Protein AF-A0A9N8HDC9-F1 (afdb_monomer_lite)

Organism: NCBI:txid568900

Sequence (465 aa):
MASSPPSSANAAGQNSTPPSSSPRHPPESRGIRCLCEAIGPPDDGRLPWDYSVLCSACSRNGLRSSIERHEQALLERDLTRERCAQRLAVVNSRSGTNFFELQFESQRLRDRRAQLQQECAALAVEVAALAVENEEQRESIQYPQATIQRQHLQRLDQSICEGSLKQAIDAGREQIKILRFQWALKAFAMHRLVVRPEDMISTNDTEDRRRRSQMDGTKKARGIGKIGGLPLPHAGPELYGVLPPQELQSALRLVASISSTVARCLGIILPHPVLLQVASSSQQQGGDDIIHSAVLTKRTTATTQTQGHPSVGEDHDTTSEAALLAILDTSLEDTNSAAANGSRNISTETGKRQSTTTEERNKTSAAQPSMDSTLVAQRLRHATAAVLAEASTPCSKSSQYTLAADNMNQDEFAIALQFLQNNVMSLCIRAGVTVEKLWPAEAVLLNLYALQMFCEDQVKQILKQ

Foldseek 3Di:
DDDDDDDDDDDDDDDDDDDDDDDDDDDDPPDPDDPVVVPDDDPPPDDPPPPPDDDPVRVCVVCVVVVVVVVVVVVVVVVVVVVVVVVVVVVCVVCVPPPVVVVVVVVVVVVVVVVVVVVVVVVVVVVVVVVVVVVVVCVVVPPPPVVVVVVVVVVVVVCVVVCVVVVVVVVVVVVLQLQLLVQLLVLCVLFVWFDDPVLVPPDPPPPCVVVPPDPDPDPDDRQWTDTLNQTDGLPDDVVCVVDDLLSNLLRLLSLLLSLQSSCVSNVHDFPWDKFQADPDPPPPDDDCSVLVVVVPVPPPDDDDDDDDDDDDDDDDPPDCVVVVVVVVVVVPVVPPVPPDPDDDDDDDDDDDDDDDDDPPDPPPPPPPDDPPSVSSSVSSSSSQRIWIADPDDPPDPPDTLRSDDPDDDPVSVVVSLVSSLSRLVSSLVVLPQDPVQDDPSSNSSSSSVSSSVVSVVSSVVSVVD

Structure (mmCIF, N/CA/C/O backbone):
data_AF-A0A9N8HDC9-F1
#
_entry.id   AF-A0A9N8HDC9-F1
#
loop_
_atom_site.group_PDB
_atom_site.id
_atom_site.type_symbol
_atom_site.label_atom_id
_atom_site.label_alt_id
_atom_site.label_comp_id
_atom_site.label_asym_id
_atom_site.label_entity_id
_atom_site.label_seq_id
_atom_site.pdbx_PDB_ins_code
_atom_site.Cartn_x
_atom_site.Cartn_y
_atom_site.Cartn_z
_atom_site.occupancy
_atom_site.B_iso_or_equiv
_atom_site.auth_seq_id
_atom_site.auth_comp_id
_atom_site.auth_asym_id
_atom_site.auth_atom_id
_atom_site.pdbx_PDB_model_num
ATOM 1 N N . MET A 1 1 ? -29.329 15.908 100.463 1.00 39.69 1 MET A N 1
ATOM 2 C CA . MET A 1 1 ? -30.267 15.698 101.592 1.00 39.69 1 MET A CA 1
ATOM 3 C C . MET A 1 1 ? -30.123 14.266 102.091 1.00 39.69 1 MET A C 1
ATOM 5 O O . MET A 1 1 ? -29.615 13.441 101.344 1.00 39.69 1 MET A O 1
ATOM 9 N N . ALA A 1 2 ? -30.452 14.010 103.358 1.00 49.31 2 ALA A N 1
ATOM 10 C CA . ALA A 1 2 ? -30.056 12.798 104.083 1.00 49.31 2 ALA A CA 1
ATOM 11 C C . ALA A 1 2 ? -30.856 11.533 103.718 1.00 49.31 2 ALA A C 1
ATOM 13 O O . ALA A 1 2 ? -32.022 11.635 103.342 1.00 49.31 2 ALA A O 1
ATOM 14 N N . SER A 1 3 ? -30.249 10.357 103.930 1.00 38.62 3 SER A N 1
ATOM 15 C CA . SER A 1 3 ? -30.913 9.098 104.323 1.00 38.62 3 SER A CA 1
ATOM 16 C C . SER A 1 3 ? -29.877 8.052 104.773 1.00 38.62 3 SER A C 1
ATOM 18 O O . SER A 1 3 ? -29.029 7.643 103.987 1.00 38.62 3 SER A O 1
ATOM 20 N N . SER A 1 4 ? -29.990 7.609 106.026 1.00 35.47 4 SER A N 1
ATOM 21 C CA . SER A 1 4 ? -29.297 6.460 106.649 1.00 35.47 4 SER A CA 1
ATOM 22 C C . SER A 1 4 ? -30.357 5.600 107.376 1.00 35.47 4 SER A C 1
ATOM 24 O O . SER A 1 4 ? -31.479 6.091 107.526 1.00 35.47 4 SER A O 1
ATOM 26 N N . PRO A 1 5 ? -30.039 4.426 107.974 1.00 65.56 5 PRO A N 1
ATOM 27 C CA . PRO A 1 5 ? -28.886 3.543 107.780 1.00 65.56 5 PRO A CA 1
ATOM 28 C C . PRO A 1 5 ? -29.341 2.274 106.999 1.00 65.56 5 PRO A C 1
ATOM 30 O O . PRO A 1 5 ? -29.442 2.443 105.785 1.00 65.56 5 PRO A O 1
ATOM 33 N N . PRO A 1 6 ? -29.710 1.078 107.545 1.00 55.53 6 PRO A N 1
ATOM 34 C CA . PRO A 1 6 ? -29.559 0.489 108.888 1.00 55.53 6 PRO A CA 1
ATOM 35 C C . PRO A 1 6 ? -28.265 -0.361 109.033 1.00 55.53 6 PRO A C 1
ATOM 37 O O . PRO A 1 6 ? -27.381 -0.308 108.183 1.00 55.53 6 PRO A O 1
ATOM 40 N N . SER A 1 7 ? -28.154 -1.136 110.120 1.00 45.16 7 SER A N 1
ATOM 41 C CA . SER A 1 7 ? -27.040 -2.046 110.463 1.00 45.16 7 SER A CA 1
ATOM 42 C C . SER A 1 7 ? -27.566 -3.426 110.909 1.00 45.16 7 SER A C 1
ATOM 44 O O . SER A 1 7 ? -28.772 -3.582 111.098 1.00 45.16 7 SER A O 1
ATOM 46 N N . SER A 1 8 ? -26.650 -4.355 111.237 1.00 38.22 8 SER A N 1
ATOM 47 C CA . SER A 1 8 ? -26.861 -5.645 111.950 1.00 38.22 8 SER A CA 1
ATOM 48 C C . SER A 1 8 ? -27.434 -6.812 111.107 1.00 38.22 8 SER A C 1
ATOM 50 O O . SER A 1 8 ? -28.062 -6.573 110.085 1.00 38.22 8 SER A O 1
ATOM 52 N N . ALA A 1 9 ? -27.206 -8.096 111.430 1.00 37.19 9 ALA A N 1
ATOM 53 C CA . ALA A 1 9 ? -26.543 -8.694 112.601 1.00 37.19 9 ALA A CA 1
ATOM 54 C C . ALA A 1 9 ? -25.778 -9.998 112.257 1.00 37.19 9 ALA A C 1
ATOM 56 O O . ALA A 1 9 ? -26.055 -10.647 111.251 1.00 37.19 9 ALA A O 1
ATOM 57 N N . ASN A 1 10 ? -24.862 -10.415 113.141 1.00 48.75 10 ASN A N 1
ATOM 58 C CA . ASN A 1 10 ? -24.291 -11.770 113.146 1.00 48.75 10 ASN A CA 1
ATOM 59 C C . ASN A 1 10 ? -25.361 -12.821 113.487 1.00 48.75 10 ASN A C 1
ATOM 61 O O . ASN A 1 10 ? -26.127 -12.623 114.428 1.00 48.75 10 ASN A O 1
ATOM 65 N N . ALA A 1 11 ? -25.302 -13.990 112.845 1.00 39.12 11 ALA A N 1
ATOM 66 C CA . ALA A 1 11 ? -25.909 -15.217 113.359 1.00 39.12 11 ALA A CA 1
ATOM 67 C C . ALA A 1 11 ? -25.042 -16.433 112.994 1.00 39.12 11 ALA A C 1
ATOM 69 O O . ALA A 1 11 ? -24.945 -16.818 111.831 1.00 39.12 11 ALA A O 1
ATOM 70 N N . ALA A 1 12 ? -24.401 -17.032 113.998 1.00 49.66 12 ALA A N 1
ATOM 71 C CA . ALA A 1 12 ? -23.757 -18.335 113.871 1.00 49.66 12 ALA A CA 1
ATOM 72 C C . ALA A 1 12 ? -24.772 -19.448 114.188 1.00 49.66 12 ALA A C 1
ATOM 74 O O . ALA A 1 12 ? -25.535 -19.332 115.144 1.00 49.66 12 ALA A O 1
ATOM 75 N N . GLY A 1 13 ? -24.744 -20.538 113.421 1.00 39.31 13 GLY A N 1
ATOM 76 C CA . GLY A 1 13 ? -25.585 -21.726 113.616 1.00 39.31 13 GLY A CA 1
ATOM 77 C C . GLY A 1 13 ? -25.071 -22.857 112.726 1.00 39.31 13 GLY A C 1
ATOM 78 O O . GLY A 1 13 ? -25.369 -22.900 111.543 1.00 39.31 13 GLY A O 1
ATOM 79 N N . GLN A 1 14 ? -24.064 -23.603 113.182 1.00 38.09 14 GLN A N 1
ATOM 80 C CA . GLN A 1 14 ? -24.241 -24.915 113.822 1.00 38.09 14 GLN A CA 1
ATOM 81 C C . GLN A 1 14 ? -24.840 -25.981 112.890 1.00 38.09 14 GLN A C 1
ATOM 83 O O . GLN A 1 14 ? -26.054 -26.137 112.773 1.00 38.09 14 GLN A O 1
ATOM 88 N N . ASN A 1 15 ? -23.941 -26.776 112.295 1.00 45.28 15 ASN A N 1
ATOM 89 C CA . ASN A 1 15 ? -24.271 -28.044 111.648 1.00 45.28 15 ASN A CA 1
ATOM 90 C C . ASN A 1 15 ? -25.056 -28.938 112.617 1.00 45.28 15 ASN A C 1
ATOM 92 O O . ASN A 1 15 ? -24.520 -29.366 113.637 1.00 45.28 15 ASN A O 1
ATOM 96 N N . SER A 1 16 ? -26.295 -29.262 112.261 1.00 39.34 16 SER A N 1
ATOM 97 C CA . SER A 1 16 ? -27.108 -30.266 112.944 1.00 39.34 16 SER A CA 1
ATOM 98 C C . SER A 1 16 ? -27.541 -31.323 111.929 1.00 39.34 16 SER A C 1
ATOM 100 O O . SER A 1 16 ? -28.414 -31.105 111.096 1.00 39.34 16 SER A O 1
ATOM 102 N N . THR A 1 17 ? -26.876 -32.475 111.977 1.00 52.94 17 THR A N 1
ATOM 103 C CA . THR A 1 17 ? -27.242 -33.688 111.240 1.00 52.94 17 THR A CA 1
ATOM 104 C C . THR A 1 17 ? -28.526 -34.294 111.819 1.00 52.94 17 THR A C 1
ATOM 106 O O . THR A 1 17 ? -28.531 -34.655 112.997 1.00 52.94 17 THR A O 1
ATOM 109 N N . PRO A 1 18 ? -29.602 -34.478 111.032 1.00 52.12 18 PRO A N 1
ATOM 110 C CA . PRO A 1 18 ? -30.730 -35.310 111.434 1.00 52.12 18 PRO A CA 1
ATOM 111 C C . PRO A 1 18 ? -30.478 -36.796 111.082 1.00 52.12 18 PRO A C 1
ATOM 113 O O . PRO A 1 18 ? -29.709 -37.093 110.163 1.00 52.12 18 PRO A O 1
ATOM 116 N N . PRO A 1 19 ? -31.083 -37.747 111.818 1.00 44.50 19 PRO A N 1
ATOM 117 C CA . PRO A 1 19 ? -30.650 -39.144 111.825 1.00 44.50 19 PRO A CA 1
ATOM 118 C C . PRO A 1 19 ? -31.323 -40.024 110.763 1.00 44.50 19 PRO A C 1
ATOM 120 O O . PRO A 1 19 ? -32.483 -39.825 110.392 1.00 44.50 19 PRO A O 1
ATOM 123 N N . SER A 1 20 ? -30.632 -41.099 110.374 1.00 49.34 20 SER A N 1
ATOM 124 C CA . SER A 1 20 ? -31.243 -42.222 109.664 1.00 49.34 20 SER A CA 1
ATOM 125 C C . SER A 1 20 ? -32.318 -42.877 110.537 1.00 49.34 20 SER A C 1
ATOM 127 O O . SER A 1 20 ? -32.039 -43.485 111.568 1.00 49.34 20 SER A O 1
ATOM 129 N N . SER A 1 21 ? -33.574 -42.763 110.113 1.00 42.16 21 SER A N 1
ATOM 130 C CA . SER A 1 21 ? -34.710 -43.420 110.760 1.00 42.16 21 SER A CA 1
ATOM 131 C C . SER A 1 21 ? -35.481 -44.238 109.728 1.00 42.16 21 SER A C 1
ATOM 133 O O . SER A 1 21 ? -36.314 -43.728 108.984 1.00 42.16 21 SER A O 1
ATOM 135 N N . SER A 1 22 ? -35.171 -45.535 109.668 1.00 52.78 22 SER A N 1
ATOM 136 C CA . SER A 1 22 ? -35.888 -46.500 108.833 1.00 52.78 22 SER A CA 1
ATOM 137 C C . SER A 1 22 ? -37.352 -46.602 109.284 1.00 52.78 22 SER A C 1
ATOM 139 O O . SER A 1 22 ? -37.592 -46.969 110.441 1.00 52.78 22 SER A O 1
ATOM 141 N N . PRO A 1 23 ? -38.346 -46.342 108.416 1.00 46.47 23 PRO A N 1
ATOM 142 C CA . PRO A 1 23 ? -39.742 -46.545 108.774 1.00 46.47 23 PRO A CA 1
ATOM 143 C C . PRO A 1 23 ? -40.028 -48.040 108.934 1.00 46.47 23 PRO A C 1
ATOM 145 O O . PRO A 1 23 ? -39.858 -48.824 107.999 1.00 46.47 23 PRO A O 1
ATOM 148 N N . ARG A 1 24 ? -40.485 -48.449 110.122 1.00 47.91 24 ARG A N 1
ATOM 149 C CA . ARG A 1 24 ? -41.065 -49.784 110.322 1.00 47.91 24 ARG A CA 1
ATOM 150 C C . ARG A 1 24 ? -42.312 -49.926 109.449 1.00 47.91 24 ARG A C 1
ATOM 152 O O . ARG A 1 24 ? -43.160 -49.036 109.455 1.00 47.91 24 ARG A O 1
ATOM 159 N N . HIS A 1 25 ? -42.456 -51.068 108.779 1.00 40.69 25 HIS A N 1
ATOM 160 C CA . HIS A 1 25 ? -43.717 -51.436 108.138 1.00 40.69 25 HIS A CA 1
ATOM 161 C C . HIS A 1 25 ? -44.854 -51.452 109.179 1.00 40.69 25 HIS A C 1
ATOM 163 O O . HIS A 1 25 ? -44.716 -52.134 110.201 1.00 40.69 25 HIS A O 1
ATOM 169 N N . PRO A 1 26 ? -45.973 -50.739 108.951 1.00 49.66 26 PRO A N 1
ATOM 170 C CA . PRO A 1 26 ? -47.195 -50.982 109.705 1.00 49.66 26 PRO A CA 1
ATOM 171 C C . PRO A 1 26 ? -47.766 -52.365 109.332 1.00 49.66 26 PRO A C 1
ATOM 173 O O . PRO A 1 26 ? -47.555 -52.829 108.208 1.00 49.66 26 PRO A O 1
ATOM 176 N N . PRO A 1 27 ? -48.471 -53.040 110.256 1.00 43.56 27 PRO A N 1
ATOM 177 C CA . PRO A 1 27 ? -49.018 -54.371 110.014 1.00 43.56 27 PRO A CA 1
ATOM 178 C C . PRO A 1 27 ? -50.110 -54.352 108.941 1.00 43.56 27 PRO A C 1
ATOM 180 O O . PRO A 1 27 ? -50.837 -53.368 108.797 1.00 43.56 27 PRO A O 1
ATOM 183 N N . GLU A 1 28 ? -50.253 -55.473 108.233 1.00 45.12 28 GLU A N 1
ATOM 184 C CA . GLU A 1 28 ? -51.270 -55.699 107.203 1.00 45.12 28 GLU A CA 1
ATOM 185 C C . GLU A 1 28 ? -52.694 -55.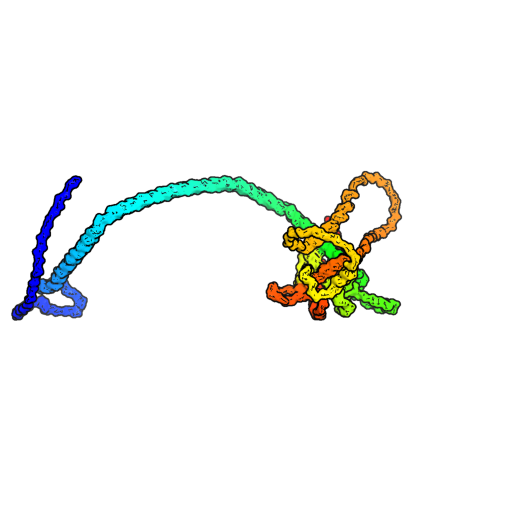637 107.784 1.00 45.12 28 GLU A C 1
ATOM 187 O O . GLU A 1 28 ? -53.311 -56.649 108.131 1.00 45.12 28 GLU A O 1
ATOM 192 N N . SER A 1 29 ? -53.266 -54.435 107.848 1.00 49.25 29 SER A N 1
ATOM 193 C CA . SER A 1 29 ? -54.708 -54.263 107.958 1.00 49.25 29 SER A CA 1
ATOM 194 C C . SER A 1 29 ? -55.344 -54.792 106.672 1.00 49.25 29 SER A C 1
ATOM 196 O O . SER A 1 29 ? -55.367 -54.114 105.646 1.00 49.25 29 SER A O 1
ATOM 198 N N . ARG A 1 30 ? -55.831 -56.041 106.726 1.00 47.62 30 ARG A N 1
ATOM 199 C CA . ARG A 1 30 ? -56.529 -56.718 105.621 1.00 47.62 30 ARG A CA 1
ATOM 200 C C . ARG A 1 30 ? -57.581 -55.780 105.036 1.00 47.62 30 ARG A C 1
ATOM 202 O O . ARG A 1 30 ? -58.588 -55.491 105.678 1.00 47.62 30 ARG A O 1
ATOM 209 N N . GLY A 1 31 ? -57.283 -55.266 103.846 1.00 49.22 31 GLY A N 1
ATOM 210 C CA . GLY A 1 31 ? -57.969 -54.103 103.312 1.00 49.22 31 GLY A CA 1
ATOM 211 C C . GLY A 1 31 ? -59.448 -54.367 103.075 1.00 49.22 31 GLY A C 1
ATOM 212 O O . GLY A 1 31 ? -59.812 -55.282 102.335 1.00 49.22 31 GLY A O 1
ATOM 213 N N . ILE A 1 32 ? -60.291 -53.489 103.620 1.00 54.03 32 ILE A N 1
ATOM 214 C CA . ILE A 1 32 ? -61.589 -53.201 103.012 1.00 54.03 32 ILE A CA 1
ATOM 215 C C . ILE A 1 32 ? -61.257 -52.541 101.671 1.00 54.03 32 ILE A C 1
ATOM 217 O O . ILE A 1 32 ? -61.011 -51.335 101.612 1.00 54.03 32 ILE A O 1
ATOM 221 N N . ARG A 1 33 ? -61.139 -53.351 100.612 1.00 53.59 33 ARG A N 1
ATOM 222 C CA . ARG A 1 33 ? -60.829 -52.851 99.270 1.00 53.59 33 ARG A CA 1
ATOM 223 C C . ARG A 1 33 ? -61.906 -51.854 98.859 1.00 53.59 33 ARG A C 1
ATOM 225 O O . ARG A 1 33 ? -63.099 -52.130 98.984 1.00 53.59 33 ARG A O 1
ATOM 232 N N . CYS A 1 34 ? -61.480 -50.696 98.364 1.00 57.22 34 CYS A N 1
ATOM 233 C CA . CYS A 1 34 ? -62.378 -49.752 97.706 1.00 57.22 34 CYS A CA 1
ATOM 234 C C . CYS A 1 34 ? -63.059 -50.502 96.554 1.00 57.22 34 CYS A C 1
ATOM 236 O O . CYS A 1 34 ? -62.364 -51.147 95.774 1.00 57.22 34 CYS A O 1
ATOM 238 N N . LEU A 1 35 ? -64.380 -50.387 96.387 1.00 59.25 35 LEU A N 1
ATOM 239 C CA . LEU A 1 35 ? -65.082 -50.926 95.199 1.00 59.25 35 LEU A CA 1
ATOM 240 C C . LEU A 1 35 ? -64.465 -50.411 93.875 1.00 59.25 35 LEU A C 1
ATOM 242 O O . LEU A 1 35 ? -64.507 -51.067 92.842 1.00 59.25 35 LEU A O 1
ATOM 246 N N . CYS A 1 36 ? -63.800 -49.266 93.984 1.00 62.00 36 CYS A N 1
ATOM 247 C CA . CYS A 1 36 ? -62.922 -48.562 93.053 1.00 62.00 36 CYS A CA 1
ATOM 248 C C . CYS A 1 36 ? -61.760 -49.410 92.487 1.00 62.00 36 CYS A C 1
ATOM 250 O O . CYS A 1 36 ? -61.218 -49.076 91.443 1.00 62.00 36 CYS A O 1
ATOM 252 N N . GLU A 1 37 ? -61.354 -50.476 93.182 1.00 58.00 37 GLU A N 1
ATOM 253 C CA . GLU A 1 37 ? -60.208 -51.338 92.846 1.00 58.00 37 GLU A CA 1
ATOM 254 C C . GLU A 1 37 ? -60.627 -52.595 92.050 1.00 58.00 37 GLU A C 1
ATOM 256 O O . GLU A 1 37 ? -59.781 -53.375 91.622 1.00 58.00 37 GLU A O 1
ATOM 261 N N . ALA A 1 38 ? -61.936 -52.805 91.851 1.00 55.38 38 ALA A N 1
ATOM 262 C CA . ALA A 1 38 ? -62.496 -53.950 91.123 1.00 55.38 38 ALA A CA 1
ATOM 263 C C . ALA A 1 38 ? -62.760 -53.674 89.628 1.00 55.38 38 ALA A C 1
ATOM 265 O O . ALA A 1 38 ? -63.105 -54.594 88.887 1.00 55.38 38 ALA A O 1
ATOM 266 N N . ILE A 1 39 ? -62.602 -52.426 89.175 1.00 57.56 39 ILE A N 1
ATOM 267 C CA . ILE A 1 39 ? -62.708 -52.061 87.759 1.00 57.56 39 ILE A CA 1
ATOM 268 C C . ILE A 1 39 ? -61.346 -52.339 87.116 1.00 57.56 39 ILE A C 1
ATOM 270 O O . ILE A 1 39 ? -60.419 -51.537 87.223 1.00 57.56 39 ILE A O 1
ATOM 274 N N . GLY A 1 40 ? -61.216 -53.518 86.503 1.00 58.91 40 GLY A N 1
ATOM 275 C CA . GLY A 1 40 ? -60.020 -53.902 85.752 1.00 58.91 40 GLY A CA 1
ATOM 276 C C . GLY A 1 40 ? -59.742 -52.946 84.581 1.00 58.91 40 GLY A C 1
ATOM 277 O O . GLY A 1 40 ? -60.665 -52.275 84.110 1.00 58.91 40 GLY A O 1
ATOM 278 N N . PRO A 1 41 ? -58.485 -52.861 84.109 1.00 55.84 41 PRO A N 1
ATOM 279 C CA . PRO A 1 41 ? -58.122 -51.949 83.031 1.00 55.84 41 PRO A CA 1
ATOM 280 C C . PRO A 1 41 ? -58.915 -52.281 81.753 1.00 55.84 41 PRO A C 1
ATOM 282 O O . PRO A 1 41 ? -58.934 -53.446 81.351 1.00 55.84 41 PRO A O 1
ATOM 285 N N . PRO A 1 42 ? -59.563 -51.297 81.102 1.00 56.94 42 PRO A N 1
ATOM 286 C CA . PRO A 1 42 ? -60.125 -51.503 79.775 1.00 56.94 42 PRO A CA 1
ATOM 287 C C . PRO A 1 42 ? -58.981 -51.680 78.767 1.00 56.94 42 PRO A C 1
ATOM 289 O O . PRO A 1 42 ? -58.095 -50.833 78.677 1.00 56.94 42 PRO A O 1
ATOM 292 N N . ASP A 1 43 ? -59.011 -52.788 78.026 1.00 59.06 43 ASP A N 1
ATOM 293 C CA . ASP A 1 43 ? -57.947 -53.194 77.087 1.00 59.06 43 ASP A CA 1
ATOM 294 C C . ASP A 1 43 ? -58.010 -52.434 75.741 1.00 59.06 43 ASP A C 1
ATOM 296 O O . ASP A 1 43 ? -57.079 -52.455 74.938 1.00 59.06 43 ASP A O 1
ATOM 300 N N . ASP A 1 44 ? -59.101 -51.699 75.507 1.00 56.03 44 ASP A N 1
ATOM 301 C CA . ASP A 1 44 ? -59.233 -50.765 74.394 1.00 56.03 44 ASP A CA 1
ATOM 302 C C . ASP A 1 44 ? -58.648 -49.402 74.784 1.00 56.03 44 ASP A C 1
ATOM 304 O O . ASP A 1 44 ? -59.109 -48.776 75.738 1.00 56.03 44 ASP A O 1
ATOM 308 N N . GLY A 1 45 ? -57.685 -48.898 74.002 1.00 61.69 45 GLY A N 1
ATOM 309 C CA . GLY A 1 45 ? -56.902 -47.672 74.249 1.00 61.69 45 GLY A CA 1
ATOM 310 C C . GLY A 1 45 ? -57.654 -46.326 74.236 1.00 61.69 45 GLY A C 1
ATOM 311 O O . GLY A 1 45 ? -57.103 -45.311 73.806 1.00 61.69 45 GLY A O 1
ATOM 312 N N . ARG A 1 46 ? -58.906 -46.285 74.699 1.00 55.00 46 ARG A N 1
ATOM 313 C CA . ARG A 1 46 ? -59.638 -45.066 75.055 1.00 55.00 46 ARG A CA 1
ATOM 314 C C . ARG A 1 46 ? -59.278 -44.680 76.487 1.00 55.00 46 ARG A C 1
ATOM 316 O O . ARG A 1 46 ? -59.510 -45.447 77.411 1.00 55.00 46 ARG A O 1
ATOM 323 N N . LEU A 1 47 ? -58.747 -43.472 76.664 1.00 53.84 47 LEU A N 1
ATOM 324 C CA . LEU A 1 47 ? -58.367 -42.922 77.968 1.00 53.84 47 LEU A CA 1
ATOM 325 C C . LEU A 1 47 ? -59.564 -42.922 78.952 1.00 53.84 47 LEU A C 1
ATOM 327 O O . LEU A 1 47 ? -60.501 -42.147 78.743 1.00 53.84 47 LEU A O 1
ATOM 331 N N . PRO A 1 48 ? -59.549 -43.735 80.028 1.00 51.31 48 PRO A N 1
ATOM 332 C CA . PRO A 1 48 ? -60.696 -43.912 80.915 1.00 51.31 48 PRO A CA 1
ATOM 333 C C . PRO A 1 48 ? -60.688 -42.866 82.041 1.00 51.31 48 PRO A C 1
ATOM 335 O O . PRO A 1 48 ? -60.513 -43.189 83.213 1.00 51.31 48 PRO A O 1
ATOM 338 N N . TRP A 1 49 ? -60.851 -41.590 81.683 1.00 58.25 49 TRP A N 1
ATOM 339 C CA . TRP A 1 49 ? -60.883 -40.470 82.638 1.00 58.25 49 TRP A CA 1
ATOM 340 C C . TRP A 1 49 ? -62.300 -39.977 82.975 1.00 58.25 49 TRP A C 1
ATOM 342 O O . TRP A 1 49 ? -62.463 -38.828 83.389 1.00 58.25 49 TRP A O 1
ATOM 352 N N . ASP A 1 50 ? -63.325 -40.828 82.861 1.00 54.94 50 ASP A N 1
ATOM 353 C CA . ASP A 1 50 ? -64.603 -40.564 83.533 1.00 54.94 50 ASP A CA 1
ATOM 354 C C . ASP A 1 50 ? -64.421 -40.787 85.043 1.00 54.94 50 ASP A C 1
ATOM 356 O O . ASP A 1 50 ? -64.639 -41.864 85.593 1.00 54.94 50 ASP A O 1
ATOM 360 N N . TYR A 1 51 ? -63.982 -39.723 85.722 1.00 56.69 51 TYR A N 1
ATOM 361 C CA . TYR A 1 51 ? -63.734 -39.635 87.166 1.00 56.69 51 TYR A CA 1
ATOM 362 C C . TYR A 1 51 ? -65.020 -39.717 88.024 1.00 56.69 51 TYR A C 1
ATOM 364 O O . TYR A 1 51 ? -65.102 -39.129 89.108 1.00 56.69 51 TYR A O 1
ATOM 372 N N . SER A 1 52 ? -66.042 -40.451 87.583 1.00 57.69 52 SER A N 1
ATOM 373 C CA . SER A 1 52 ? -67.257 -40.680 88.359 1.00 57.69 52 SER A CA 1
ATOM 374 C C . SER A 1 52 ? -66.986 -41.648 89.519 1.00 57.69 52 SER A C 1
ATOM 376 O O . SER A 1 52 ? -67.163 -42.857 89.409 1.00 57.69 52 SER A O 1
ATOM 378 N N . VAL A 1 53 ? -66.635 -41.060 90.669 1.00 62.56 53 VAL A N 1
ATOM 379 C CA . VAL A 1 53 ? -66.618 -41.665 92.016 1.00 62.56 53 VAL A CA 1
ATOM 380 C C . VAL A 1 53 ? -65.413 -42.571 92.348 1.00 62.56 53 VAL A C 1
ATOM 382 O O . VAL A 1 53 ? -65.556 -43.686 92.848 1.00 62.56 53 VAL A O 1
ATOM 385 N N . LEU A 1 54 ? -64.191 -42.037 92.224 1.00 64.06 54 LEU A N 1
ATOM 386 C CA . LEU A 1 54 ? -63.089 -42.481 93.096 1.00 64.06 54 LEU A CA 1
ATOM 387 C C . LEU A 1 54 ? -63.305 -41.942 94.519 1.00 64.06 54 LEU A C 1
ATOM 389 O O . LEU A 1 54 ? -63.627 -40.766 94.699 1.00 64.06 54 LEU A O 1
ATOM 393 N N . CYS A 1 55 ? -63.082 -42.766 95.548 1.00 78.25 55 CYS A N 1
ATOM 394 C CA . CYS A 1 55 ? -63.156 -42.285 96.929 1.00 78.25 55 CYS A CA 1
ATOM 395 C C . CYS A 1 55 ? -61.992 -41.326 97.255 1.00 78.25 55 CYS A C 1
ATOM 397 O O . CYS A 1 55 ? -60.925 -41.371 96.633 1.00 78.25 55 CYS A O 1
ATOM 399 N N . SER A 1 56 ? -62.169 -40.493 98.284 1.00 75.81 56 SER A N 1
ATOM 400 C CA . SER A 1 56 ? -61.183 -39.487 98.710 1.00 75.81 56 SER A CA 1
ATOM 401 C C . SER A 1 56 ? -59.822 -40.062 99.130 1.00 75.81 56 SER A C 1
ATOM 403 O O . SER A 1 56 ? -58.822 -39.349 99.077 1.00 75.81 56 SER A O 1
ATOM 405 N N . ALA A 1 57 ? -59.753 -41.340 99.521 1.00 76.25 57 ALA A N 1
ATOM 406 C CA . ALA A 1 57 ? -58.492 -42.021 99.815 1.00 76.25 57 ALA A CA 1
ATOM 407 C C . ALA A 1 57 ? -57.756 -42.457 98.534 1.00 76.25 57 ALA A C 1
ATOM 409 O O . ALA A 1 57 ? -56.553 -42.231 98.415 1.00 76.25 57 ALA A O 1
ATOM 410 N N . CYS A 1 58 ? -58.468 -43.022 97.552 1.00 76.62 58 CYS A N 1
ATOM 411 C CA . CYS A 1 58 ? -57.881 -43.430 96.273 1.00 76.62 58 CYS A CA 1
ATOM 412 C C . CYS A 1 58 ? -57.438 -42.225 95.436 1.00 76.62 58 CYS A C 1
ATOM 414 O O . CYS A 1 58 ? -56.340 -42.253 94.884 1.00 76.62 58 CYS A O 1
ATOM 416 N N . SER A 1 59 ? -58.220 -41.139 95.401 1.00 77.62 59 SER A N 1
ATOM 417 C CA . SER A 1 59 ? -57.801 -39.906 94.721 1.00 77.62 59 SER A CA 1
ATOM 418 C C . SER A 1 59 ? -56.590 -39.260 95.402 1.00 77.62 59 SER A C 1
ATOM 420 O O . SER A 1 59 ? -55.638 -38.889 94.719 1.00 77.62 59 SER A O 1
ATOM 422 N N . ARG A 1 60 ? -56.551 -39.208 96.743 1.00 79.69 60 ARG A N 1
ATOM 423 C CA . ARG A 1 60 ? -55.383 -38.712 97.492 1.00 79.69 60 ARG A CA 1
ATOM 424 C C . ARG A 1 60 ? -54.132 -39.566 97.256 1.00 79.69 60 ARG A C 1
ATOM 426 O O . ARG A 1 60 ? -53.061 -38.997 97.081 1.00 79.69 60 ARG A O 1
ATOM 433 N N . ASN A 1 61 ? -54.252 -40.894 97.205 1.00 78.44 61 ASN A N 1
ATOM 434 C CA . ASN A 1 61 ? -53.118 -41.779 96.917 1.00 78.44 61 ASN A CA 1
ATOM 435 C C . ASN A 1 61 ? -52.643 -41.670 95.458 1.00 78.44 61 ASN A C 1
ATOM 437 O O . ASN A 1 61 ? -51.440 -41.589 95.230 1.00 78.44 61 ASN A O 1
ATOM 441 N N . GLY A 1 62 ? -53.555 -41.597 94.481 1.00 76.88 62 GLY A N 1
ATOM 442 C CA . GLY A 1 62 ? -53.198 -41.395 93.072 1.00 76.88 62 GLY A CA 1
ATOM 443 C C . GLY A 1 62 ? -52.514 -40.045 92.818 1.00 76.88 62 GLY A C 1
ATOM 444 O O . GLY A 1 62 ? -51.508 -39.977 92.115 1.00 76.88 62 GLY A O 1
ATOM 445 N N . LEU A 1 63 ? -53.002 -38.976 93.458 1.00 83.44 63 LEU A N 1
ATOM 446 C CA . LEU A 1 63 ? -52.421 -37.632 93.360 1.00 83.44 63 LEU A CA 1
ATOM 447 C C . LEU A 1 63 ? -51.124 -37.456 94.160 1.00 83.44 63 LEU A C 1
ATOM 449 O O . LEU A 1 63 ? -50.377 -36.520 93.879 1.00 83.44 63 LEU A O 1
ATOM 453 N N . ARG A 1 64 ? -50.818 -38.336 95.121 1.00 87.56 64 ARG A N 1
ATOM 454 C CA . ARG A 1 64 ? -49.654 -38.210 96.012 1.00 87.56 64 ARG A CA 1
ATOM 455 C C . ARG A 1 64 ? -48.336 -38.050 95.252 1.00 87.56 64 ARG A C 1
ATOM 457 O O . ARG A 1 64 ? -47.593 -37.112 95.518 1.00 87.56 64 ARG A O 1
ATOM 464 N N . SER A 1 65 ? -48.112 -38.875 94.228 1.00 81.88 65 SER A N 1
ATOM 465 C CA . SER A 1 65 ? -46.923 -38.790 93.363 1.00 81.88 65 SER A CA 1
ATOM 466 C C . SER A 1 65 ? -46.859 -37.509 92.517 1.00 81.88 65 SER A C 1
ATOM 468 O O . SER A 1 65 ? -45.802 -37.158 91.995 1.00 81.88 65 SER A O 1
ATOM 470 N N . SER A 1 66 ? -47.981 -36.808 92.331 1.00 79.62 66 SER A N 1
ATOM 471 C CA . SER A 1 66 ? -48.033 -35.504 91.663 1.00 79.62 66 SER A CA 1
ATOM 472 C C . SER A 1 66 ? -47.807 -34.351 92.640 1.00 79.62 66 SER A C 1
ATOM 474 O O . SER A 1 66 ? -47.191 -33.360 92.258 1.00 79.62 66 SER A O 1
ATOM 476 N N . ILE A 1 67 ? -48.271 -34.485 93.886 1.00 87.00 67 ILE A N 1
ATOM 477 C CA . ILE A 1 67 ? -48.044 -33.517 94.967 1.00 87.00 67 ILE A CA 1
ATOM 478 C C . ILE A 1 67 ? -46.557 -33.503 95.341 1.00 87.00 67 ILE A C 1
ATOM 480 O O . ILE A 1 67 ? -45.931 -32.451 95.274 1.00 87.00 67 ILE A O 1
ATOM 484 N N . GLU A 1 68 ? -45.963 -34.672 95.601 1.00 91.94 68 GLU A N 1
ATOM 485 C CA . GLU A 1 68 ? -44.542 -34.805 95.962 1.00 91.94 68 GLU A CA 1
ATOM 486 C C . GLU A 1 68 ? -43.619 -34.258 94.846 1.00 91.94 68 GLU A C 1
ATOM 488 O O . GLU A 1 68 ? -42.676 -33.515 95.121 1.00 91.94 68 GLU A O 1
ATOM 493 N N . ARG A 1 69 ? -43.943 -34.508 93.564 1.00 87.19 69 ARG A N 1
ATOM 494 C CA . ARG A 1 69 ? -43.231 -33.894 92.420 1.00 87.19 69 ARG A CA 1
ATOM 495 C C . ARG A 1 69 ? -43.407 -32.375 92.338 1.00 87.19 69 ARG A C 1
ATOM 497 O O . ARG A 1 69 ? -42.475 -31.685 91.930 1.00 87.19 69 ARG A O 1
ATOM 504 N N . HIS A 1 70 ? -44.578 -31.845 92.691 1.00 90.19 70 HIS A N 1
ATOM 505 C CA . HIS A 1 70 ? -44.823 -30.403 92.681 1.00 90.19 70 HIS A CA 1
ATOM 506 C C . HIS A 1 70 ? -44.049 -29.691 93.799 1.00 90.19 70 HIS A C 1
ATOM 508 O O . HIS A 1 70 ? -43.398 -28.681 93.538 1.00 90.19 70 HIS A O 1
ATOM 514 N N . GLU A 1 71 ? -44.047 -30.247 95.012 1.00 94.56 71 GLU A N 1
ATOM 515 C CA . GLU A 1 71 ? -43.265 -29.737 96.145 1.00 94.56 71 GLU A CA 1
ATOM 516 C C . GLU A 1 71 ? -41.759 -29.753 95.842 1.00 94.56 71 GLU A C 1
ATOM 518 O O . GLU A 1 71 ? -41.070 -28.754 96.061 1.00 94.56 71 GLU A O 1
ATOM 523 N N . GLN A 1 72 ? -41.252 -30.836 95.242 1.00 94.31 72 GLN A N 1
ATOM 524 C CA . GLN A 1 72 ? -39.853 -30.927 94.821 1.00 94.31 72 GLN A CA 1
ATOM 525 C C . GLN A 1 72 ? -39.494 -29.887 93.742 1.00 94.31 72 GLN A C 1
ATOM 527 O O . GLN A 1 72 ? -38.447 -29.244 93.834 1.00 94.31 72 GLN A O 1
ATOM 532 N N . ALA A 1 73 ? -40.377 -29.655 92.763 1.00 89.69 73 ALA A N 1
ATOM 533 C CA . ALA A 1 73 ? -40.180 -28.634 91.733 1.00 89.69 73 ALA A CA 1
ATOM 534 C C . ALA A 1 73 ? -40.209 -27.197 92.294 1.00 89.69 73 ALA A C 1
ATOM 536 O O . ALA A 1 73 ? -39.480 -26.331 91.807 1.00 89.69 73 ALA A O 1
ATOM 537 N N . LEU A 1 74 ? -41.015 -26.926 93.329 1.00 93.31 74 LEU A N 1
ATOM 538 C CA . LEU A 1 74 ? -41.008 -25.635 94.027 1.00 93.31 74 LEU A CA 1
ATOM 539 C C . LEU A 1 74 ? -39.680 -25.402 94.763 1.00 93.31 74 LEU A C 1
ATOM 541 O O . LEU A 1 74 ? -39.081 -24.339 94.602 1.00 93.31 74 LEU A O 1
ATOM 545 N N . LEU A 1 75 ? -39.179 -26.407 95.490 1.00 96.31 75 LEU A N 1
ATOM 546 C CA . LEU A 1 75 ? -37.877 -26.339 96.167 1.00 96.31 75 LEU A CA 1
ATOM 547 C C . LEU A 1 75 ? -36.721 -26.109 95.179 1.00 96.31 75 LEU A C 1
ATOM 549 O O . LEU A 1 75 ? -35.849 -25.276 95.429 1.00 96.31 75 LEU A O 1
ATOM 553 N N . GLU A 1 76 ? -36.719 -26.795 94.033 1.00 93.12 76 GLU A N 1
ATOM 554 C CA . GLU A 1 76 ? -35.693 -26.608 92.998 1.00 93.12 76 GLU A CA 1
ATOM 555 C C . GLU A 1 76 ? -35.765 -25.214 92.346 1.00 93.12 76 GLU A C 1
ATOM 557 O O . GLU A 1 76 ? -34.734 -24.564 92.128 1.00 93.12 76 GLU A O 1
ATOM 562 N N . ARG A 1 77 ? -36.977 -24.702 92.092 1.00 93.38 77 ARG A N 1
ATOM 563 C CA . ARG A 1 77 ? -37.194 -23.337 91.583 1.00 93.38 77 ARG A CA 1
ATOM 564 C C . ARG A 1 77 ? -36.657 -22.283 92.551 1.00 93.38 77 ARG A C 1
ATOM 566 O O . ARG A 1 77 ? -36.059 -21.296 92.121 1.00 93.38 77 ARG A O 1
ATOM 573 N N . ASP A 1 78 ? -36.865 -22.471 93.847 1.00 94.00 78 ASP A N 1
ATOM 574 C CA . ASP A 1 78 ? -36.481 -21.466 94.836 1.00 94.00 78 ASP A CA 1
ATOM 575 C C . ASP A 1 78 ? -34.964 -21.516 95.122 1.00 94.00 78 ASP A C 1
ATOM 577 O O . ASP A 1 78 ? -34.309 -20.473 95.088 1.00 94.00 78 ASP A O 1
ATOM 581 N N . LEU A 1 79 ? -34.352 -22.708 95.173 1.00 95.94 79 LEU A N 1
ATOM 582 C CA . LEU A 1 79 ? -32.886 -22.872 95.185 1.00 95.94 79 LEU A CA 1
ATOM 583 C C . LEU A 1 79 ? -32.193 -22.284 93.941 1.00 95.94 79 LEU A C 1
ATOM 585 O O . LEU A 1 79 ? -31.107 -21.703 94.037 1.00 95.94 79 LEU A O 1
ATOM 589 N N . THR A 1 80 ? -32.780 -22.435 92.749 1.00 91.12 80 THR A N 1
ATOM 590 C CA . THR A 1 80 ? -32.211 -21.855 91.517 1.00 91.12 80 THR A CA 1
ATOM 591 C C . THR A 1 80 ? -32.352 -20.333 91.482 1.00 91.12 80 THR A C 1
ATOM 593 O O . THR A 1 80 ? -31.412 -19.654 91.056 1.00 91.12 80 THR A O 1
ATOM 596 N N . ARG A 1 81 ? -33.453 -19.777 92.010 1.00 92.12 81 ARG A N 1
ATOM 597 C CA . ARG A 1 81 ? -33.616 -18.329 92.228 1.00 92.12 81 ARG A CA 1
ATOM 598 C C . ARG A 1 81 ? -32.565 -17.762 93.177 1.00 92.12 81 ARG A C 1
ATOM 600 O O . ARG A 1 81 ? -31.931 -16.770 92.822 1.00 92.12 81 ARG A O 1
ATOM 607 N N . GLU A 1 82 ? -32.317 -18.397 94.321 1.00 94.19 82 GLU A N 1
ATOM 608 C CA . GLU A 1 82 ? -31.290 -17.949 95.273 1.00 94.19 82 GLU A CA 1
ATOM 609 C C . GLU A 1 82 ? -29.884 -17.960 94.661 1.00 94.19 82 GLU A C 1
ATOM 611 O O . GLU A 1 82 ? -29.171 -16.957 94.731 1.00 94.19 82 GLU A O 1
ATOM 616 N N . ARG A 1 83 ? -29.495 -19.043 93.971 1.00 92.19 83 ARG A N 1
ATOM 617 C CA . ARG A 1 83 ? -28.203 -19.110 93.258 1.00 92.19 83 ARG A CA 1
ATOM 618 C C . ARG A 1 83 ? -28.066 -18.015 92.196 1.00 92.19 83 ARG A C 1
ATOM 620 O O . ARG A 1 83 ? -26.972 -17.485 91.999 1.00 92.19 83 ARG A O 1
ATOM 627 N N . CYS A 1 84 ? -29.153 -17.677 91.501 1.00 89.06 84 CYS A N 1
ATOM 628 C CA . CYS A 1 84 ? -29.158 -16.606 90.506 1.00 89.06 84 CYS A CA 1
ATOM 629 C C . CYS A 1 84 ? -29.011 -15.222 91.163 1.00 89.06 84 CYS A C 1
ATOM 631 O O . CYS A 1 84 ? -28.165 -14.433 90.739 1.00 89.06 84 CYS A O 1
ATOM 633 N N . ALA A 1 85 ? -29.747 -14.962 92.248 1.00 90.50 85 ALA A N 1
ATOM 634 C CA . ALA A 1 85 ? -29.649 -13.728 93.025 1.00 90.50 85 ALA A CA 1
ATOM 635 C C . ALA A 1 85 ? -28.240 -13.522 93.613 1.00 90.50 85 ALA A C 1
ATOM 637 O O . ALA A 1 85 ? -27.678 -12.435 93.494 1.00 90.50 85 ALA A O 1
ATOM 638 N N . GLN A 1 86 ? -27.623 -14.575 94.161 1.00 89.25 86 GLN A N 1
ATOM 639 C CA . GLN A 1 86 ? -26.240 -14.537 94.652 1.00 89.25 86 GLN A CA 1
ATOM 640 C C . GLN A 1 86 ? -25.240 -14.210 93.532 1.00 89.25 86 GLN A C 1
ATOM 642 O O . GLN A 1 86 ? -24.370 -13.358 93.711 1.00 89.25 86 GLN A O 1
ATOM 647 N N . ARG A 1 87 ? -25.374 -14.828 92.348 1.00 83.38 87 ARG A N 1
ATOM 648 C CA . ARG A 1 87 ? -24.518 -14.510 91.188 1.00 83.38 87 ARG A CA 1
ATOM 649 C C . ARG A 1 87 ? -24.685 -13.061 90.724 1.00 83.38 87 ARG A C 1
ATOM 651 O O . ARG A 1 87 ? -23.681 -12.401 90.470 1.00 83.38 87 ARG A O 1
ATOM 658 N N . LEU A 1 88 ? -25.915 -12.548 90.665 1.00 78.88 88 LEU A N 1
ATOM 659 C CA . LEU A 1 88 ? -26.188 -11.146 90.325 1.00 78.88 88 LEU A CA 1
ATOM 660 C C . LEU A 1 88 ? -25.611 -10.171 91.364 1.00 78.88 88 LEU A C 1
ATOM 662 O O . LEU A 1 88 ? -25.023 -9.160 90.986 1.00 78.88 88 LEU A O 1
ATOM 666 N N . ALA A 1 89 ? -25.690 -10.495 92.657 1.00 81.31 89 ALA A N 1
ATOM 667 C CA . ALA A 1 89 ? -25.075 -9.695 93.717 1.00 81.31 89 ALA A CA 1
ATOM 668 C C . ALA A 1 89 ? -23.538 -9.640 93.594 1.00 81.31 89 ALA A C 1
ATOM 670 O O . ALA A 1 89 ? -22.944 -8.576 93.780 1.00 81.31 89 ALA A O 1
ATOM 671 N N . VAL A 1 90 ? -22.885 -10.748 93.215 1.00 80.69 90 VAL A N 1
ATOM 672 C CA . VAL A 1 90 ? -21.431 -10.793 92.950 1.00 80.69 90 VAL A CA 1
ATOM 673 C C . VAL A 1 90 ? -21.043 -9.974 91.712 1.00 80.69 90 VAL A C 1
ATOM 675 O O . VAL A 1 90 ? -20.002 -9.320 91.717 1.00 80.69 90 VAL A O 1
ATOM 678 N N . VAL A 1 91 ? -21.870 -9.962 90.661 1.00 74.75 91 VAL A N 1
ATOM 679 C CA . VAL A 1 91 ? -21.633 -9.114 89.478 1.00 74.75 91 VAL A CA 1
ATOM 680 C C . VAL A 1 91 ? -21.805 -7.630 89.824 1.00 74.75 91 VAL A C 1
ATOM 682 O O . VAL A 1 91 ? -20.885 -6.850 89.597 1.00 74.75 91 VAL A O 1
ATOM 685 N N . ASN A 1 92 ? -22.908 -7.237 90.469 1.00 73.75 92 ASN A N 1
ATOM 686 C CA . ASN A 1 92 ? -23.154 -5.839 90.845 1.00 73.75 92 ASN A CA 1
ATOM 687 C C . ASN A 1 92 ? -22.089 -5.287 91.807 1.00 73.75 92 ASN A C 1
ATOM 689 O O . ASN A 1 92 ? -21.635 -4.159 91.632 1.00 73.75 92 ASN A O 1
ATOM 693 N N . SER A 1 93 ? -21.641 -6.082 92.785 1.00 72.56 93 SER A N 1
ATOM 694 C CA . SER A 1 93 ? -20.586 -5.663 93.724 1.00 72.56 93 SER A CA 1
ATOM 695 C C . SER A 1 93 ? -19.203 -5.535 93.074 1.00 72.56 93 SER A C 1
ATOM 697 O O . SER A 1 93 ? -18.408 -4.710 93.516 1.00 72.56 93 SER A O 1
ATOM 699 N N . ARG A 1 94 ? -18.920 -6.274 91.991 1.00 66.75 94 ARG A N 1
ATOM 700 C CA . ARG A 1 94 ? -17.700 -6.096 91.179 1.00 66.75 94 ARG A CA 1
ATOM 701 C C . ARG A 1 94 ? -17.786 -4.952 90.167 1.00 66.75 94 ARG A C 1
ATOM 703 O O . ARG A 1 94 ? -16.748 -4.498 89.701 1.00 66.75 94 ARG A O 1
ATOM 710 N N . SER A 1 95 ? -18.988 -4.499 89.812 1.00 62.12 95 SER A N 1
ATOM 711 C CA . SER A 1 95 ? -19.220 -3.527 88.730 1.00 62.12 95 SER A CA 1
ATOM 712 C C . SER A 1 95 ? -19.643 -2.131 89.203 1.00 62.12 95 SER A C 1
ATOM 714 O O . SER A 1 95 ? -20.003 -1.300 88.371 1.00 62.12 95 SER A O 1
ATOM 716 N N . GLY A 1 96 ? -19.586 -1.843 90.510 1.00 60.53 96 GLY A N 1
ATOM 717 C CA . GLY A 1 96 ? -20.072 -0.585 91.099 1.00 60.53 96 GLY A CA 1
ATOM 718 C C . GLY A 1 96 ? -19.435 0.703 90.550 1.00 60.53 96 GLY A C 1
ATOM 719 O O . GLY A 1 96 ? -20.060 1.758 90.603 1.00 60.53 96 GLY A O 1
ATOM 720 N N . THR A 1 97 ? -18.232 0.627 89.976 1.00 59.75 97 THR A N 1
ATOM 721 C CA . THR A 1 97 ? -17.552 1.744 89.292 1.00 59.75 97 THR A CA 1
ATOM 722 C C . THR A 1 97 ? -17.969 1.914 87.829 1.00 59.75 97 THR A C 1
ATOM 724 O O . THR A 1 97 ? -17.940 3.023 87.303 1.00 59.75 97 THR A O 1
ATOM 727 N N . ASN A 1 98 ? -18.400 0.838 87.167 1.00 70.06 98 ASN A N 1
ATOM 728 C CA . ASN A 1 98 ? -18.488 0.787 85.704 1.00 70.06 98 ASN A CA 1
ATOM 729 C C . ASN A 1 98 ? -19.766 1.442 85.155 1.00 70.06 98 ASN A C 1
ATOM 731 O O . ASN A 1 98 ? -19.813 1.807 83.985 1.00 70.06 98 ASN A O 1
ATOM 735 N N . PHE A 1 99 ? -20.817 1.600 85.970 1.00 81.19 99 PHE A N 1
ATOM 736 C CA . PHE A 1 99 ? -22.084 2.173 85.497 1.00 81.19 99 PHE A CA 1
ATOM 737 C C . PHE A 1 99 ? -21.954 3.654 85.114 1.00 81.19 99 PHE A C 1
ATOM 739 O O . PHE A 1 99 ? -22.443 4.057 84.061 1.00 81.19 99 PHE A O 1
ATOM 746 N N . PHE A 1 100 ? -21.264 4.458 85.930 1.00 82.31 100 PHE A N 1
ATOM 747 C CA . PHE A 1 100 ? -21.041 5.876 85.630 1.00 82.31 100 PHE A CA 1
ATOM 748 C C . PHE A 1 100 ? -20.124 6.070 84.418 1.00 82.31 100 PHE A C 1
ATOM 750 O O . PHE A 1 100 ? -20.372 6.960 83.607 1.00 82.31 100 PHE A O 1
ATOM 757 N N . GLU A 1 101 ? -19.115 5.212 84.258 1.00 83.31 101 GLU A N 1
ATOM 758 C CA . GLU A 1 101 ? -18.222 5.218 83.096 1.00 83.31 101 GLU A CA 1
ATOM 759 C C . GLU A 1 101 ? -18.984 4.878 81.805 1.00 83.31 101 GLU A C 1
ATOM 761 O O . GLU A 1 101 ? -18.938 5.650 80.849 1.00 83.31 101 GLU A O 1
ATOM 766 N N . LEU A 1 102 ? -19.803 3.817 81.812 1.00 84.12 102 LEU A N 1
ATOM 767 C CA . LEU A 1 102 ? -20.680 3.459 80.689 1.00 84.12 102 LEU A CA 1
ATOM 768 C C . LEU A 1 102 ? -21.743 4.530 80.393 1.00 84.12 102 LEU A C 1
ATOM 770 O O . LEU A 1 102 ? -22.092 4.748 79.233 1.00 84.12 102 LEU A O 1
ATOM 774 N N . GLN A 1 103 ? -22.268 5.217 81.412 1.00 87.56 103 GLN A N 1
ATOM 775 C CA . GLN A 1 103 ? -23.217 6.316 81.217 1.00 87.56 103 GLN A CA 1
ATOM 776 C C . GLN A 1 103 ? -22.536 7.538 80.579 1.00 87.56 103 GLN A C 1
ATOM 778 O O . GLN A 1 103 ? -23.099 8.139 79.660 1.00 87.56 103 GLN A O 1
ATOM 783 N N . PHE A 1 104 ? -21.323 7.879 81.021 1.00 92.12 104 PHE A N 1
ATOM 784 C CA . PHE A 1 104 ? -20.512 8.948 80.439 1.00 92.12 104 PHE A CA 1
ATOM 785 C C . PHE A 1 104 ? -20.094 8.623 78.998 1.00 92.12 104 PHE A C 1
ATOM 787 O O . PHE A 1 104 ? -20.256 9.456 78.106 1.00 92.12 104 PHE A O 1
ATOM 794 N N . GLU A 1 105 ? -19.636 7.398 78.736 1.00 90.94 105 GLU A N 1
ATOM 795 C CA . GLU A 1 105 ? -19.290 6.935 77.391 1.00 90.94 105 GLU A CA 1
ATOM 796 C C . GLU A 1 105 ? -20.521 6.902 76.473 1.00 90.94 105 GLU A C 1
ATOM 798 O O . GLU A 1 105 ? -20.469 7.406 75.350 1.00 90.94 105 GLU A O 1
ATOM 803 N N . SER A 1 106 ? -21.669 6.418 76.962 1.00 91.94 106 SER A N 1
ATOM 804 C CA . SER A 1 106 ? -22.929 6.466 76.216 1.00 91.94 106 SER A CA 1
ATOM 805 C C . SER A 1 106 ? -23.344 7.897 75.875 1.00 91.94 106 SER A C 1
ATOM 807 O O . SER A 1 106 ? -23.889 8.104 74.789 1.00 91.94 106 SER A O 1
ATOM 809 N N . GLN A 1 107 ? -23.121 8.872 76.762 1.00 95.19 107 GLN A N 1
ATOM 810 C CA . GLN A 1 107 ? -23.412 10.274 76.468 1.00 95.19 107 GLN A CA 1
ATOM 811 C C . GLN A 1 107 ? -22.432 10.829 75.427 1.00 95.19 107 GLN A C 1
ATOM 813 O O . GLN A 1 107 ? -22.872 11.324 74.392 1.00 95.19 107 GLN A O 1
ATOM 818 N N . ARG A 1 108 ? -21.124 10.609 75.608 1.00 97.00 108 ARG A N 1
ATOM 819 C CA . ARG A 1 108 ? -20.076 10.987 74.646 1.00 97.00 108 ARG A CA 1
ATOM 820 C C . ARG A 1 108 ? -20.333 10.427 73.241 1.00 97.00 108 ARG A C 1
ATOM 822 O O . ARG A 1 108 ? -20.104 11.121 72.252 1.00 97.00 108 ARG A O 1
ATOM 829 N N . LEU A 1 109 ? -20.826 9.191 73.131 1.00 94.12 109 LEU A N 1
ATOM 830 C CA . LEU A 1 109 ? -21.190 8.571 71.852 1.00 94.12 109 LEU A CA 1
ATOM 831 C C . LEU A 1 109 ? -22.444 9.195 71.220 1.00 94.12 109 LEU A C 1
ATOM 833 O O . LEU A 1 109 ? -22.501 9.320 69.997 1.00 94.12 109 LEU A O 1
ATOM 837 N N . ARG A 1 110 ? -23.434 9.624 72.018 1.00 94.69 110 ARG A N 1
ATOM 838 C CA . ARG A 1 110 ? -24.595 10.385 71.516 1.00 94.69 110 ARG A CA 1
ATOM 839 C C . ARG A 1 110 ? -24.174 11.755 71.004 1.00 94.69 110 ARG A C 1
ATOM 841 O O . ARG A 1 110 ? -24.565 12.115 69.899 1.00 94.69 110 ARG A O 1
ATOM 848 N N . ASP A 1 111 ? -23.337 12.461 71.757 1.00 96.69 111 ASP A N 1
ATOM 849 C CA . ASP A 1 111 ? -22.835 13.785 71.384 1.00 96.69 111 ASP A CA 1
ATOM 850 C C . ASP A 1 111 ? -21.991 13.695 70.101 1.00 96.69 111 ASP A C 1
ATOM 852 O O . ASP A 1 111 ? -22.211 14.448 69.151 1.00 96.69 111 ASP A O 1
ATOM 856 N N . ARG A 1 112 ? -21.107 12.689 69.995 1.00 96.88 112 ARG A N 1
ATOM 857 C CA . ARG A 1 112 ? -20.333 12.434 68.769 1.00 96.88 112 ARG A CA 1
ATOM 858 C C . ARG A 1 112 ? -21.217 12.037 67.583 1.00 96.88 112 ARG A C 1
ATOM 860 O O . ARG A 1 112 ? -20.927 12.443 66.460 1.00 96.88 112 ARG A O 1
ATOM 867 N N . ARG A 1 113 ? -22.296 11.276 67.802 1.00 95.94 113 ARG A N 1
ATOM 868 C CA . ARG A 1 113 ? -23.281 10.960 66.754 1.00 95.94 113 ARG A CA 1
ATOM 869 C C . ARG A 1 113 ? -24.022 12.214 66.287 1.00 95.94 113 ARG A C 1
ATOM 871 O O . ARG A 1 113 ? -24.177 12.379 65.083 1.00 95.94 113 ARG A O 1
ATOM 878 N N . ALA A 1 114 ? -24.450 13.081 67.203 1.00 95.81 114 ALA A N 1
ATOM 879 C CA . ALA A 1 114 ? -25.119 14.335 66.866 1.00 95.81 114 ALA A CA 1
ATOM 880 C C . ALA A 1 114 ? -24.193 15.261 66.059 1.00 95.81 114 ALA A C 1
ATOM 882 O O . ALA A 1 114 ? -24.604 15.779 65.023 1.00 95.81 114 ALA A O 1
ATOM 883 N N . GLN A 1 115 ? -22.923 15.375 66.465 1.00 97.44 115 GLN A N 1
ATOM 884 C CA . GLN A 1 115 ? -21.900 16.102 65.712 1.00 97.44 115 GLN A CA 1
ATOM 885 C C . GLN A 1 115 ? -21.734 15.542 64.289 1.00 97.44 115 GLN A C 1
ATOM 887 O O . GLN A 1 115 ? -21.822 16.296 63.326 1.00 97.44 115 GLN A O 1
ATOM 892 N N . LEU A 1 116 ? -21.555 14.224 64.136 1.00 96.19 116 LEU A N 1
ATOM 893 C CA . LEU A 1 116 ? -21.421 13.593 62.815 1.00 96.19 116 LEU A CA 1
ATOM 894 C C . LEU A 1 116 ? -22.675 13.785 61.947 1.00 96.19 116 LEU A C 1
ATOM 896 O O . LEU A 1 116 ? -22.562 13.994 60.745 1.00 96.19 116 LEU A O 1
ATOM 900 N N . GLN A 1 117 ? -23.875 13.760 62.536 1.00 94.31 117 GLN A N 1
ATOM 901 C CA . GLN A 1 117 ? -25.115 14.052 61.809 1.00 94.31 117 GLN A CA 1
ATOM 902 C C . GLN A 1 117 ? -25.175 15.510 61.326 1.00 94.31 117 GLN A C 1
ATOM 904 O O . GLN A 1 117 ? -25.645 15.753 60.216 1.00 94.31 117 GLN A O 1
ATOM 909 N N . GLN A 1 118 ? -24.664 16.462 62.112 1.00 96.75 118 GLN A N 1
ATOM 910 C CA . GLN A 1 118 ? -24.547 17.866 61.709 1.00 96.75 118 GLN A CA 1
ATOM 911 C C . GLN A 1 118 ? -23.491 18.064 60.607 1.00 96.75 118 GLN A C 1
ATOM 913 O O . GLN A 1 118 ? -23.759 18.768 59.636 1.00 96.75 118 GLN A O 1
ATOM 918 N N . GLU A 1 119 ? -22.331 17.405 60.712 1.00 96.88 119 GLU A N 1
ATOM 919 C CA . GLU A 1 119 ? -21.275 17.409 59.686 1.00 96.88 119 GLU A CA 1
ATOM 920 C C . GLU A 1 119 ? -21.792 16.828 58.353 1.00 96.88 119 GLU A C 1
ATOM 922 O O . GLU A 1 119 ? -21.633 17.451 57.302 1.00 96.88 119 GLU A O 1
ATOM 927 N N . CYS A 1 120 ? -22.505 15.694 58.383 1.00 94.75 120 CYS A N 1
ATOM 928 C CA . CYS A 1 120 ? -23.141 15.120 57.191 1.00 94.75 120 CYS A CA 1
ATOM 929 C C . CYS A 1 120 ? -24.224 16.030 56.588 1.00 94.75 120 CYS A C 1
ATOM 931 O O . CYS A 1 120 ? -24.337 16.104 55.366 1.00 94.75 120 CYS A O 1
ATOM 933 N N . ALA A 1 121 ? -25.021 16.717 57.415 1.00 95.75 121 ALA A N 1
ATOM 934 C CA . ALA A 1 121 ? -26.046 17.640 56.931 1.00 95.75 121 ALA A CA 1
ATOM 935 C C . ALA A 1 121 ? -25.435 18.876 56.248 1.00 95.75 121 ALA A C 1
ATOM 937 O O . ALA A 1 121 ? -25.920 19.287 55.197 1.00 95.75 121 ALA A O 1
ATOM 938 N N . ALA A 1 122 ? -24.351 19.432 56.801 1.00 96.38 122 ALA A N 1
ATOM 939 C CA . ALA A 1 122 ? -23.628 20.547 56.191 1.00 96.38 122 ALA A CA 1
ATOM 940 C C . ALA A 1 122 ? -23.032 20.159 54.826 1.00 96.38 122 ALA A C 1
ATOM 942 O O . ALA A 1 122 ? -23.264 20.850 53.835 1.00 96.38 122 ALA A O 1
ATOM 943 N N . LEU A 1 123 ? -22.354 19.008 54.750 1.00 97.12 123 LEU A N 1
ATOM 944 C CA . LEU A 1 123 ? -21.755 18.516 53.505 1.00 97.12 123 LEU A CA 1
ATOM 945 C C . LEU A 1 123 ? -22.813 18.184 52.437 1.00 97.12 123 LEU A C 1
ATOM 947 O O . LEU A 1 123 ? -22.589 18.416 51.252 1.00 97.12 123 LEU A O 1
ATOM 951 N N . ALA A 1 124 ? -23.995 17.699 52.833 1.00 93.81 124 ALA A N 1
ATOM 952 C CA . ALA A 1 124 ? -25.104 17.480 51.902 1.00 93.81 124 ALA A CA 1
ATOM 953 C C . ALA A 1 124 ? -25.622 18.789 51.271 1.00 93.81 124 ALA A C 1
ATOM 955 O O . ALA A 1 124 ? -25.979 18.794 50.094 1.00 93.81 124 ALA A O 1
ATOM 956 N N . VAL A 1 125 ? -25.634 19.898 52.023 1.00 97.06 125 VAL A N 1
ATOM 957 C CA . VAL A 1 125 ? -25.995 21.229 51.498 1.00 97.06 125 VAL A CA 1
ATOM 958 C C . VAL A 1 125 ? -24.917 21.758 50.548 1.00 97.06 125 VAL A C 1
ATOM 960 O O . VAL A 1 125 ? -25.253 22.279 49.488 1.00 97.06 125 VAL A O 1
ATOM 963 N N . GLU A 1 126 ? -23.636 21.576 50.876 1.00 97.25 126 GLU A N 1
ATOM 964 C CA . GLU A 1 126 ? -22.512 21.971 50.014 1.00 97.25 126 GLU A CA 1
ATOM 965 C C . GLU A 1 126 ? -22.520 21.210 48.675 1.00 97.25 126 GLU A C 1
ATOM 967 O O . GLU A 1 126 ? -22.427 21.820 47.610 1.00 97.25 126 GLU A O 1
ATOM 972 N N . VAL A 1 127 ? -22.743 19.890 48.702 1.00 94.31 127 VAL A N 1
ATOM 973 C CA . VAL A 1 127 ? -22.887 19.074 47.482 1.00 94.31 127 VAL A CA 1
ATOM 974 C C . VAL A 1 127 ? -24.108 19.498 46.659 1.00 94.31 127 VAL A C 1
ATOM 976 O O . VAL A 1 127 ? -24.028 19.527 45.432 1.00 94.31 127 VAL A O 1
ATOM 979 N N . ALA A 1 128 ? -25.225 19.857 47.301 1.00 94.88 128 ALA A N 1
ATOM 980 C CA . ALA A 1 128 ? -26.403 20.362 46.597 1.00 94.88 128 ALA A CA 1
ATOM 981 C C . ALA A 1 128 ? -26.144 21.724 45.925 1.00 94.88 128 ALA A C 1
ATOM 983 O O . ALA A 1 128 ? -26.573 21.924 44.791 1.00 94.88 128 ALA A O 1
ATOM 984 N N . ALA A 1 129 ? -25.406 22.630 46.575 1.00 96.44 129 ALA A N 1
ATOM 985 C CA . ALA A 1 129 ? -25.012 23.911 45.986 1.00 96.44 129 ALA A CA 1
ATOM 986 C C . ALA A 1 129 ? -24.102 23.715 44.760 1.00 96.44 129 ALA A C 1
ATOM 988 O O . ALA A 1 129 ? -24.403 24.225 43.682 1.00 96.44 129 ALA A O 1
ATOM 989 N N . LEU A 1 130 ? -23.059 22.883 44.883 1.00 95.31 130 LEU A N 1
ATOM 990 C CA . LEU A 1 130 ? -22.172 22.546 43.763 1.00 95.31 130 LEU A CA 1
ATOM 991 C C . LEU A 1 130 ? -22.913 21.847 42.614 1.00 95.31 130 LEU A C 1
ATOM 993 O O . LEU A 1 130 ? -22.540 22.018 41.456 1.00 95.31 130 LEU A O 1
ATOM 997 N N . ALA A 1 131 ? -23.958 21.061 42.892 1.00 93.06 131 ALA A N 1
ATOM 998 C CA . ALA A 1 131 ? -24.770 20.443 41.845 1.00 93.06 131 ALA A CA 1
ATOM 999 C C . ALA A 1 131 ? -25.515 21.494 40.999 1.00 93.06 131 ALA A C 1
ATOM 1001 O O . ALA A 1 131 ? -25.510 21.381 39.774 1.00 93.06 131 ALA A O 1
ATOM 1002 N N . VAL A 1 132 ? -26.073 22.532 41.634 1.00 95.56 132 VAL A N 1
ATOM 1003 C CA . VAL A 1 132 ? -26.743 23.652 40.947 1.00 95.56 132 VAL A CA 1
ATOM 1004 C C . VAL A 1 132 ? -25.746 24.479 40.128 1.00 95.56 132 VAL A C 1
ATOM 1006 O O . VAL A 1 132 ? -26.001 24.742 38.956 1.00 95.56 132 VAL A O 1
ATOM 1009 N N . GLU A 1 133 ? -24.573 24.809 40.681 1.00 93.50 133 GLU A N 1
ATOM 1010 C CA . GLU A 1 133 ? -23.519 25.516 39.929 1.00 93.50 133 GLU A CA 1
ATOM 1011 C C . GLU A 1 133 ? -23.050 24.722 38.694 1.00 93.50 133 GLU A C 1
ATOM 1013 O O . GLU A 1 133 ? -22.813 25.292 37.629 1.00 93.50 133 GLU A O 1
ATOM 1018 N N . ASN A 1 134 ? -22.950 23.391 38.799 1.00 89.56 134 ASN A N 1
ATOM 1019 C CA . ASN A 1 134 ? -22.623 22.526 37.660 1.00 89.56 134 ASN A CA 1
ATOM 1020 C C . ASN A 1 134 ? -23.740 22.474 36.602 1.00 89.56 134 ASN A C 1
ATOM 1022 O O . ASN A 1 134 ? -23.450 22.271 35.421 1.00 89.56 134 ASN A O 1
ATOM 1026 N N . GLU A 1 135 ? -25.004 22.627 36.997 1.00 88.94 135 GLU A N 1
ATOM 1027 C CA . GLU A 1 135 ? -26.141 22.690 36.075 1.00 88.94 135 GLU A CA 1
ATOM 1028 C C . GLU A 1 135 ? -26.136 24.021 35.302 1.00 88.94 135 GLU A C 1
ATOM 1030 O O . GLU A 1 135 ? -26.153 24.008 34.071 1.00 88.94 135 GLU A O 1
ATOM 1035 N N . GLU A 1 136 ? -25.929 25.150 35.986 1.00 88.69 136 GLU A N 1
ATOM 1036 C CA . GLU A 1 136 ? -25.782 26.480 35.367 1.00 88.69 136 GLU A CA 1
ATOM 1037 C C . GLU A 1 136 ? -24.564 26.563 34.416 1.00 88.69 136 GLU A C 1
ATOM 1039 O O . GLU A 1 136 ? -24.642 27.102 33.303 1.00 88.69 136 GLU A O 1
ATOM 1044 N N . GLN A 1 137 ? -23.431 25.953 34.790 1.00 83.56 137 GLN A N 1
ATOM 1045 C CA . GLN A 1 137 ? -22.267 25.828 33.902 1.00 83.56 137 GLN A CA 1
ATOM 1046 C C . GLN A 1 137 ? -22.563 24.970 32.663 1.00 83.56 137 GLN A C 1
ATOM 1048 O O . GLN A 1 137 ? -22.081 25.270 31.569 1.00 83.56 137 GLN A O 1
ATOM 1053 N N . ARG A 1 138 ? -23.376 23.916 32.788 1.00 80.06 138 ARG A N 1
ATOM 1054 C CA . ARG A 1 138 ? -23.783 23.099 31.636 1.00 80.06 138 ARG A CA 1
ATOM 1055 C C . ARG A 1 138 ? -24.685 23.875 30.686 1.00 80.06 138 ARG A C 1
ATOM 1057 O O . ARG A 1 138 ? -24.418 23.867 29.485 1.00 80.06 138 ARG A O 1
ATOM 1064 N N . GLU A 1 139 ? -25.694 24.574 31.199 1.00 80.94 139 GLU A N 1
ATOM 1065 C CA . GLU A 1 139 ? -26.609 25.369 30.372 1.00 80.94 139 GLU A CA 1
ATOM 1066 C C . GLU A 1 139 ? -25.878 26.486 29.609 1.00 80.94 139 GLU A C 1
ATOM 1068 O O . GLU A 1 139 ? -26.080 26.653 28.400 1.00 80.94 139 GLU A O 1
ATOM 1073 N N . SER A 1 140 ? -24.962 27.197 30.276 1.00 77.12 140 SER A N 1
ATOM 1074 C CA . SER A 1 140 ? -24.180 28.282 29.665 1.00 77.12 140 SER A CA 1
ATOM 1075 C C . SER A 1 140 ? -23.200 27.807 28.578 1.00 77.12 140 SER A C 1
ATOM 1077 O O . SER A 1 140 ? -23.034 28.491 27.565 1.00 77.12 140 SER A O 1
ATOM 1079 N N . ILE A 1 141 ? -22.603 26.616 28.717 1.00 70.25 141 ILE A N 1
ATOM 1080 C CA . ILE A 1 141 ? -21.734 26.016 27.685 1.00 70.25 141 ILE A CA 1
ATOM 1081 C C . ILE A 1 141 ? -22.552 25.487 26.488 1.00 70.25 141 ILE A C 1
ATOM 1083 O O . ILE A 1 141 ? -22.110 25.565 25.337 1.00 70.25 141 ILE A O 1
ATOM 1087 N N . GLN A 1 142 ? -23.754 24.954 26.727 1.00 63.31 142 GLN A N 1
ATOM 1088 C CA . GLN A 1 142 ? -24.489 24.169 25.730 1.00 63.31 142 GLN A CA 1
ATOM 1089 C C . GLN A 1 142 ? -25.092 25.000 24.579 1.00 63.31 142 GLN A C 1
ATOM 1091 O O . GLN A 1 142 ? -25.196 24.497 23.456 1.00 63.31 142 GLN A O 1
ATOM 1096 N N . TYR A 1 143 ? -25.462 26.264 24.812 1.00 59.34 143 TYR A N 1
ATOM 1097 C CA . TYR A 1 143 ? -26.197 27.075 23.826 1.00 59.34 143 TYR A CA 1
ATOM 1098 C C . TYR A 1 143 ? -25.353 27.734 22.709 1.00 59.34 143 TYR A C 1
ATOM 1100 O O . TYR A 1 143 ? -25.752 27.640 21.540 1.00 59.34 143 TYR A O 1
ATOM 1108 N N . PRO A 1 144 ? -24.192 28.374 22.973 1.00 63.84 144 PRO A N 1
ATOM 1109 C CA . PRO A 1 144 ? -23.428 29.051 21.917 1.00 63.84 144 PRO A CA 1
ATOM 1110 C C . PRO A 1 144 ? -22.601 28.081 21.063 1.00 63.84 144 PRO A C 1
ATOM 1112 O O . PRO A 1 144 ? -22.477 28.248 19.850 1.00 63.84 144 PRO A O 1
ATOM 1115 N N . GLN A 1 145 ? -22.020 27.050 21.680 1.00 66.50 145 GLN A N 1
ATOM 1116 C CA . GLN A 1 145 ? -20.993 26.237 21.027 1.00 66.50 145 GLN A CA 1
ATOM 1117 C C . GLN A 1 145 ? -21.586 25.221 20.037 1.00 66.50 145 GLN A C 1
ATOM 1119 O O . GLN A 1 145 ? -21.045 25.029 18.945 1.00 66.50 145 GLN A O 1
ATOM 1124 N N . ALA A 1 146 ? -22.739 24.628 20.364 1.00 71.25 146 ALA A N 1
ATOM 1125 C CA . ALA A 1 146 ? -23.414 23.649 19.511 1.00 71.25 146 ALA A CA 1
ATOM 1126 C C . ALA A 1 146 ? -23.946 24.254 18.196 1.00 71.25 146 ALA A C 1
ATOM 1128 O O . ALA A 1 146 ? -23.968 23.581 17.162 1.00 71.25 146 ALA A O 1
ATOM 1129 N N . THR A 1 147 ? -24.357 25.527 18.204 1.00 79.31 147 THR A N 1
ATOM 1130 C CA . THR A 1 147 ? -24.846 26.218 16.998 1.00 79.31 147 THR A CA 1
ATOM 1131 C C . THR A 1 147 ? -23.700 26.570 16.050 1.00 79.31 147 THR A C 1
ATOM 1133 O O . THR A 1 147 ? -23.796 26.287 14.855 1.00 79.31 147 THR A O 1
ATOM 1136 N N . ILE A 1 148 ? -22.577 27.071 16.578 1.00 81.19 148 ILE A N 1
ATOM 1137 C CA . ILE A 1 148 ? -21.346 27.320 15.810 1.00 81.19 148 ILE A CA 1
ATOM 1138 C C . ILE A 1 148 ? -20.814 26.012 15.205 1.00 81.19 148 ILE A C 1
ATOM 1140 O O . ILE A 1 148 ? -20.532 25.960 14.008 1.00 81.19 148 ILE A O 1
ATOM 1144 N N . GLN A 1 149 ? -20.744 24.928 15.987 1.00 80.38 149 GLN A N 1
ATOM 1145 C CA . GLN A 1 149 ? -20.314 23.616 15.487 1.00 80.38 149 GLN A CA 1
ATOM 1146 C C . GLN A 1 149 ? -21.232 23.085 14.377 1.00 80.38 149 GLN A C 1
ATOM 1148 O O . GLN A 1 149 ? -20.731 22.627 13.351 1.00 80.38 149 GLN A O 1
ATOM 1153 N N . ARG A 1 150 ? -22.563 23.208 14.513 1.00 83.81 150 ARG A N 1
ATOM 1154 C CA . ARG A 1 150 ? -23.505 22.842 13.438 1.00 83.81 150 ARG A CA 1
ATOM 1155 C C . ARG A 1 150 ? -23.297 23.665 12.168 1.00 83.81 150 ARG A C 1
ATOM 1157 O O . ARG A 1 150 ? -23.292 23.082 11.090 1.00 83.81 150 ARG A O 1
ATOM 1164 N N . GLN A 1 151 ? -23.071 24.975 12.273 1.00 86.31 151 GLN A N 1
ATOM 1165 C CA . GLN A 1 151 ? -22.774 25.811 11.103 1.00 86.31 151 GLN A CA 1
ATOM 1166 C C . GLN A 1 151 ? -21.444 25.427 10.439 1.00 86.31 151 GLN A C 1
ATOM 1168 O O . GLN A 1 151 ? -21.362 25.398 9.214 1.00 86.31 151 GLN A O 1
ATOM 1173 N N . HIS A 1 152 ? -20.409 25.093 11.217 1.00 84.88 152 HIS A N 1
ATOM 1174 C CA . HIS A 1 152 ? -19.146 24.587 10.671 1.00 84.88 152 HIS A CA 1
ATOM 1175 C C . HIS A 1 152 ? -19.322 23.243 9.954 1.00 84.88 152 HIS A C 1
ATOM 1177 O O . HIS A 1 152 ? -18.811 23.083 8.848 1.00 84.88 152 HIS A O 1
ATOM 1183 N N . LEU A 1 153 ? -20.085 22.310 10.534 1.00 87.88 153 LEU A N 1
ATOM 1184 C CA . LEU A 1 153 ? -20.408 21.031 9.898 1.00 87.88 153 LEU A CA 1
ATOM 1185 C C . LEU A 1 153 ? -21.236 21.218 8.620 1.00 87.88 153 LEU A C 1
ATOM 1187 O O . LEU A 1 153 ? -20.939 20.572 7.626 1.00 87.88 153 LEU A O 1
ATOM 1191 N N . GLN A 1 154 ? -22.204 22.140 8.601 1.00 89.31 154 GLN A N 1
ATOM 1192 C CA . GLN A 1 154 ? -22.976 22.464 7.395 1.00 89.31 154 GLN A CA 1
ATOM 1193 C C . GLN A 1 154 ? -22.113 23.084 6.289 1.00 89.31 154 GLN A C 1
ATOM 1195 O O . GLN A 1 154 ? -22.270 22.714 5.132 1.00 89.31 154 GLN A O 1
ATOM 1200 N N . ARG A 1 155 ? -21.166 23.977 6.615 1.00 85.00 155 ARG A N 1
ATOM 1201 C CA . ARG A 1 155 ? -20.211 24.511 5.622 1.00 85.00 155 ARG A CA 1
ATOM 1202 C C . ARG A 1 155 ? -19.268 23.430 5.088 1.00 85.00 155 ARG A C 1
ATOM 1204 O O . ARG A 1 155 ? -18.934 23.453 3.908 1.00 85.00 155 ARG A O 1
ATOM 1211 N N . LEU A 1 156 ? -18.841 22.496 5.942 1.00 85.25 156 LEU A N 1
ATOM 1212 C CA . LEU A 1 156 ? -18.020 21.355 5.534 1.00 85.25 156 LEU A CA 1
ATOM 1213 C C . LEU A 1 156 ? -18.805 20.426 4.595 1.00 85.25 156 LEU A C 1
ATOM 1215 O O . LEU A 1 156 ? -18.317 20.096 3.521 1.00 85.25 156 LEU A O 1
ATOM 1219 N N . ASP A 1 157 ? -20.028 20.056 4.976 1.00 87.62 157 ASP A N 1
ATOM 1220 C CA . ASP A 1 157 ? -20.925 19.210 4.186 1.00 87.62 157 ASP A CA 1
ATOM 1221 C C . ASP A 1 157 ? -21.278 19.861 2.842 1.00 87.62 157 ASP A C 1
ATOM 1223 O O . ASP A 1 157 ? -21.178 19.223 1.798 1.00 87.62 157 ASP A O 1
ATOM 1227 N N . GLN A 1 158 ? -21.557 21.168 2.835 1.00 86.62 158 GLN A N 1
ATOM 1228 C CA . GLN A 1 158 ? -21.738 21.945 1.610 1.00 86.62 158 GLN A CA 1
ATOM 1229 C C . GLN A 1 158 ? -20.474 21.931 0.733 1.00 86.62 158 GLN A C 1
ATOM 1231 O O . GLN A 1 158 ? -20.578 21.645 -0.454 1.00 86.62 158 GLN A O 1
ATOM 1236 N N . SER A 1 159 ? -19.277 22.143 1.291 1.00 79.88 159 SER A N 1
ATOM 1237 C CA . SER A 1 159 ? -18.013 22.078 0.535 1.00 79.88 159 SER A CA 1
ATOM 1238 C C . SER A 1 159 ? -17.723 20.678 -0.038 1.00 79.88 159 SER A C 1
ATOM 1240 O O . SER A 1 159 ? -17.178 20.557 -1.140 1.00 79.88 159 SER A O 1
ATOM 1242 N N . ILE A 1 160 ? -18.130 19.617 0.668 1.00 83.94 160 ILE A N 1
ATOM 1243 C CA . ILE A 1 160 ? -18.074 18.228 0.191 1.00 83.94 160 ILE A CA 1
ATOM 1244 C C . ILE A 1 160 ? -19.089 18.008 -0.947 1.00 83.94 160 ILE A C 1
ATOM 1246 O O . ILE A 1 160 ? -18.730 17.448 -1.987 1.00 83.94 160 ILE A O 1
ATOM 1250 N N . CYS A 1 161 ? -20.328 18.481 -0.785 1.00 81.12 161 CYS A N 1
ATOM 1251 C CA . CYS A 1 161 ? -21.431 18.314 -1.739 1.00 81.12 161 CYS A CA 1
ATOM 1252 C C . CYS A 1 161 ? -21.274 19.146 -3.021 1.00 81.12 161 CYS A C 1
ATOM 1254 O O . CYS A 1 161 ? -21.605 18.666 -4.103 1.00 81.12 161 CYS A O 1
ATOM 1256 N N . GLU A 1 162 ? -20.712 20.354 -2.932 1.00 83.81 162 GLU A N 1
ATOM 1257 C CA . GLU A 1 162 ? -20.347 21.202 -4.078 1.00 83.81 162 GLU A CA 1
ATOM 1258 C C . GLU A 1 162 ? -19.252 20.569 -4.953 1.00 83.81 162 GLU A C 1
ATOM 1260 O O . GLU A 1 162 ? -18.925 21.076 -6.025 1.00 83.81 162 GLU A O 1
ATOM 1265 N N . GLY A 1 163 ? -18.660 19.455 -4.512 1.00 82.31 163 GLY A N 1
ATOM 1266 C CA . GLY A 1 163 ? -17.693 18.686 -5.282 1.00 82.31 163 GLY A CA 1
ATOM 1267 C C . GLY A 1 163 ? -16.331 19.360 -5.419 1.00 82.31 163 GLY A C 1
ATOM 1268 O O . GLY A 1 163 ? -15.440 18.752 -6.001 1.00 82.31 163 GLY A O 1
ATOM 1269 N N . SER A 1 164 ? -16.126 20.553 -4.851 1.00 86.31 164 SER A N 1
ATOM 1270 C CA . SER A 1 164 ? -14.841 21.265 -4.867 1.00 86.31 164 SER A CA 1
ATOM 1271 C C . SER A 1 164 ? -13.731 20.437 -4.213 1.00 86.31 164 SER A C 1
ATOM 1273 O O . SER A 1 164 ? -12.673 20.242 -4.812 1.00 86.31 164 SER A O 1
ATOM 1275 N N . LEU A 1 165 ? -14.000 19.837 -3.047 1.00 85.12 165 LEU A N 1
ATOM 1276 C CA . LEU A 1 165 ? -13.067 18.916 -2.393 1.00 85.12 165 LEU A CA 1
ATOM 1277 C C . LEU A 1 165 ? -12.811 17.660 -3.241 1.00 85.12 165 LEU A C 1
ATOM 1279 O O . LEU A 1 165 ? -11.676 17.199 -3.332 1.00 85.12 165 LEU A O 1
ATOM 1283 N N . LYS A 1 166 ? -13.845 17.119 -3.897 1.00 87.81 166 LYS A N 1
ATOM 1284 C CA . LYS A 1 166 ? -13.706 15.951 -4.779 1.00 87.81 166 LYS A CA 1
ATOM 1285 C C . LYS A 1 166 ? -12.831 16.276 -5.996 1.00 87.81 166 LYS A C 1
ATOM 1287 O O . LYS A 1 166 ? -11.898 15.535 -6.275 1.00 87.81 166 LYS A O 1
ATOM 1292 N N . GLN A 1 167 ? -13.081 17.405 -6.660 1.00 89.81 167 GLN A N 1
ATOM 1293 C CA . GLN A 1 167 ? -12.273 17.910 -7.772 1.00 89.81 167 GLN A CA 1
ATOM 1294 C C . GLN A 1 167 ? -10.823 18.161 -7.344 1.00 89.81 167 GLN A C 1
ATOM 1296 O O . GLN A 1 167 ? -9.912 17.776 -8.067 1.00 89.81 167 GLN A O 1
ATOM 1301 N N . ALA A 1 168 ? -10.592 18.732 -6.158 1.00 90.25 168 ALA A N 1
ATOM 1302 C CA . ALA A 1 168 ? -9.247 18.932 -5.618 1.00 90.25 168 ALA A CA 1
ATOM 1303 C C . ALA A 1 168 ? -8.523 17.601 -5.332 1.00 90.25 168 ALA A C 1
ATOM 1305 O O . ALA A 1 168 ? -7.342 17.465 -5.648 1.00 90.25 168 ALA A O 1
ATOM 1306 N N . ILE A 1 169 ? -9.226 16.599 -4.789 1.00 91.94 169 ILE A N 1
ATOM 1307 C CA . ILE A 1 169 ? -8.689 15.246 -4.577 1.00 91.94 169 ILE A CA 1
ATOM 1308 C C . ILE A 1 169 ? -8.363 14.571 -5.915 1.00 91.94 169 ILE A C 1
ATOM 1310 O O . ILE A 1 169 ? -7.291 13.985 -6.052 1.00 91.94 169 ILE A O 1
ATOM 1314 N N . ASP A 1 170 ? -9.254 14.648 -6.902 1.00 93.31 170 ASP A N 1
ATOM 1315 C CA . ASP A 1 170 ? -9.063 14.006 -8.205 1.00 93.31 170 ASP A CA 1
ATOM 1316 C C . ASP A 1 170 ? -7.961 14.708 -9.029 1.00 93.31 170 ASP A C 1
ATOM 1318 O O . ASP A 1 170 ? -7.102 14.034 -9.599 1.00 93.31 170 ASP A O 1
ATOM 1322 N N . ALA A 1 171 ? -7.870 16.042 -8.980 1.00 93.50 171 ALA A N 1
ATOM 1323 C CA . ALA A 1 171 ? -6.750 16.800 -9.544 1.00 93.50 171 ALA A CA 1
ATOM 1324 C C . ALA A 1 171 ? -5.416 16.469 -8.848 1.00 93.50 171 ALA A C 1
ATOM 1326 O O . ALA A 1 171 ? -4.411 16.229 -9.517 1.00 93.50 171 ALA A O 1
ATOM 1327 N N . GLY A 1 172 ? -5.403 16.383 -7.512 1.00 94.75 172 GLY A N 1
ATOM 1328 C CA . GLY A 1 172 ? -4.225 15.972 -6.745 1.00 94.75 172 GLY A CA 1
ATOM 1329 C C . GLY A 1 172 ? -3.782 14.537 -7.058 1.00 94.75 172 GLY A C 1
ATOM 1330 O O . GLY A 1 172 ? -2.586 14.265 -7.153 1.00 94.75 172 GLY A O 1
ATOM 1331 N N . ARG A 1 173 ? -4.727 13.617 -7.294 1.00 94.88 173 ARG A N 1
ATOM 1332 C CA . ARG A 1 173 ? -4.441 12.240 -7.734 1.00 94.88 173 ARG A CA 1
ATOM 1333 C C . ARG A 1 173 ? -3.772 12.201 -9.104 1.00 94.88 173 ARG A C 1
ATOM 1335 O O . ARG A 1 173 ? -2.774 11.495 -9.251 1.00 94.88 173 ARG A O 1
ATOM 1342 N N . GLU A 1 174 ? -4.272 12.958 -10.079 1.00 94.25 174 GLU A N 1
ATOM 1343 C CA . GLU A 1 174 ? -3.647 13.035 -11.405 1.00 94.25 174 GLU A CA 1
ATOM 1344 C C . GLU A 1 174 ? -2.267 13.716 -11.345 1.00 94.25 174 GLU A C 1
ATOM 1346 O O . GLU A 1 174 ? -1.313 13.195 -11.920 1.00 94.25 174 GLU A O 1
ATOM 1351 N N . GLN A 1 175 ? -2.087 14.779 -10.551 1.00 94.94 175 GLN A N 1
ATOM 1352 C CA . GLN A 1 175 ? -0.762 15.377 -10.312 1.00 94.94 175 GLN A CA 1
ATOM 1353 C C . GLN A 1 175 ? 0.238 14.373 -9.715 1.00 94.94 175 GLN A C 1
ATOM 1355 O O . GLN A 1 175 ? 1.348 14.220 -10.229 1.00 94.94 175 GLN A O 1
ATOM 1360 N N . ILE A 1 176 ? -0.158 13.633 -8.671 1.00 95.31 176 ILE A N 1
ATOM 1361 C CA . ILE A 1 176 ? 0.674 12.579 -8.074 1.00 95.31 176 ILE A CA 1
ATOM 1362 C C . ILE A 1 176 ? 1.016 11.513 -9.123 1.00 95.31 176 ILE A C 1
ATOM 1364 O O . ILE A 1 176 ? 2.167 11.099 -9.220 1.00 95.31 176 ILE A O 1
ATOM 1368 N N . LYS A 1 177 ? 0.052 11.087 -9.943 1.00 95.19 177 LYS A N 1
ATOM 1369 C CA . LYS A 1 177 ? 0.254 10.099 -11.014 1.00 95.19 177 LYS A CA 1
ATOM 1370 C C . LYS A 1 177 ? 1.270 10.570 -12.064 1.00 95.19 177 LYS A C 1
ATOM 1372 O O . LYS A 1 177 ? 2.146 9.785 -12.425 1.00 95.19 177 LYS A O 1
ATOM 1377 N N . ILE A 1 178 ? 1.242 11.842 -12.480 1.00 96.00 178 ILE A N 1
ATOM 1378 C CA . ILE A 1 178 ? 2.278 12.433 -13.351 1.00 96.00 178 ILE A CA 1
ATOM 1379 C C . ILE A 1 178 ? 3.656 12.355 -12.679 1.00 96.00 178 ILE A C 1
ATOM 1381 O O . ILE A 1 178 ? 4.604 11.852 -13.285 1.00 96.00 178 ILE A O 1
ATOM 1385 N N . LEU A 1 179 ? 3.771 12.813 -11.425 1.00 96.94 179 LEU A N 1
ATOM 1386 C CA . LEU A 1 179 ? 5.036 12.816 -10.677 1.00 96.94 179 LEU A CA 1
ATOM 1387 C C . LEU A 1 179 ? 5.613 11.402 -10.524 1.00 96.94 179 LEU A C 1
ATOM 1389 O O . LEU A 1 179 ? 6.807 11.198 -10.732 1.00 96.94 179 LEU A O 1
ATOM 1393 N N . ARG A 1 180 ? 4.764 10.403 -10.256 1.00 97.44 180 ARG A N 1
ATOM 1394 C CA . ARG A 1 180 ? 5.154 8.986 -10.194 1.00 97.44 180 ARG A CA 1
ATOM 1395 C C . ARG A 1 180 ? 5.770 8.485 -11.501 1.00 97.44 180 ARG A C 1
ATOM 1397 O O . ARG A 1 180 ? 6.823 7.844 -11.465 1.00 97.44 180 ARG A O 1
ATOM 1404 N N . PHE A 1 181 ? 5.167 8.804 -12.649 1.00 97.88 181 PHE A N 1
ATOM 1405 C CA . PHE A 1 181 ? 5.749 8.467 -13.952 1.00 97.88 181 PHE A CA 1
ATOM 1406 C C . PHE A 1 181 ? 7.056 9.231 -14.211 1.00 97.88 181 PHE A C 1
ATOM 1408 O O . PHE A 1 181 ? 8.028 8.629 -14.663 1.00 97.88 181 PHE A O 1
ATOM 1415 N N . GLN A 1 182 ? 7.134 10.521 -13.873 1.00 97.44 182 GLN A N 1
ATOM 1416 C CA . GLN A 1 182 ? 8.367 11.306 -14.010 1.00 97.44 182 GLN A CA 1
ATOM 1417 C C . GLN A 1 182 ? 9.514 10.754 -13.146 1.00 97.44 182 GLN A C 1
ATOM 1419 O O . GLN A 1 182 ? 10.645 10.650 -13.621 1.00 97.44 182 GLN A O 1
ATOM 1424 N N . TRP A 1 183 ? 9.245 10.343 -11.903 1.00 96.88 183 TRP A N 1
ATOM 1425 C CA . TRP A 1 183 ? 10.236 9.697 -11.037 1.00 96.88 183 TRP A CA 1
ATOM 1426 C C . TRP A 1 183 ? 10.665 8.325 -11.565 1.00 96.88 183 TRP A C 1
ATOM 1428 O O . TRP A 1 183 ? 11.859 8.025 -11.557 1.00 96.88 183 TRP A O 1
ATOM 1438 N N . ALA A 1 184 ? 9.738 7.529 -12.111 1.00 97.38 184 ALA A N 1
ATOM 1439 C CA . ALA A 1 184 ? 10.085 6.288 -12.801 1.00 97.38 184 ALA A CA 1
ATOM 1440 C C . ALA A 1 184 ? 11.017 6.550 -14.002 1.00 97.38 184 ALA A C 1
ATOM 1442 O O . ALA A 1 184 ? 12.035 5.875 -14.145 1.00 97.38 184 ALA A O 1
ATOM 1443 N N . LEU A 1 185 ? 10.743 7.574 -14.820 1.00 97.25 185 LEU A N 1
ATOM 1444 C CA . LEU A 1 185 ? 11.612 7.980 -15.934 1.00 97.25 185 LEU A CA 1
ATOM 1445 C C . LEU A 1 185 ? 12.994 8.463 -15.465 1.00 97.25 185 LEU A C 1
ATOM 1447 O O . LEU A 1 185 ? 14.004 8.066 -16.051 1.00 97.25 185 LEU A O 1
ATOM 1451 N N . LYS A 1 186 ? 13.074 9.234 -14.370 1.00 95.75 186 LYS A N 1
ATOM 1452 C CA . LYS A 1 186 ? 14.359 9.571 -13.727 1.00 95.75 186 LYS A CA 1
ATOM 1453 C C . LYS A 1 186 ? 15.106 8.303 -13.285 1.00 95.75 186 LYS A C 1
ATOM 1455 O O . LYS A 1 186 ? 16.308 8.196 -13.527 1.00 95.75 186 LYS A O 1
ATOM 1460 N N . ALA A 1 187 ? 14.418 7.305 -12.723 1.00 94.88 187 ALA A N 1
ATOM 1461 C CA . ALA A 1 187 ? 15.026 6.024 -12.356 1.00 94.88 187 ALA A CA 1
ATOM 1462 C C . ALA A 1 187 ? 15.571 5.247 -13.572 1.00 94.88 187 ALA A C 1
ATOM 1464 O O . ALA A 1 187 ? 16.687 4.723 -13.493 1.00 94.88 187 ALA A O 1
ATOM 1465 N N . PHE A 1 188 ? 14.863 5.237 -14.710 1.00 96.31 188 PHE A N 1
ATOM 1466 C CA . PHE A 1 188 ? 15.376 4.682 -15.973 1.00 96.31 188 PHE A CA 1
ATOM 1467 C C . PHE A 1 188 ? 16.630 5.419 -16.469 1.00 96.31 188 PHE A C 1
ATOM 1469 O O . PHE A 1 188 ? 17.633 4.778 -16.801 1.00 96.31 188 PHE A O 1
ATOM 1476 N N . ALA A 1 189 ? 16.624 6.755 -16.443 1.00 93.56 189 ALA A N 1
ATOM 1477 C CA . ALA A 1 189 ? 17.769 7.571 -16.845 1.00 93.56 189 ALA A CA 1
ATOM 1478 C C . ALA A 1 189 ? 19.015 7.326 -15.967 1.00 93.56 189 ALA A C 1
ATOM 1480 O O . ALA A 1 189 ? 20.124 7.192 -16.493 1.00 93.56 189 ALA A O 1
ATOM 1481 N N . MET A 1 190 ? 18.844 7.191 -14.644 1.00 91.00 190 MET A N 1
ATOM 1482 C CA . MET A 1 190 ? 19.939 6.883 -13.710 1.00 91.00 190 MET A CA 1
ATOM 1483 C C . MET A 1 190 ? 20.617 5.538 -14.012 1.00 91.00 190 MET A C 1
ATOM 1485 O O . MET A 1 190 ? 21.847 5.448 -13.976 1.00 91.00 190 MET A O 1
ATOM 1489 N N . HIS A 1 191 ? 19.832 4.510 -14.349 1.00 91.31 191 HIS A N 1
ATOM 1490 C CA . HIS A 1 191 ? 20.329 3.158 -14.632 1.00 91.31 191 HIS A CA 1
ATOM 1491 C C . HIS A 1 191 ? 20.829 2.967 -16.074 1.00 91.31 191 HIS A C 1
ATOM 1493 O O . HIS A 1 191 ? 21.419 1.929 -16.371 1.00 91.31 191 HIS A O 1
ATOM 1499 N N . ARG A 1 192 ? 20.649 3.958 -16.964 1.00 91.19 192 ARG A N 1
ATOM 1500 C CA . ARG A 1 192 ? 21.105 3.945 -18.370 1.00 91.19 192 ARG A CA 1
ATOM 1501 C C . ARG A 1 192 ? 20.750 2.643 -19.098 1.00 91.19 192 ARG A C 1
ATOM 1503 O O . ARG A 1 192 ? 21.634 1.888 -19.511 1.00 91.19 192 ARG A O 1
ATOM 1510 N N . LEU A 1 193 ? 19.452 2.388 -19.243 1.00 92.44 193 LEU A N 1
ATOM 1511 C CA . LEU A 1 193 ? 18.954 1.306 -20.087 1.00 92.44 193 LEU A CA 1
ATOM 1512 C C . LEU A 1 193 ? 19.286 1.618 -21.559 1.00 92.44 193 LEU A C 1
ATOM 1514 O O . LEU A 1 193 ? 18.846 2.632 -22.095 1.00 92.44 193 LEU A O 1
ATOM 1518 N N . VAL A 1 194 ? 20.080 0.769 -22.212 1.00 91.62 194 VAL A N 1
ATOM 1519 C CA . VAL A 1 194 ? 20.417 0.893 -23.638 1.00 91.62 194 VAL A CA 1
ATOM 1520 C C . VAL A 1 194 ? 19.987 -0.383 -24.348 1.00 91.62 194 VAL A C 1
ATOM 1522 O O . VAL A 1 194 ? 20.714 -1.379 -24.396 1.00 91.62 194 VAL A O 1
ATOM 1525 N N . VAL A 1 195 ? 18.782 -0.326 -24.907 1.00 90.19 195 VAL A N 1
ATOM 1526 C CA . VAL A 1 195 ? 18.250 -1.301 -25.860 1.00 90.19 195 VAL A CA 1
ATOM 1527 C C . VAL A 1 195 ? 18.467 -0.750 -27.266 1.00 90.19 195 VAL A C 1
ATOM 1529 O O . VAL A 1 195 ? 18.235 0.432 -27.519 1.00 90.19 195 VAL A O 1
ATOM 1532 N N . ARG A 1 196 ? 18.954 -1.589 -28.181 1.00 84.12 196 ARG A N 1
ATOM 1533 C CA . ARG A 1 196 ? 19.136 -1.209 -29.582 1.00 84.12 196 ARG A CA 1
ATOM 1534 C C . ARG A 1 196 ? 17.828 -1.405 -30.351 1.00 84.12 196 ARG A C 1
ATOM 1536 O O . ARG A 1 196 ? 17.254 -2.489 -30.250 1.00 84.12 196 ARG A O 1
ATOM 1543 N N . PRO A 1 197 ? 17.363 -0.424 -31.150 1.00 73.88 197 PRO A N 1
ATOM 1544 C CA . PRO A 1 197 ? 16.150 -0.583 -31.953 1.00 73.88 197 PRO A CA 1
ATOM 1545 C C . PRO A 1 197 ? 16.208 -1.793 -32.895 1.00 73.88 197 PRO A C 1
ATOM 1547 O O . PRO A 1 197 ? 15.186 -2.417 -33.162 1.00 73.88 197 PRO A O 1
ATOM 1550 N N . GLU A 1 198 ? 17.403 -2.169 -33.360 1.00 76.69 198 GLU A N 1
ATOM 1551 C CA . GLU A 1 198 ? 17.610 -3.320 -34.242 1.00 76.69 198 GLU A CA 1
ATOM 1552 C C . GLU A 1 198 ? 17.293 -4.672 -33.576 1.00 76.69 198 GLU A C 1
ATOM 1554 O O . GLU A 1 198 ? 16.975 -5.638 -34.277 1.00 76.69 198 GLU A O 1
ATOM 1559 N N . ASP A 1 199 ? 17.356 -4.755 -32.242 1.00 67.94 199 ASP A N 1
ATOM 1560 C CA . ASP A 1 199 ? 16.986 -5.962 -31.498 1.00 67.94 199 ASP A CA 1
ATOM 1561 C C . ASP A 1 199 ? 15.448 -6.132 -31.429 1.00 67.94 199 ASP A C 1
ATOM 1563 O O . ASP A 1 199 ? 14.961 -7.260 -31.377 1.00 67.94 199 ASP A O 1
ATOM 1567 N N . MET A 1 200 ? 14.664 -5.047 -31.552 1.00 66.50 200 MET A N 1
ATOM 1568 C CA . MET A 1 200 ? 13.190 -5.083 -31.471 1.00 66.50 200 MET A CA 1
ATOM 1569 C C . MET A 1 200 ? 12.479 -5.631 -32.723 1.00 66.50 200 MET A C 1
ATOM 1571 O O . MET A 1 200 ? 11.269 -5.826 -32.702 1.00 66.50 200 MET A O 1
ATOM 1575 N N . ILE A 1 201 ? 13.196 -5.871 -33.825 1.00 66.81 201 ILE A N 1
ATOM 1576 C CA . ILE A 1 201 ? 12.600 -6.184 -35.145 1.00 66.81 201 ILE A CA 1
ATOM 1577 C C . ILE A 1 201 ? 12.602 -7.708 -35.439 1.00 66.81 201 ILE A C 1
ATOM 1579 O O . ILE A 1 201 ? 12.137 -8.167 -36.475 1.00 66.81 201 ILE A O 1
ATOM 1583 N N . SER A 1 202 ? 13.155 -8.544 -34.550 1.00 53.56 202 SER A N 1
ATOM 1584 C CA . SER A 1 202 ? 13.676 -9.866 -34.950 1.00 53.56 202 SER A CA 1
ATOM 1585 C C . SER A 1 202 ? 12.734 -11.087 -34.947 1.00 53.56 202 SER A C 1
ATOM 1587 O O . SER A 1 202 ? 13.213 -12.144 -35.359 1.00 53.56 202 SER A O 1
ATOM 1589 N N . THR A 1 203 ? 11.470 -11.013 -34.515 1.00 56.03 203 THR A N 1
ATOM 1590 C CA . THR A 1 203 ? 10.629 -12.221 -34.318 1.00 56.03 203 THR A CA 1
ATOM 1591 C C . THR A 1 203 ? 9.853 -12.703 -35.548 1.00 56.03 203 THR A C 1
ATOM 1593 O O . THR A 1 203 ? 9.733 -13.913 -35.724 1.00 56.03 203 THR A O 1
ATOM 1596 N N . ASN A 1 204 ? 9.365 -11.809 -36.415 1.00 54.72 204 ASN A N 1
ATOM 1597 C CA . ASN A 1 204 ? 8.423 -12.197 -37.481 1.00 54.72 204 ASN A CA 1
ATOM 1598 C C . ASN A 1 204 ? 9.076 -12.426 -38.862 1.00 54.72 204 ASN A C 1
ATOM 1600 O O . ASN A 1 204 ? 8.585 -13.246 -39.633 1.00 54.72 204 ASN A O 1
ATOM 1604 N N . ASP A 1 205 ? 10.225 -11.806 -39.155 1.00 53.66 205 ASP A N 1
ATOM 1605 C CA . ASP A 1 205 ? 10.921 -11.934 -40.452 1.00 53.66 205 ASP A CA 1
ATOM 1606 C C . ASP A 1 205 ? 11.888 -13.137 -40.488 1.00 53.66 205 ASP A C 1
ATOM 1608 O O . ASP A 1 205 ? 13.099 -13.004 -40.705 1.00 53.66 205 ASP A O 1
ATOM 1612 N N . THR A 1 206 ? 11.377 -14.344 -40.234 1.00 56.56 206 THR A N 1
ATOM 1613 C CA . THR A 1 206 ? 12.196 -15.572 -40.231 1.00 56.56 206 THR A CA 1
ATOM 1614 C C . THR A 1 206 ? 12.539 -16.090 -41.632 1.00 56.56 206 THR A C 1
ATOM 1616 O O . THR A 1 206 ? 13.607 -16.685 -41.802 1.00 56.56 206 THR A O 1
ATOM 1619 N N . GLU A 1 207 ? 11.710 -15.833 -42.649 1.00 60.53 207 GLU A N 1
ATOM 1620 C CA . GLU A 1 207 ? 11.928 -16.379 -43.999 1.00 60.53 207 GLU A CA 1
ATOM 1621 C C . GLU A 1 207 ? 12.987 -15.609 -44.809 1.00 60.53 207 GLU A C 1
ATOM 1623 O O . GLU A 1 207 ? 13.922 -16.213 -45.344 1.00 60.53 207 GLU A O 1
ATOM 1628 N N . ASP A 1 208 ? 12.925 -14.274 -44.841 1.00 57.41 208 ASP A N 1
ATOM 1629 C CA . ASP A 1 208 ? 13.827 -13.458 -45.675 1.00 57.41 208 ASP A CA 1
ATOM 1630 C C . ASP A 1 208 ? 15.272 -13.406 -45.130 1.00 57.41 208 ASP A C 1
ATOM 1632 O O . ASP A 1 208 ? 16.254 -13.175 -45.848 1.00 57.41 208 ASP A O 1
ATOM 1636 N N . ARG A 1 209 ? 15.440 -13.694 -43.833 1.00 55.16 209 ARG A N 1
ATOM 1637 C CA . ARG A 1 209 ? 16.724 -13.611 -43.122 1.00 55.16 209 ARG A CA 1
ATOM 1638 C C . ARG A 1 209 ? 17.753 -14.632 -43.617 1.00 55.16 209 ARG A C 1
ATOM 1640 O O . ARG A 1 209 ? 18.947 -14.331 -43.600 1.00 55.16 209 ARG A O 1
ATOM 1647 N N . ARG A 1 210 ? 17.319 -15.788 -44.145 1.00 59.72 210 ARG A N 1
ATOM 1648 C CA . ARG A 1 210 ? 18.220 -16.794 -44.748 1.00 59.72 210 ARG A CA 1
ATOM 1649 C C . ARG A 1 210 ? 18.971 -16.276 -45.981 1.00 59.72 210 ARG A C 1
ATOM 1651 O O . ARG A 1 210 ? 20.060 -16.771 -46.252 1.00 59.72 210 ARG A O 1
ATOM 1658 N N . ARG A 1 211 ? 18.450 -15.274 -46.703 1.00 59.41 211 ARG A N 1
ATOM 1659 C CA . ARG A 1 211 ? 19.077 -14.754 -47.937 1.00 59.41 211 ARG A CA 1
ATOM 1660 C C . ARG A 1 211 ? 20.177 -13.710 -47.713 1.00 59.41 211 ARG A C 1
ATOM 1662 O O . ARG A 1 211 ? 20.961 -13.479 -48.625 1.00 59.41 211 ARG A O 1
ATOM 1669 N N . ARG A 1 212 ? 20.268 -13.078 -46.533 1.00 58.53 212 ARG A N 1
ATOM 1670 C CA . ARG A 1 212 ? 21.234 -11.982 -46.269 1.00 58.53 212 ARG A CA 1
ATOM 1671 C C . ARG A 1 212 ? 22.444 -12.358 -45.405 1.00 58.53 212 ARG A C 1
ATOM 1673 O O . ARG A 1 212 ? 23.362 -11.556 -45.281 1.00 58.53 212 ARG A O 1
ATOM 1680 N N . SER A 1 213 ? 22.491 -13.552 -44.815 1.00 55.22 213 SER A N 1
ATOM 1681 C CA . SER A 1 213 ? 23.517 -13.911 -43.816 1.00 55.22 213 SER A CA 1
ATOM 1682 C C . SER A 1 213 ? 24.841 -14.475 -44.364 1.00 55.22 213 SER A C 1
ATOM 1684 O O . SER A 1 213 ? 25.623 -14.998 -43.574 1.00 55.22 213 SER A O 1
ATOM 1686 N N . GLN A 1 214 ? 25.119 -14.393 -45.673 1.00 58.50 214 GLN A N 1
ATOM 1687 C CA . GLN A 1 214 ? 26.253 -15.112 -46.284 1.00 58.50 214 GLN A CA 1
ATOM 1688 C C . GLN A 1 214 ? 27.510 -14.268 -46.600 1.00 58.50 214 GLN A C 1
ATOM 1690 O O . GLN A 1 214 ? 28.535 -14.866 -46.909 1.00 58.50 214 GLN A O 1
ATOM 1695 N N . MET A 1 215 ? 27.482 -12.925 -46.529 1.00 53.31 215 MET A N 1
ATOM 1696 C CA . MET A 1 215 ? 28.602 -12.096 -47.043 1.00 53.31 215 MET A CA 1
ATOM 1697 C C . MET A 1 215 ? 29.427 -11.275 -46.035 1.00 53.31 215 MET A C 1
ATOM 1699 O O . MET A 1 215 ? 30.493 -10.814 -46.427 1.00 53.31 215 MET A O 1
ATOM 1703 N N . ASP A 1 216 ? 29.037 -11.136 -44.761 1.00 46.62 216 ASP A N 1
ATOM 1704 C CA . ASP A 1 216 ? 29.841 -10.392 -43.767 1.00 46.62 216 ASP A CA 1
ATOM 1705 C C . ASP A 1 216 ? 30.175 -11.230 -42.524 1.00 46.62 216 ASP A C 1
ATOM 1707 O O . ASP A 1 216 ? 29.330 -11.522 -41.675 1.00 46.62 216 ASP A O 1
ATOM 1711 N N . GLY A 1 217 ? 31.450 -11.613 -42.407 1.00 47.69 217 GLY A N 1
ATOM 1712 C CA . GLY A 1 217 ? 31.951 -12.614 -41.456 1.00 47.69 217 GLY A CA 1
ATOM 1713 C C . GLY A 1 217 ? 32.069 -12.185 -39.987 1.00 47.69 217 GLY A C 1
ATOM 1714 O O . GLY A 1 217 ? 32.592 -12.955 -39.184 1.00 47.69 217 GLY A O 1
ATOM 1715 N N . THR A 1 218 ? 31.597 -10.998 -39.591 1.00 46.78 218 THR A N 1
ATOM 1716 C CA . THR A 1 218 ? 31.631 -10.566 -38.180 1.00 46.78 218 THR A CA 1
ATOM 1717 C C . THR A 1 218 ? 30.289 -10.818 -37.493 1.00 46.78 218 THR A C 1
ATOM 1719 O O . THR A 1 218 ? 29.408 -9.959 -37.436 1.00 46.78 218 THR A O 1
ATOM 1722 N N . LYS A 1 219 ? 30.140 -12.024 -36.928 1.00 45.41 219 LYS A N 1
ATOM 1723 C CA . LYS A 1 219 ? 28.984 -12.432 -36.110 1.00 45.41 219 LYS A CA 1
ATOM 1724 C C . LYS A 1 219 ? 28.915 -11.632 -34.798 1.00 45.41 219 LYS A C 1
ATOM 1726 O O . LYS A 1 219 ? 29.206 -12.152 -33.725 1.00 45.41 219 LYS A O 1
ATOM 1731 N N . LYS A 1 220 ? 28.511 -10.360 -34.862 1.00 50.84 220 LYS A N 1
ATOM 1732 C CA . LYS A 1 220 ? 28.069 -9.612 -33.677 1.00 50.84 220 LYS A CA 1
ATOM 1733 C C . LYS A 1 220 ? 26.863 -10.341 -33.092 1.00 50.84 220 LYS A C 1
ATOM 1735 O O . LYS A 1 220 ? 25.855 -10.487 -33.785 1.00 50.84 220 LYS A O 1
ATOM 1740 N N . ALA A 1 221 ? 26.968 -10.774 -31.838 1.00 49.72 221 ALA A N 1
ATOM 1741 C CA . ALA A 1 221 ? 25.840 -11.315 -31.092 1.00 49.72 221 ALA A CA 1
ATOM 1742 C C . ALA A 1 221 ? 24.721 -10.259 -31.042 1.00 49.72 221 ALA A C 1
ATOM 1744 O O . ALA A 1 221 ? 24.846 -9.233 -30.372 1.00 49.72 221 ALA A O 1
ATOM 1745 N N . ARG A 1 222 ? 23.658 -10.491 -31.818 1.00 64.56 222 ARG A N 1
ATOM 1746 C CA . ARG A 1 222 ? 22.368 -9.808 -31.654 1.00 64.56 222 ARG A CA 1
ATOM 1747 C C . ARG A 1 222 ? 21.709 -10.397 -30.408 1.00 64.56 222 ARG A C 1
ATOM 1749 O O . ARG A 1 222 ? 21.895 -11.586 -30.161 1.00 64.56 222 ARG A O 1
ATOM 1756 N N . GLY A 1 223 ? 20.969 -9.602 -29.640 1.00 69.88 223 GLY A N 1
ATOM 1757 C CA . GLY A 1 223 ? 20.381 -10.095 -28.389 1.00 69.88 223 GLY A CA 1
ATOM 1758 C C . GLY A 1 223 ? 21.146 -9.761 -27.100 1.00 69.88 223 GLY A C 1
ATOM 1759 O O . GLY A 1 223 ? 20.904 -10.405 -26.080 1.00 69.88 223 GLY A O 1
ATOM 1760 N N . ILE A 1 224 ? 22.064 -8.783 -27.110 1.00 81.50 224 ILE A N 1
ATOM 1761 C CA . ILE A 1 224 ? 22.737 -8.278 -25.895 1.00 81.50 224 ILE A CA 1
ATOM 1762 C C . ILE A 1 224 ? 22.422 -6.789 -25.722 1.00 81.50 224 ILE A C 1
ATOM 1764 O O . ILE A 1 224 ? 22.952 -5.936 -26.437 1.00 81.50 224 ILE A O 1
ATOM 1768 N N . GLY A 1 225 ? 21.569 -6.487 -24.741 1.00 90.06 225 GLY A N 1
ATOM 1769 C CA . GLY A 1 225 ? 21.286 -5.118 -24.316 1.00 90.06 225 GLY A CA 1
ATOM 1770 C C . GLY A 1 225 ? 22.306 -4.658 -23.275 1.00 90.06 225 GLY A C 1
ATOM 1771 O O . GLY A 1 225 ? 23.175 -5.431 -22.862 1.00 90.06 225 GLY A O 1
ATOM 1772 N N . LYS A 1 226 ? 22.215 -3.401 -22.832 1.00 93.88 226 LYS A N 1
ATOM 1773 C CA . LYS A 1 226 ? 23.062 -2.901 -21.741 1.00 93.88 226 LYS A CA 1
ATOM 1774 C C . LYS A 1 226 ? 22.267 -2.190 -20.655 1.00 93.88 226 LYS A C 1
ATOM 1776 O O . LYS A 1 226 ? 21.331 -1.452 -20.950 1.00 93.88 226 LYS A O 1
ATOM 1781 N N . ILE A 1 227 ? 22.701 -2.363 -19.410 1.00 94.44 227 ILE A N 1
ATOM 1782 C CA . ILE A 1 227 ? 22.217 -1.623 -18.239 1.00 94.44 227 ILE A CA 1
ATOM 1783 C C . ILE A 1 227 ? 23.426 -1.140 -17.434 1.00 94.44 227 ILE A C 1
ATOM 1785 O O . ILE A 1 227 ? 24.372 -1.889 -17.208 1.00 94.44 227 ILE A O 1
ATOM 1789 N N . GLY A 1 228 ? 23.481 0.150 -17.101 1.00 92.06 228 GLY A N 1
ATOM 1790 C CA . GLY A 1 228 ? 24.656 0.769 -16.471 1.00 92.06 228 GLY A CA 1
ATOM 1791 C C . GLY A 1 228 ? 25.950 0.711 -17.303 1.00 92.06 228 GLY A C 1
ATOM 1792 O O . GLY A 1 228 ? 27.008 1.076 -16.803 1.00 92.06 228 GLY A O 1
ATOM 1793 N N . GLY A 1 229 ? 25.878 0.268 -18.564 1.00 91.75 229 GLY A N 1
ATOM 1794 C CA . GLY A 1 229 ? 27.026 -0.046 -19.423 1.00 91.75 229 GLY A CA 1
ATOM 1795 C C . GLY A 1 229 ? 27.417 -1.531 -19.458 1.00 91.75 229 GLY A C 1
ATOM 1796 O O . GLY A 1 229 ? 28.089 -1.937 -20.411 1.00 91.75 229 GLY A O 1
ATOM 1797 N N . LEU A 1 230 ? 26.948 -2.336 -18.497 1.00 92.38 230 LEU A N 1
ATOM 1798 C CA . LEU A 1 230 ? 27.173 -3.783 -18.434 1.00 92.38 230 LEU A CA 1
ATOM 1799 C C . LEU A 1 230 ? 26.300 -4.524 -19.460 1.00 92.38 230 LEU A C 1
ATOM 1801 O O . LEU A 1 230 ? 25.152 -4.118 -19.671 1.00 92.38 230 LEU A O 1
ATOM 1805 N N . PRO A 1 231 ? 26.811 -5.587 -20.106 1.00 92.56 231 PRO A N 1
ATOM 1806 C CA . PRO A 1 231 ? 26.024 -6.416 -21.011 1.00 92.56 231 PRO A CA 1
ATOM 1807 C C . PRO A 1 231 ? 25.007 -7.265 -20.236 1.00 92.56 231 PRO A C 1
ATOM 1809 O O . PRO A 1 231 ? 25.348 -7.896 -19.240 1.00 92.56 231 PRO A O 1
ATOM 1812 N N . LEU A 1 232 ? 23.771 -7.338 -20.733 1.00 92.25 232 LEU A N 1
ATOM 1813 C CA . LEU A 1 232 ? 22.809 -8.354 -20.307 1.00 92.25 232 LEU A CA 1
ATOM 1814 C C . LEU A 1 232 ? 22.154 -8.992 -21.543 1.00 92.25 232 LEU A C 1
ATOM 1816 O O . LEU A 1 232 ? 21.577 -8.271 -22.371 1.00 92.25 232 LEU A O 1
ATOM 1820 N N . PRO A 1 233 ? 22.248 -10.322 -21.708 1.00 88.12 233 PRO A N 1
ATOM 1821 C CA . PRO A 1 233 ? 21.643 -10.999 -22.834 1.00 88.12 233 PRO A CA 1
ATOM 1822 C C . PRO A 1 233 ? 20.136 -11.135 -22.613 1.00 88.12 233 PRO A C 1
ATOM 1824 O O . PRO A 1 233 ? 19.662 -11.294 -21.488 1.00 88.12 233 PRO A O 1
ATOM 1827 N N . HIS A 1 234 ? 19.393 -11.047 -23.710 1.00 83.06 234 HIS A N 1
ATOM 1828 C CA . HIS A 1 234 ? 17.932 -11.119 -23.745 1.00 83.06 234 HIS A CA 1
ATOM 1829 C C . HIS A 1 234 ? 17.413 -12.137 -24.778 1.00 83.06 234 HIS A C 1
ATOM 1831 O O . HIS A 1 234 ? 16.216 -12.191 -25.040 1.00 83.06 234 HIS A O 1
ATOM 1837 N N . ALA A 1 235 ? 18.307 -12.941 -25.366 1.00 78.56 235 ALA A N 1
ATOM 1838 C CA . ALA A 1 235 ? 18.003 -13.946 -26.388 1.00 78.56 235 ALA A CA 1
ATOM 1839 C C . ALA A 1 235 ? 18.232 -15.392 -25.890 1.00 78.56 235 ALA A C 1
ATOM 1841 O O . ALA A 1 235 ? 18.760 -16.229 -26.617 1.00 78.56 235 ALA A O 1
ATOM 1842 N N . GLY A 1 236 ? 17.828 -15.676 -24.648 1.00 72.81 236 GLY A N 1
ATOM 1843 C CA . GLY A 1 236 ? 17.819 -17.026 -24.073 1.00 72.81 236 GLY A CA 1
ATOM 1844 C C . GLY A 1 236 ? 19.047 -17.398 -23.225 1.00 72.81 236 GLY A C 1
ATOM 1845 O O . GLY A 1 236 ? 20.025 -16.645 -23.161 1.00 72.81 236 GLY A O 1
ATOM 1846 N N . PRO A 1 237 ? 18.990 -18.559 -22.540 1.00 77.44 237 PRO A N 1
ATOM 1847 C CA . PRO A 1 237 ? 19.914 -18.899 -21.460 1.00 77.44 237 PRO A CA 1
ATOM 1848 C C . PRO A 1 237 ? 21.345 -19.213 -21.916 1.00 77.44 237 PRO A C 1
ATOM 1850 O O . PRO A 1 237 ? 22.286 -18.998 -21.156 1.00 77.44 237 PRO A O 1
ATOM 1853 N N . GLU A 1 238 ? 21.529 -19.660 -23.161 1.00 80.56 238 GLU A N 1
ATOM 1854 C CA . GLU A 1 238 ? 22.839 -20.022 -23.730 1.00 80.56 238 GLU A CA 1
ATOM 1855 C C . GLU A 1 238 ? 23.858 -18.871 -23.666 1.00 80.56 238 GLU A C 1
ATOM 1857 O O . GLU A 1 238 ? 25.056 -19.092 -23.499 1.00 80.56 238 GLU A O 1
ATOM 1862 N N . LEU A 1 239 ? 23.383 -17.623 -23.748 1.00 81.50 239 LEU A N 1
ATOM 1863 C CA . LEU A 1 239 ? 24.231 -16.434 -23.715 1.00 81.50 239 LEU A CA 1
ATOM 1864 C C . LEU A 1 239 ? 24.726 -16.069 -22.306 1.00 81.50 239 LEU A C 1
ATOM 1866 O O . LEU A 1 239 ? 25.704 -15.328 -22.196 1.00 81.50 239 LEU A O 1
ATOM 1870 N N . TYR A 1 240 ? 24.105 -16.577 -21.233 1.00 84.56 240 TYR A N 1
ATOM 1871 C CA . TYR A 1 240 ? 24.585 -16.330 -19.867 1.00 84.56 240 TYR A CA 1
ATOM 1872 C C . TYR A 1 240 ? 25.930 -17.014 -19.601 1.00 84.56 240 TYR A C 1
ATOM 1874 O O . TYR A 1 240 ? 26.768 -16.437 -18.917 1.00 84.56 240 TYR A O 1
ATOM 1882 N N . GLY A 1 241 ? 26.184 -18.182 -20.205 1.00 83.69 241 GLY A N 1
ATOM 1883 C CA . GLY A 1 241 ? 27.456 -18.905 -20.068 1.00 83.69 241 GLY A CA 1
ATOM 1884 C C . GLY A 1 241 ? 28.650 -18.264 -20.791 1.00 83.69 241 GLY A C 1
ATOM 1885 O O . GLY A 1 241 ? 29.778 -18.715 -20.617 1.00 83.69 241 GLY A O 1
ATOM 1886 N N . VAL A 1 242 ? 28.419 -17.228 -21.608 1.00 86.62 242 VAL A N 1
ATOM 1887 C CA . VAL A 1 242 ? 29.465 -16.524 -2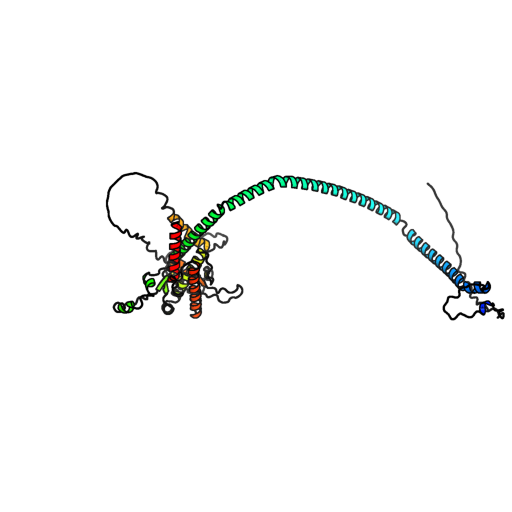2.377 1.00 86.62 242 VAL A CA 1
ATOM 1888 C C . VAL A 1 242 ? 29.992 -15.288 -21.635 1.00 86.62 242 VAL A C 1
ATOM 1890 O O . VAL A 1 242 ? 31.095 -14.823 -21.921 1.00 86.62 242 VAL A O 1
ATOM 1893 N N . LEU A 1 243 ? 29.219 -14.735 -20.695 1.00 85.38 243 LEU A N 1
ATOM 1894 C CA . LEU A 1 243 ? 29.605 -13.542 -19.939 1.00 85.38 243 LEU A CA 1
ATOM 1895 C C . LEU A 1 243 ? 30.336 -13.903 -18.639 1.00 85.38 243 LEU A C 1
ATOM 1897 O O . LEU A 1 243 ? 29.995 -14.904 -18.008 1.00 85.38 243 LEU A O 1
ATOM 1901 N N . PRO A 1 244 ? 31.294 -13.072 -18.180 1.00 88.25 244 PRO A N 1
ATOM 1902 C CA . PRO A 1 244 ? 31.875 -13.232 -16.854 1.00 88.25 244 PRO A CA 1
ATOM 1903 C C . PRO A 1 244 ? 30.771 -13.197 -15.782 1.00 88.25 244 PRO A C 1
ATOM 1905 O O . PRO A 1 244 ? 29.945 -12.276 -15.802 1.00 88.25 244 PRO A O 1
ATOM 1908 N N . PRO A 1 245 ? 30.748 -14.141 -14.821 1.00 84.75 245 PRO A N 1
ATOM 1909 C CA . PRO A 1 245 ? 29.656 -14.246 -13.851 1.00 84.75 245 PRO A CA 1
ATOM 1910 C C . PRO A 1 245 ? 29.483 -12.962 -13.029 1.00 84.75 245 PRO A C 1
ATOM 1912 O O . PRO A 1 245 ? 28.355 -12.544 -12.792 1.00 84.75 245 PRO A O 1
ATOM 1915 N N . GLN A 1 246 ? 30.580 -12.272 -12.698 1.00 84.06 246 GLN A N 1
ATOM 1916 C CA . GLN A 1 246 ? 30.575 -10.991 -11.977 1.00 84.06 246 GLN A CA 1
ATOM 1917 C C . GLN A 1 246 ? 29.899 -9.844 -12.756 1.00 84.06 246 GLN A C 1
ATOM 1919 O O . GLN A 1 246 ? 29.188 -9.025 -12.162 1.00 84.06 246 GLN A O 1
ATOM 1924 N N . GLU A 1 247 ? 30.091 -9.770 -14.081 1.00 87.50 247 GLU A N 1
ATOM 1925 C CA . GLU A 1 247 ? 29.435 -8.759 -14.927 1.00 87.50 247 GLU A CA 1
ATOM 1926 C C . GLU A 1 247 ? 27.933 -9.027 -15.011 1.00 87.50 247 GLU A C 1
ATOM 1928 O O . GLU A 1 247 ? 27.122 -8.121 -14.811 1.00 87.50 247 GLU A O 1
ATOM 1933 N N . LEU A 1 248 ? 27.570 -10.289 -15.251 1.00 88.38 248 LEU A N 1
ATOM 1934 C CA . LEU A 1 248 ? 26.191 -10.753 -15.341 1.00 88.38 248 LEU A CA 1
ATOM 1935 C C . LEU A 1 248 ? 25.429 -10.529 -14.027 1.00 88.38 248 LEU A C 1
ATOM 1937 O O . LEU A 1 248 ? 24.344 -9.949 -14.021 1.00 88.38 248 LEU A O 1
ATOM 1941 N N . GLN A 1 249 ? 26.024 -10.916 -12.904 1.00 86.06 249 GLN A N 1
ATOM 1942 C CA . GLN A 1 249 ? 25.505 -10.687 -11.559 1.00 86.06 249 GLN A CA 1
ATOM 1943 C C . GLN A 1 249 ? 25.308 -9.190 -11.283 1.00 86.06 249 GLN A C 1
ATOM 1945 O O . GLN A 1 249 ? 24.235 -8.780 -10.845 1.00 86.06 249 GLN A O 1
ATOM 1950 N N . SER A 1 250 ? 26.300 -8.350 -11.594 1.00 86.06 250 SER A N 1
ATOM 1951 C CA . SER A 1 250 ? 26.195 -6.892 -11.441 1.00 86.06 250 SER A CA 1
ATOM 1952 C C . SER A 1 250 ? 25.101 -6.286 -12.332 1.00 86.06 250 SER A C 1
ATOM 1954 O O . SER A 1 250 ? 24.380 -5.385 -11.898 1.00 86.06 250 SER A O 1
ATOM 1956 N N . ALA A 1 251 ? 24.906 -6.814 -13.543 1.00 91.44 251 ALA A N 1
ATOM 1957 C CA . ALA A 1 251 ? 23.820 -6.416 -14.433 1.00 91.44 251 ALA A CA 1
ATOM 1958 C C . ALA A 1 251 ? 22.437 -6.840 -13.898 1.00 91.44 251 ALA A C 1
ATOM 1960 O O . ALA A 1 251 ? 21.520 -6.018 -13.886 1.00 91.44 251 ALA A O 1
ATOM 1961 N N . LEU A 1 252 ? 22.275 -8.067 -13.384 1.00 91.00 252 LEU A N 1
ATOM 1962 C CA . LEU A 1 252 ? 21.024 -8.507 -12.747 1.00 91.00 252 LEU A CA 1
ATOM 1963 C C . LEU A 1 252 ? 20.710 -7.718 -11.476 1.00 91.00 252 LEU A C 1
ATOM 1965 O O . LEU A 1 252 ? 19.563 -7.345 -11.248 1.00 91.00 252 LEU A O 1
ATOM 1969 N N . ARG A 1 253 ? 21.724 -7.395 -10.673 1.00 88.94 253 ARG A N 1
ATOM 1970 C CA . ARG A 1 253 ? 21.580 -6.527 -9.503 1.00 88.94 253 ARG A CA 1
ATOM 1971 C C . ARG A 1 253 ? 21.108 -5.112 -9.885 1.00 88.94 253 ARG A C 1
ATOM 1973 O O . ARG A 1 253 ? 20.218 -4.574 -9.227 1.00 88.94 253 ARG A O 1
ATOM 1980 N N . LEU A 1 254 ? 21.616 -4.530 -10.980 1.00 91.44 254 LEU A N 1
ATOM 1981 C CA . LEU A 1 254 ? 21.083 -3.275 -11.542 1.00 91.44 254 LEU A CA 1
ATOM 1982 C C . LEU A 1 254 ? 19.623 -3.422 -12.001 1.00 91.44 254 LEU A C 1
ATOM 1984 O O . LEU A 1 254 ? 18.822 -2.522 -11.756 1.00 91.44 254 LEU A O 1
ATOM 1988 N N . VAL A 1 255 ? 19.257 -4.551 -12.621 1.00 94.62 255 VAL A N 1
ATOM 1989 C CA . VAL A 1 255 ? 17.870 -4.863 -13.021 1.00 94.62 255 VAL A CA 1
ATOM 1990 C C . VAL A 1 255 ? 16.949 -5.017 -11.802 1.00 94.62 255 VAL A C 1
ATOM 1992 O O . VAL A 1 255 ? 15.815 -4.539 -11.818 1.00 94.62 255 VAL A O 1
ATOM 1995 N N . ALA A 1 256 ? 17.419 -5.620 -10.713 1.00 93.69 256 ALA A N 1
ATOM 1996 C CA . ALA A 1 256 ? 16.681 -5.704 -9.457 1.00 93.69 256 ALA A CA 1
ATOM 1997 C C . ALA A 1 256 ? 16.495 -4.310 -8.823 1.00 93.69 256 ALA A C 1
ATOM 1999 O O . ALA A 1 256 ? 15.380 -3.946 -8.440 1.00 93.69 256 ALA A O 1
ATOM 2000 N N . SER A 1 257 ? 17.555 -3.494 -8.799 1.00 93.12 257 SER A N 1
ATOM 2001 C CA . SER A 1 257 ? 17.545 -2.114 -8.293 1.00 93.12 257 SER A CA 1
ATOM 2002 C C . SER A 1 257 ? 16.566 -1.207 -9.049 1.00 93.12 257 SER A C 1
ATOM 2004 O O . SER A 1 257 ? 15.704 -0.579 -8.423 1.00 93.12 257 SER A O 1
ATOM 2006 N N . ILE A 1 258 ? 16.618 -1.194 -10.387 1.00 95.62 258 ILE A N 1
ATOM 2007 C CA . ILE A 1 258 ? 15.705 -0.394 -11.215 1.00 95.62 258 ILE A CA 1
ATOM 2008 C C . ILE A 1 258 ? 14.260 -0.880 -11.079 1.00 95.62 258 ILE A C 1
ATOM 2010 O O . ILE A 1 258 ? 13.369 -0.055 -10.904 1.00 95.62 258 ILE A O 1
ATOM 2014 N N . SER A 1 259 ? 14.020 -2.196 -11.071 1.00 96.25 259 SER A N 1
ATOM 2015 C CA . SER A 1 259 ? 12.666 -2.756 -10.959 1.00 96.25 259 SER A CA 1
ATOM 2016 C C . SER A 1 259 ? 12.034 -2.415 -9.613 1.00 96.25 259 SER A C 1
ATOM 2018 O O . SER A 1 259 ? 10.891 -1.974 -9.567 1.00 96.25 259 SER A O 1
ATOM 2020 N N . SER A 1 260 ? 12.793 -2.546 -8.519 1.00 95.00 260 SER A N 1
ATOM 2021 C CA . SER A 1 260 ? 12.353 -2.166 -7.171 1.00 95.00 260 SER A CA 1
ATOM 2022 C C . SER A 1 260 ? 12.092 -0.658 -7.064 1.00 95.00 260 SER A C 1
ATOM 2024 O O . SER A 1 260 ? 11.058 -0.239 -6.547 1.00 95.00 260 SER A O 1
ATOM 2026 N N . THR A 1 261 ? 12.980 0.171 -7.621 1.00 94.31 261 THR A N 1
ATOM 2027 C CA . THR A 1 261 ? 12.829 1.636 -7.612 1.00 94.31 261 THR A CA 1
ATOM 2028 C C . THR A 1 261 ? 11.613 2.088 -8.424 1.00 94.31 261 THR A C 1
ATOM 2030 O O . THR A 1 261 ? 10.775 2.816 -7.901 1.00 94.31 261 THR A O 1
ATOM 2033 N N . VAL A 1 262 ? 11.456 1.610 -9.664 1.00 97.00 262 VAL A N 1
ATOM 2034 C CA . VAL A 1 262 ? 10.309 1.938 -10.530 1.00 97.00 262 VAL A CA 1
ATOM 2035 C C . VAL A 1 262 ? 8.999 1.434 -9.923 1.00 97.00 262 VAL A C 1
ATOM 2037 O O . VAL A 1 262 ? 8.014 2.169 -9.925 1.00 97.00 262 VAL A O 1
ATOM 2040 N N . ALA A 1 263 ? 8.983 0.236 -9.330 1.00 97.12 263 ALA A N 1
ATOM 2041 C CA . ALA A 1 263 ? 7.819 -0.282 -8.615 1.00 97.12 263 ALA A CA 1
ATOM 2042 C C . ALA A 1 263 ? 7.384 0.648 -7.469 1.00 97.12 263 ALA A C 1
ATOM 2044 O O . ALA A 1 263 ? 6.208 1.010 -7.395 1.00 97.12 263 ALA A O 1
ATOM 2045 N N . ARG A 1 264 ? 8.326 1.127 -6.639 1.00 95.75 264 ARG A N 1
ATOM 2046 C CA . ARG A 1 264 ? 8.042 2.131 -5.595 1.00 95.75 264 ARG A CA 1
ATOM 2047 C C . ARG A 1 264 ? 7.541 3.449 -6.182 1.00 95.75 264 ARG A C 1
ATOM 2049 O O . ARG A 1 264 ? 6.528 3.951 -5.706 1.00 95.75 264 ARG A O 1
ATOM 2056 N N . CYS A 1 265 ? 8.188 3.977 -7.227 1.00 96.88 265 CYS A N 1
ATOM 2057 C CA . CYS A 1 265 ? 7.753 5.210 -7.891 1.00 96.88 265 CYS A CA 1
ATOM 2058 C C . CYS A 1 265 ? 6.307 5.105 -8.388 1.00 96.88 265 CYS A C 1
ATOM 2060 O O . CYS A 1 265 ? 5.528 6.021 -8.167 1.00 96.88 265 CYS A O 1
ATOM 2062 N N . LEU A 1 266 ? 5.917 3.990 -9.009 1.00 97.12 266 LEU A N 1
ATOM 2063 C CA . LEU A 1 266 ? 4.554 3.789 -9.513 1.00 97.12 266 LEU A CA 1
ATOM 2064 C C . LEU A 1 266 ? 3.544 3.430 -8.400 1.00 97.12 266 LEU A C 1
ATOM 2066 O O . LEU A 1 266 ? 2.340 3.632 -8.566 1.00 97.1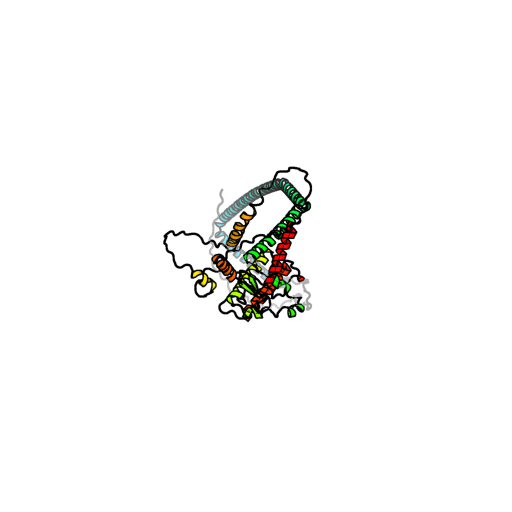2 266 LEU A O 1
ATOM 2070 N N . GLY A 1 267 ? 4.014 2.963 -7.239 1.00 96.50 267 GLY A N 1
ATOM 2071 C CA . GLY A 1 267 ? 3.180 2.434 -6.155 1.00 96.50 267 GLY A CA 1
ATOM 2072 C C . GLY A 1 267 ? 2.692 1.005 -6.415 1.00 96.50 267 GLY A C 1
ATOM 2073 O O . GLY A 1 267 ? 1.607 0.631 -5.976 1.00 96.50 267 GLY A O 1
ATOM 2074 N N . ILE A 1 268 ? 3.475 0.219 -7.156 1.00 97.25 268 ILE A N 1
ATOM 2075 C CA . ILE A 1 268 ? 3.190 -1.171 -7.519 1.00 97.25 268 ILE A CA 1
ATOM 2076 C C . ILE A 1 268 ? 3.942 -2.100 -6.563 1.00 97.25 268 ILE A C 1
ATOM 2078 O O . ILE A 1 268 ? 5.157 -2.011 -6.413 1.00 97.25 268 ILE A O 1
ATOM 2082 N N . ILE A 1 269 ? 3.228 -3.043 -5.950 1.00 96.06 269 ILE A N 1
ATOM 2083 C CA . ILE A 1 269 ? 3.836 -4.120 -5.158 1.00 96.06 269 ILE A CA 1
ATOM 2084 C C . ILE A 1 269 ? 4.349 -5.201 -6.123 1.00 96.06 269 ILE A C 1
ATOM 2086 O O . ILE A 1 269 ? 3.601 -5.640 -7.002 1.00 96.06 269 ILE A O 1
ATOM 2090 N N . LEU A 1 270 ? 5.604 -5.635 -5.971 1.00 95.50 270 LEU A N 1
ATOM 2091 C CA . LEU A 1 270 ? 6.184 -6.750 -6.734 1.00 95.50 270 LEU A CA 1
ATOM 2092 C C . LEU A 1 270 ? 5.786 -8.107 -6.116 1.00 95.50 270 LEU A C 1
ATOM 2094 O O . LEU A 1 270 ? 5.655 -8.176 -4.895 1.00 95.50 270 LEU A O 1
ATOM 2098 N N . PRO A 1 271 ? 5.623 -9.184 -6.912 1.00 94.44 271 PRO A N 1
ATOM 2099 C CA . PRO A 1 271 ? 5.343 -10.526 -6.387 1.00 94.44 271 PRO A CA 1
ATOM 2100 C C . PRO A 1 271 ? 6.413 -11.059 -5.423 1.00 94.44 271 PRO A C 1
ATOM 2102 O O . PRO A 1 271 ? 6.067 -11.649 -4.405 1.00 94.44 271 PRO A O 1
ATOM 2105 N N . HIS A 1 272 ? 7.695 -10.816 -5.718 1.00 93.44 272 HIS A N 1
ATOM 2106 C CA . HIS A 1 272 ? 8.825 -11.208 -4.869 1.00 93.44 272 HIS A CA 1
ATOM 2107 C C . HIS A 1 272 ? 9.542 -9.940 -4.368 1.00 93.44 272 HIS A C 1
ATOM 2109 O O . HIS A 1 272 ? 9.934 -9.107 -5.197 1.00 93.44 272 HIS A O 1
ATOM 2115 N N . PRO A 1 273 ? 9.723 -9.739 -3.050 1.00 89.25 273 PRO A N 1
ATOM 2116 C CA . PRO A 1 273 ? 10.370 -8.544 -2.519 1.00 89.25 273 PRO A CA 1
ATOM 2117 C C . PRO A 1 273 ? 11.859 -8.480 -2.896 1.00 89.25 273 PRO A C 1
ATOM 2119 O O . PRO A 1 273 ? 12.637 -9.399 -2.643 1.00 89.25 273 PRO A O 1
ATOM 2122 N N . VAL A 1 274 ? 12.263 -7.344 -3.469 1.00 88.06 274 VAL A N 1
ATOM 2123 C CA . VAL A 1 274 ? 13.668 -7.030 -3.765 1.00 88.06 274 VAL A CA 1
ATOM 2124 C C . VAL A 1 274 ? 14.243 -6.216 -2.607 1.00 88.06 274 VAL A C 1
ATOM 2126 O O . VAL A 1 274 ? 13.944 -5.023 -2.477 1.00 88.06 274 VAL A O 1
ATOM 2129 N N . LEU A 1 275 ? 15.067 -6.857 -1.780 1.00 81.81 275 LEU A N 1
ATOM 2130 C CA . LEU A 1 275 ? 15.740 -6.239 -0.643 1.00 81.81 275 LEU A CA 1
ATOM 2131 C C . LEU A 1 275 ? 17.074 -5.651 -1.110 1.00 81.81 275 LEU A C 1
ATOM 2133 O O . LEU A 1 275 ? 17.989 -6.373 -1.492 1.00 81.81 275 LEU A O 1
ATOM 2137 N N . LEU A 1 276 ? 17.199 -4.326 -1.085 1.00 75.00 276 LEU A N 1
ATOM 2138 C CA . LEU A 1 276 ? 18.483 -3.668 -1.322 1.00 75.00 276 LEU A CA 1
ATOM 2139 C C . LEU A 1 276 ? 19.214 -3.590 0.025 1.00 75.00 276 LEU A C 1
ATOM 2141 O O . LEU A 1 276 ? 18.842 -2.782 0.874 1.00 75.00 276 LEU A O 1
ATOM 2145 N N . GLN A 1 277 ? 20.212 -4.449 0.238 1.00 66.38 277 GLN A N 1
ATOM 2146 C CA . GLN A 1 277 ? 21.092 -4.386 1.403 1.00 66.38 277 GLN A CA 1
ATOM 2147 C C . GLN A 1 277 ? 21.875 -3.074 1.367 1.00 66.38 277 GLN A C 1
ATOM 2149 O O . GLN A 1 277 ? 22.735 -2.877 0.509 1.00 66.38 277 GLN A O 1
ATOM 2154 N N . VAL A 1 278 ? 21.604 -2.171 2.308 1.00 57.06 278 VAL A N 1
ATOM 2155 C CA . VAL A 1 278 ? 22.447 -0.986 2.493 1.00 57.06 278 VAL A CA 1
ATOM 2156 C C . VAL A 1 278 ? 23.871 -1.474 2.756 1.00 57.06 278 VAL A C 1
ATOM 2158 O O . VAL A 1 278 ? 24.091 -2.264 3.676 1.00 57.06 278 VAL A O 1
ATOM 2161 N N . ALA A 1 279 ? 24.816 -1.041 1.915 1.00 53.12 279 ALA A N 1
ATOM 2162 C CA . ALA A 1 279 ? 26.210 -1.461 1.979 1.00 53.12 279 ALA A CA 1
ATOM 2163 C C . ALA A 1 279 ? 26.784 -1.113 3.359 1.00 53.12 279 ALA A C 1
ATOM 2165 O O . ALA A 1 279 ? 27.132 0.035 3.636 1.00 53.12 279 ALA A O 1
ATOM 2166 N N . SER A 1 280 ? 26.821 -2.115 4.234 1.00 51.91 280 SER A N 1
ATOM 2167 C CA . SER A 1 280 ? 27.181 -1.951 5.636 1.00 51.91 280 SER A CA 1
ATOM 2168 C C . SER A 1 280 ? 28.686 -1.735 5.712 1.00 51.91 280 SER A C 1
ATOM 2170 O O . SER A 1 280 ? 29.466 -2.646 5.445 1.00 51.91 280 SER A O 1
ATOM 2172 N N . SER A 1 281 ? 29.101 -0.516 6.055 1.00 52.28 281 SER A N 1
ATOM 2173 C CA . SER A 1 281 ? 30.503 -0.071 6.054 1.00 52.28 281 SER A CA 1
ATOM 2174 C C . SER A 1 281 ? 31.413 -0.813 7.048 1.00 52.28 281 SER A C 1
ATOM 2176 O O . SER A 1 281 ? 32.616 -0.569 7.074 1.00 52.28 281 SER A O 1
ATOM 2178 N N . SER A 1 282 ? 30.858 -1.728 7.845 1.00 50.41 282 SER A N 1
ATOM 2179 C CA . SER A 1 282 ? 31.512 -2.463 8.928 1.00 50.41 282 SER A CA 1
ATOM 2180 C C . SER A 1 282 ? 32.144 -3.809 8.532 1.00 50.41 282 SER A C 1
ATOM 2182 O O . SER A 1 282 ? 32.937 -4.338 9.309 1.00 50.41 282 SER A O 1
ATOM 2184 N N . GLN A 1 283 ? 31.872 -4.369 7.344 1.00 49.47 283 GLN A N 1
ATOM 2185 C CA . GLN A 1 283 ? 32.533 -5.599 6.862 1.00 49.47 283 GLN A CA 1
ATOM 2186 C C . GLN A 1 283 ? 33.714 -5.290 5.930 1.00 49.47 283 GLN A C 1
ATOM 2188 O O . GLN A 1 283 ? 33.648 -5.477 4.719 1.00 49.47 283 GLN A O 1
ATOM 2193 N N . GLN A 1 284 ? 34.827 -4.828 6.509 1.00 48.97 284 GLN A N 1
ATOM 2194 C CA . GLN A 1 284 ? 36.039 -4.453 5.762 1.00 48.97 284 GLN A CA 1
ATOM 2195 C C . GLN A 1 284 ? 37.149 -5.529 5.767 1.00 48.97 284 GLN A C 1
ATOM 2197 O O . GLN A 1 284 ? 38.314 -5.222 5.516 1.00 48.97 284 GLN A O 1
ATOM 2202 N N . GLN A 1 285 ? 36.819 -6.791 6.064 1.00 43.94 285 GLN A N 1
ATOM 2203 C CA . GLN A 1 285 ? 37.778 -7.904 6.105 1.00 43.94 285 GLN A CA 1
ATOM 2204 C C . GLN A 1 285 ? 37.189 -9.179 5.477 1.00 43.94 285 GLN A C 1
ATOM 2206 O O . GLN A 1 285 ? 36.380 -9.852 6.109 1.00 43.94 285 GLN A O 1
ATOM 2211 N N . GLY A 1 286 ? 37.651 -9.541 4.269 1.00 41.81 286 GLY A N 1
ATOM 2212 C CA . GLY A 1 286 ? 37.661 -10.947 3.832 1.00 41.81 286 GLY A CA 1
ATOM 2213 C C . GLY A 1 286 ? 37.066 -11.340 2.470 1.00 41.81 286 GLY A C 1
ATOM 2214 O O . GLY A 1 286 ? 37.024 -12.539 2.219 1.00 41.81 286 GLY A O 1
ATOM 2215 N N . GLY A 1 287 ? 36.628 -10.419 1.600 1.00 43.97 287 GLY A N 1
ATOM 2216 C CA . GLY A 1 287 ? 36.079 -10.772 0.275 1.00 43.97 287 GLY A CA 1
ATOM 2217 C C . GLY A 1 287 ? 36.529 -9.830 -0.846 1.00 43.97 287 GLY A C 1
ATOM 2218 O O . GLY A 1 287 ? 36.181 -8.648 -0.835 1.00 43.97 287 GLY A O 1
ATOM 2219 N N . ASP A 1 288 ? 37.288 -10.350 -1.814 1.00 37.69 288 ASP A N 1
ATOM 2220 C CA . ASP A 1 288 ? 37.829 -9.601 -2.959 1.00 37.69 288 ASP A CA 1
ATOM 2221 C C . ASP A 1 288 ? 36.798 -9.447 -4.100 1.00 37.69 288 ASP A C 1
ATOM 2223 O O . ASP A 1 288 ? 36.976 -9.962 -5.207 1.00 37.69 288 ASP A O 1
ATOM 2227 N N . ASP A 1 289 ? 35.721 -8.685 -3.868 1.00 42.59 289 ASP A N 1
ATOM 2228 C CA . ASP A 1 289 ? 34.848 -8.245 -4.968 1.00 42.59 289 ASP A CA 1
ATOM 2229 C C . ASP A 1 289 ? 35.630 -7.241 -5.849 1.00 42.59 289 ASP A C 1
ATOM 2231 O O . ASP A 1 289 ? 35.926 -6.108 -5.447 1.00 42.59 289 ASP A O 1
ATOM 2235 N N . ILE A 1 290 ? 36.019 -7.687 -7.052 1.00 45.19 290 ILE A N 1
ATOM 2236 C CA . ILE A 1 290 ? 37.029 -7.077 -7.950 1.00 45.19 290 ILE A CA 1
ATOM 2237 C C . ILE A 1 290 ? 36.739 -5.601 -8.296 1.00 45.19 290 ILE A C 1
ATOM 2239 O O . ILE A 1 290 ? 37.632 -4.823 -8.646 1.00 45.19 290 ILE A O 1
ATOM 2243 N N . ILE A 1 291 ? 35.491 -5.170 -8.139 1.00 47.03 291 ILE A N 1
ATOM 2244 C CA . ILE A 1 291 ? 35.064 -3.788 -8.367 1.00 47.03 291 ILE A CA 1
ATOM 2245 C C . ILE A 1 291 ? 35.670 -2.820 -7.328 1.00 47.03 291 ILE A C 1
ATOM 2247 O O . ILE A 1 291 ? 35.910 -1.652 -7.647 1.00 47.03 291 ILE A O 1
ATOM 2251 N N . HIS A 1 292 ? 35.982 -3.279 -6.111 1.00 39.50 292 HIS A N 1
ATOM 2252 C CA . HIS A 1 292 ? 36.637 -2.449 -5.095 1.00 39.50 292 HIS A CA 1
ATOM 2253 C C . HIS A 1 292 ? 38.146 -2.267 -5.349 1.00 39.50 292 HIS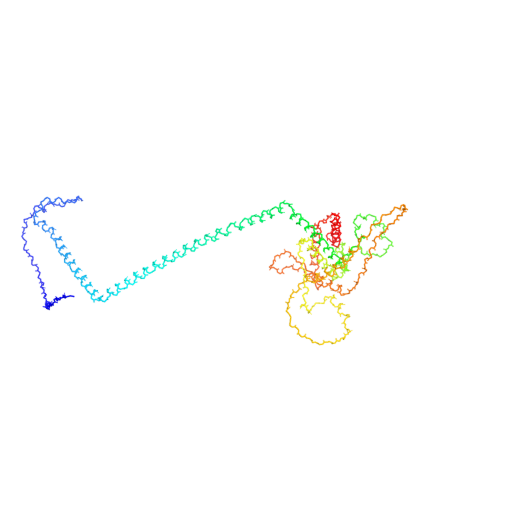 A C 1
ATOM 2255 O O . HIS A 1 292 ? 38.678 -1.173 -5.136 1.00 39.50 292 HIS A O 1
ATOM 2261 N N . SER A 1 293 ? 38.840 -3.292 -5.854 1.00 36.94 293 SER A N 1
ATOM 2262 C CA . SER A 1 293 ? 40.297 -3.267 -6.061 1.00 36.94 293 SER A CA 1
ATOM 2263 C C . SER A 1 293 ? 40.728 -2.454 -7.293 1.00 36.94 293 SER A C 1
ATOM 2265 O O . SER A 1 293 ? 41.756 -1.768 -7.250 1.00 36.94 293 SER A O 1
ATOM 2267 N N . ALA A 1 294 ? 39.912 -2.419 -8.353 1.00 41.31 294 ALA A N 1
ATOM 2268 C CA . ALA A 1 294 ? 40.173 -1.621 -9.559 1.00 41.31 294 ALA A CA 1
ATOM 2269 C C . ALA A 1 294 ? 40.084 -0.091 -9.345 1.00 41.31 294 ALA A C 1
ATOM 2271 O O . ALA A 1 294 ? 40.668 0.685 -10.103 1.00 41.31 294 ALA A O 1
ATOM 2272 N N . VAL A 1 295 ? 39.358 0.366 -8.317 1.00 41.53 295 VAL A N 1
ATOM 2273 C CA . VAL A 1 295 ? 39.169 1.802 -8.019 1.00 41.53 295 VAL A CA 1
ATOM 2274 C C . VAL A 1 295 ? 40.252 2.336 -7.071 1.00 41.53 295 VAL A C 1
ATOM 2276 O O . VAL A 1 295 ? 40.606 3.514 -7.133 1.00 41.53 295 VAL A O 1
ATOM 2279 N N . LEU A 1 296 ? 40.825 1.473 -6.226 1.00 37.12 296 LEU A N 1
ATOM 2280 C CA . LEU A 1 296 ? 41.859 1.835 -5.248 1.00 37.12 296 LEU A CA 1
ATOM 2281 C C . LEU A 1 296 ? 43.289 1.844 -5.817 1.00 37.12 296 LEU A C 1
ATOM 2283 O O . LEU A 1 296 ? 44.149 2.541 -5.284 1.00 37.12 296 LEU A O 1
ATOM 2287 N N . THR A 1 297 ? 43.553 1.173 -6.941 1.00 39.16 297 THR A N 1
ATOM 2288 C CA . THR A 1 297 ? 44.900 1.092 -7.551 1.00 39.16 297 THR A CA 1
ATOM 2289 C C . THR A 1 297 ? 45.381 2.372 -8.249 1.00 39.16 297 THR A C 1
ATOM 2291 O O . THR A 1 297 ? 46.514 2.415 -8.724 1.00 39.16 297 THR A O 1
ATOM 2294 N N . LYS A 1 298 ? 44.569 3.439 -8.307 1.00 38.81 298 LYS A N 1
ATOM 2295 C CA . LYS A 1 298 ? 44.914 4.695 -9.008 1.00 38.81 298 LYS A CA 1
ATOM 2296 C C . LYS A 1 298 ? 45.121 5.911 -8.096 1.00 38.81 298 LYS A C 1
ATOM 2298 O O . LYS A 1 298 ? 45.109 7.040 -8.585 1.00 38.81 298 LYS A O 1
ATOM 2303 N N . ARG A 1 299 ? 45.287 5.715 -6.779 1.00 36.25 299 ARG A N 1
ATOM 2304 C CA . ARG A 1 299 ? 45.335 6.821 -5.802 1.00 36.25 299 ARG A CA 1
ATOM 2305 C C . ARG A 1 299 ? 46.410 6.669 -4.714 1.00 36.25 299 ARG A C 1
ATOM 2307 O O . ARG A 1 299 ? 46.132 6.885 -3.541 1.00 36.25 299 ARG A O 1
ATOM 2314 N N . THR A 1 300 ? 47.649 6.369 -5.118 1.00 35.94 300 THR A N 1
ATOM 2315 C CA . THR A 1 300 ? 48.778 6.164 -4.180 1.00 35.94 300 THR A CA 1
ATOM 2316 C C . THR A 1 300 ? 50.048 6.959 -4.522 1.00 35.94 300 THR A C 1
ATOM 2318 O O . THR A 1 300 ? 51.154 6.469 -4.333 1.00 35.94 300 THR A O 1
ATOM 2321 N N . THR A 1 301 ? 49.912 8.210 -4.980 1.00 37.25 301 THR A N 1
ATOM 2322 C CA . THR A 1 301 ? 51.017 9.198 -5.006 1.00 37.25 301 THR A CA 1
ATOM 2323 C C . THR A 1 301 ? 50.496 10.634 -4.839 1.00 37.25 301 THR A C 1
ATOM 2325 O O . THR A 1 301 ? 50.237 11.295 -5.841 1.00 37.25 301 THR A O 1
ATOM 2328 N N . ALA A 1 302 ? 50.326 11.103 -3.593 1.00 32.47 302 ALA A N 1
ATOM 2329 C CA . ALA A 1 302 ? 50.489 12.508 -3.163 1.00 32.47 302 ALA A CA 1
ATOM 2330 C C . ALA A 1 302 ? 50.074 12.706 -1.686 1.00 32.47 302 ALA A C 1
ATOM 2332 O O . ALA A 1 302 ? 48.895 12.701 -1.343 1.00 32.47 302 ALA A O 1
ATOM 2333 N N . THR A 1 303 ? 51.087 12.897 -0.841 1.00 33.69 303 THR A N 1
ATOM 2334 C CA . THR A 1 303 ? 51.216 13.869 0.272 1.00 33.69 303 THR A CA 1
ATOM 2335 C C . THR A 1 303 ? 50.159 15.011 0.242 1.00 33.69 303 THR A C 1
ATOM 2337 O O . THR A 1 303 ? 49.807 15.481 -0.834 1.00 33.69 303 THR A O 1
ATOM 2340 N N . THR A 1 304 ? 49.625 15.553 1.350 1.00 32.25 304 THR A N 1
ATOM 2341 C CA . THR A 1 304 ? 50.328 15.984 2.580 1.00 32.25 304 THR A CA 1
ATOM 2342 C C . THR A 1 304 ? 49.390 16.137 3.795 1.00 32.25 304 THR A C 1
ATOM 2344 O O . THR A 1 304 ? 48.178 16.257 3.663 1.00 32.25 304 THR A O 1
ATOM 2347 N N . GLN A 1 305 ? 49.998 16.151 4.984 1.00 38.25 305 GLN A N 1
ATOM 2348 C CA . GLN A 1 305 ? 49.429 16.357 6.322 1.00 38.25 305 GLN A CA 1
ATOM 2349 C C . GLN A 1 305 ? 48.503 17.582 6.476 1.00 38.25 305 GLN A C 1
ATOM 2351 O O . GLN A 1 305 ? 48.826 18.677 6.019 1.00 38.25 305 GLN A O 1
ATOM 2356 N N . THR A 1 306 ? 47.476 17.457 7.323 1.00 31.39 306 THR A N 1
ATOM 2357 C CA . THR A 1 306 ? 47.105 18.511 8.291 1.00 31.39 306 THR A CA 1
ATOM 2358 C C . THR A 1 306 ? 46.463 17.866 9.526 1.00 31.39 306 THR A C 1
ATOM 2360 O O . THR A 1 306 ? 45.729 16.888 9.400 1.00 31.39 306 THR A O 1
ATOM 2363 N N . GLN A 1 307 ? 46.794 18.349 10.726 1.00 37.00 307 GLN A N 1
ATOM 2364 C CA . GLN A 1 307 ? 46.368 17.759 12.002 1.00 37.00 307 GLN A CA 1
ATOM 2365 C C . GLN A 1 307 ? 45.179 18.507 12.623 1.00 37.00 307 GLN A C 1
ATOM 2367 O O . GLN A 1 307 ? 45.151 19.732 12.598 1.00 37.00 307 GLN A O 1
ATOM 2372 N N . GLY A 1 308 ? 44.318 17.758 13.322 1.00 32.84 308 GLY A N 1
ATOM 2373 C CA . GLY A 1 308 ? 43.739 18.194 14.599 1.00 32.84 308 GLY A CA 1
ATOM 2374 C C . GLY A 1 308 ? 42.357 18.855 14.585 1.00 32.84 308 GLY A C 1
ATOM 2375 O O . GLY A 1 308 ? 42.256 20.058 14.401 1.00 32.84 308 GLY A O 1
ATOM 2376 N N . HIS A 1 309 ? 41.324 18.087 14.949 1.00 32.56 309 HIS A N 1
ATOM 2377 C CA . HIS A 1 309 ? 40.416 18.410 16.067 1.00 32.56 309 HIS A CA 1
ATOM 2378 C C . HIS A 1 309 ? 39.477 17.218 16.362 1.00 32.56 309 HIS A C 1
ATOM 2380 O O . HIS A 1 309 ? 38.964 16.621 15.417 1.00 32.56 309 HIS A O 1
ATOM 2386 N N . PRO A 1 310 ? 39.218 16.858 17.635 1.00 39.03 310 PRO A N 1
ATOM 2387 C CA . PRO A 1 310 ? 38.175 15.900 17.986 1.00 39.03 310 PRO A CA 1
ATOM 2388 C C . PRO A 1 310 ? 36.850 16.632 18.249 1.00 39.03 310 PRO A C 1
ATOM 2390 O O . PRO A 1 310 ? 36.751 17.407 19.200 1.00 39.03 310 PRO A O 1
ATOM 2393 N N . SER A 1 311 ? 35.821 16.373 17.440 1.00 32.75 311 SER A N 1
ATOM 2394 C CA . SER A 1 311 ? 34.441 16.769 17.749 1.00 32.75 311 SER A CA 1
ATOM 2395 C C . SER A 1 311 ? 33.626 15.544 18.148 1.00 32.75 311 SER A C 1
ATOM 2397 O O . SER A 1 311 ? 33.410 14.648 17.334 1.00 32.75 311 SER A O 1
ATOM 2399 N N . VAL A 1 312 ? 33.152 15.529 19.392 1.00 45.31 312 VAL A N 1
ATOM 2400 C CA . VAL A 1 312 ? 32.054 14.654 19.816 1.00 45.31 312 VAL A CA 1
ATOM 2401 C C . VAL A 1 312 ? 30.788 15.147 19.113 1.00 45.31 312 VAL A C 1
ATOM 2403 O O . VAL A 1 312 ? 30.453 16.325 19.227 1.00 45.31 312 VAL A O 1
ATOM 2406 N N . GLY A 1 313 ? 30.119 14.271 18.368 1.00 32.78 313 GLY A N 1
ATOM 2407 C CA . GLY A 1 313 ? 28.888 14.562 17.637 1.00 32.78 313 GLY A CA 1
ATOM 2408 C C . GLY A 1 313 ? 28.078 13.280 17.481 1.00 32.78 313 GLY A C 1
ATOM 2409 O O . GLY A 1 313 ? 28.653 12.223 17.244 1.00 32.78 313 GLY A O 1
ATOM 2410 N N . GLU A 1 314 ? 26.774 13.374 17.712 1.00 35.94 314 GLU A N 1
ATOM 2411 C CA . GLU A 1 314 ? 25.880 12.230 17.903 1.00 35.94 314 GLU A CA 1
ATOM 2412 C C . GLU A 1 314 ? 25.589 11.485 16.589 1.00 35.94 314 GLU A C 1
ATOM 2414 O O . GLU A 1 314 ? 25.315 12.105 15.558 1.00 35.94 314 GLU A O 1
ATOM 2419 N N . ASP A 1 315 ? 25.607 10.148 16.641 1.00 29.31 315 ASP A N 1
ATOM 2420 C CA . ASP A 1 315 ? 25.235 9.279 15.521 1.00 29.31 315 ASP A CA 1
ATOM 2421 C C . ASP A 1 315 ? 23.725 9.370 15.244 1.00 29.31 315 ASP A C 1
ATOM 2423 O O . ASP A 1 315 ? 22.914 8.607 15.774 1.00 29.31 315 ASP A O 1
ATOM 2427 N N . HIS A 1 316 ? 23.337 10.299 14.372 1.00 34.88 316 HIS A N 1
ATOM 2428 C CA . HIS A 1 316 ? 22.058 10.224 13.679 1.00 34.88 316 HIS A CA 1
ATOM 2429 C C . HIS A 1 316 ? 22.214 9.418 12.387 1.00 34.88 316 HIS A C 1
ATOM 2431 O O . HIS A 1 316 ? 22.780 9.905 11.404 1.00 34.88 316 HIS A O 1
ATOM 2437 N N . ASP A 1 317 ? 21.649 8.206 12.388 1.00 32.81 317 ASP A N 1
ATOM 2438 C CA . ASP A 1 317 ? 21.465 7.352 11.210 1.00 32.81 317 ASP A CA 1
ATOM 2439 C C . ASP A 1 317 ? 20.704 8.101 10.102 1.00 32.81 317 ASP A C 1
ATOM 2441 O O . ASP A 1 317 ? 19.473 8.088 10.011 1.00 32.81 317 ASP A O 1
ATOM 2445 N N . THR A 1 318 ? 21.453 8.769 9.226 1.00 33.69 318 THR A N 1
ATOM 2446 C CA . THR A 1 318 ? 20.913 9.422 8.034 1.00 33.69 318 THR A CA 1
ATOM 2447 C C . THR A 1 318 ? 20.689 8.364 6.963 1.00 33.69 318 THR A C 1
ATOM 2449 O O . THR A 1 318 ? 21.590 7.943 6.237 1.00 33.69 318 THR A O 1
ATOM 2452 N N . THR A 1 319 ? 19.447 7.890 6.901 1.00 42.66 319 THR A N 1
ATOM 2453 C CA . THR A 1 319 ? 19.006 6.850 5.972 1.00 42.66 319 THR A CA 1
ATOM 2454 C C . THR A 1 319 ? 19.272 7.231 4.512 1.00 42.66 319 THR A C 1
ATOM 2456 O O . THR A 1 319 ? 19.247 8.397 4.114 1.00 42.66 319 THR A O 1
ATOM 2459 N N . SER A 1 320 ? 19.473 6.212 3.671 1.00 47.25 320 SER A N 1
ATOM 2460 C CA . SER A 1 320 ? 19.805 6.328 2.238 1.00 47.25 320 SER A CA 1
ATOM 2461 C C . SER A 1 320 ? 18.807 7.130 1.385 1.00 47.25 320 SER A C 1
ATOM 2463 O O . SER A 1 320 ? 19.088 7.433 0.226 1.00 47.25 320 SER A O 1
ATOM 2465 N N . GLU A 1 321 ? 17.649 7.477 1.942 1.00 45.84 321 GLU A N 1
ATOM 2466 C CA . GLU A 1 321 ? 16.662 8.369 1.338 1.00 45.84 321 GLU A CA 1
ATOM 2467 C C . GLU A 1 321 ? 17.196 9.806 1.206 1.00 45.84 321 GLU A C 1
ATOM 2469 O O . GLU A 1 321 ? 17.025 10.415 0.153 1.00 45.84 321 GLU A O 1
ATOM 2474 N N . ALA A 1 322 ? 17.960 10.306 2.186 1.00 45.81 322 ALA A N 1
ATOM 2475 C CA . ALA A 1 322 ? 18.572 11.637 2.130 1.00 45.81 322 ALA A CA 1
ATOM 2476 C C . ALA A 1 322 ? 19.585 11.777 0.975 1.00 45.81 322 ALA A C 1
ATOM 2478 O O . ALA A 1 322 ? 19.632 12.804 0.301 1.00 45.81 322 ALA A O 1
ATOM 2479 N N . ALA A 1 323 ? 20.356 10.721 0.690 1.00 46.72 323 ALA A N 1
ATOM 2480 C CA . ALA A 1 323 ? 21.300 10.702 -0.429 1.00 46.72 323 ALA A CA 1
ATOM 2481 C C . ALA A 1 323 ? 20.597 10.664 -1.800 1.00 46.72 323 ALA A C 1
ATOM 2483 O O . ALA A 1 323 ? 21.094 11.248 -2.763 1.00 46.72 323 ALA A O 1
ATOM 2484 N N . LEU A 1 324 ? 19.435 10.006 -1.897 1.00 45.97 324 LEU A N 1
ATOM 2485 C CA . LEU A 1 324 ? 18.604 10.025 -3.104 1.00 45.97 324 LEU A CA 1
ATOM 2486 C C . LEU A 1 324 ? 17.900 11.376 -3.291 1.00 45.97 324 LEU A C 1
ATOM 2488 O O . LEU A 1 324 ? 17.875 11.881 -4.411 1.00 45.97 324 LEU A O 1
ATOM 2492 N N . LEU A 1 325 ? 17.392 11.984 -2.216 1.00 51.00 325 LEU A N 1
ATOM 2493 C CA . LEU A 1 325 ? 16.796 13.323 -2.243 1.00 51.00 325 LEU A CA 1
ATOM 2494 C C . LEU A 1 325 ? 17.819 14.387 -2.669 1.00 51.00 325 LEU A C 1
ATOM 2496 O O . LEU A 1 325 ? 17.544 15.139 -3.597 1.00 51.00 325 LEU A O 1
ATOM 2500 N N . ALA A 1 326 ? 19.042 14.369 -2.129 1.00 48.22 326 ALA A N 1
ATOM 2501 C CA . ALA A 1 326 ? 20.105 15.300 -2.531 1.00 48.22 326 ALA A CA 1
ATOM 2502 C C . ALA A 1 326 ? 20.473 15.212 -4.033 1.00 48.22 326 ALA A C 1
ATOM 2504 O O . ALA A 1 326 ? 20.787 16.223 -4.666 1.00 48.22 326 ALA A O 1
ATOM 2505 N N . ILE A 1 327 ? 20.403 14.015 -4.630 1.00 47.97 327 ILE A N 1
ATOM 2506 C CA . ILE A 1 327 ? 20.612 13.799 -6.077 1.00 47.97 327 ILE A CA 1
ATOM 2507 C C . ILE A 1 327 ? 19.393 14.252 -6.907 1.00 47.97 327 ILE A C 1
ATOM 2509 O O . ILE A 1 327 ? 19.532 14.587 -8.084 1.00 47.97 327 ILE A O 1
ATOM 2513 N N . LEU A 1 328 ? 18.191 14.272 -6.323 1.00 51.34 328 LEU A N 1
ATOM 2514 C CA . LEU A 1 328 ? 16.963 14.708 -6.993 1.00 51.34 328 LEU A CA 1
ATOM 2515 C C . LEU A 1 328 ? 16.765 16.232 -6.939 1.00 51.34 328 LEU A C 1
ATOM 2517 O O . LEU A 1 328 ? 16.356 16.800 -7.956 1.00 51.34 328 LEU A O 1
ATOM 2521 N N . ASP A 1 329 ? 17.098 16.878 -5.818 1.00 46.56 329 ASP A N 1
ATOM 2522 C CA . ASP A 1 329 ? 16.995 18.334 -5.625 1.00 46.56 329 ASP A CA 1
ATOM 2523 C C . ASP A 1 329 ? 17.999 19.096 -6.497 1.00 46.56 329 ASP A C 1
ATOM 2525 O O . ASP A 1 329 ? 17.622 20.024 -7.213 1.00 46.56 329 ASP A O 1
ATOM 2529 N N . THR A 1 330 ? 19.254 18.635 -6.554 1.00 46.72 330 THR A N 1
ATOM 2530 C CA . THR A 1 330 ? 20.294 19.226 -7.424 1.00 46.72 330 THR A CA 1
ATOM 2531 C C . THR A 1 330 ? 19.962 19.166 -8.920 1.00 46.72 330 THR A C 1
ATOM 2533 O O . THR A 1 330 ? 20.572 19.878 -9.708 1.00 46.72 330 THR A O 1
ATOM 2536 N N . SER A 1 331 ? 18.977 18.357 -9.327 1.00 40.62 331 SER A N 1
ATOM 2537 C CA . SER A 1 331 ? 18.496 18.257 -10.710 1.00 40.62 331 SER A CA 1
ATOM 2538 C C . SER A 1 331 ? 17.232 19.089 -10.994 1.00 40.62 331 SER A C 1
ATOM 2540 O O . SER A 1 331 ? 16.783 19.103 -12.143 1.00 40.62 331 SER A O 1
ATOM 2542 N N . LEU A 1 332 ? 16.607 19.716 -9.991 1.00 45.34 332 LEU A N 1
ATOM 2543 C CA . LEU A 1 332 ? 15.348 20.458 -10.158 1.00 45.34 332 LEU A CA 1
ATOM 2544 C C . LEU A 1 332 ? 15.558 21.944 -10.486 1.00 45.34 332 LEU A C 1
ATOM 2546 O O . LEU A 1 332 ? 14.804 22.490 -11.296 1.00 45.34 332 LEU A O 1
ATOM 2550 N N . GLU A 1 333 ? 16.595 22.580 -9.935 1.00 45.81 333 GLU A N 1
ATOM 2551 C CA . GLU A 1 333 ? 16.844 24.019 -10.129 1.00 45.81 333 GLU A CA 1
ATOM 2552 C C . GLU A 1 333 ? 17.160 24.387 -11.594 1.00 45.81 333 GLU A C 1
ATOM 2554 O O . GLU A 1 333 ? 16.643 25.383 -12.113 1.00 45.81 333 GLU A O 1
ATOM 2559 N N . ASP A 1 334 ? 17.898 23.531 -12.311 1.00 43.38 334 ASP A N 1
ATOM 2560 C CA . ASP A 1 334 ? 18.291 23.761 -13.712 1.00 43.38 334 ASP A CA 1
ATOM 2561 C C . ASP A 1 334 ? 17.103 23.819 -14.693 1.00 43.38 334 ASP A C 1
ATOM 2563 O O . ASP A 1 334 ? 17.216 24.397 -15.776 1.00 43.38 334 ASP A O 1
ATOM 2567 N N . THR A 1 335 ? 15.945 23.243 -14.343 1.00 45.09 335 THR A N 1
ATOM 2568 C CA . THR A 1 335 ? 14.785 23.180 -15.257 1.00 45.09 335 THR A CA 1
ATOM 2569 C C . THR A 1 335 ? 13.829 24.370 -15.163 1.00 45.09 335 THR A C 1
ATOM 2571 O O . THR A 1 335 ? 13.130 24.656 -16.135 1.00 45.09 335 THR A O 1
ATOM 2574 N N . ASN A 1 336 ? 13.820 25.108 -14.049 1.00 41.62 336 ASN A N 1
ATOM 2575 C CA . ASN A 1 336 ? 12.861 26.202 -13.834 1.00 41.62 336 ASN A CA 1
ATOM 2576 C C . ASN A 1 336 ? 13.355 27.570 -14.337 1.00 41.62 336 ASN A C 1
ATOM 2578 O O . ASN A 1 336 ? 12.547 28.450 -14.635 1.00 41.62 336 ASN A O 1
ATOM 2582 N N . SER A 1 337 ? 14.667 27.745 -14.513 1.00 41.56 337 SER A N 1
ATOM 2583 C CA . SER A 1 337 ? 15.267 29.022 -14.940 1.00 41.56 337 SER A CA 1
ATOM 2584 C C . SER A 1 337 ? 15.001 29.391 -16.411 1.00 41.56 337 SER A C 1
ATOM 2586 O O . SER A 1 337 ? 15.192 30.540 -16.805 1.00 41.56 337 SER A O 1
ATOM 2588 N N . ALA A 1 338 ? 14.540 28.445 -17.239 1.00 41.56 338 ALA A N 1
ATOM 2589 C CA . ALA A 1 338 ? 14.362 28.638 -18.683 1.00 41.56 338 ALA A CA 1
ATOM 2590 C C . ALA A 1 338 ? 12.980 29.186 -19.107 1.00 41.56 338 ALA A C 1
ATOM 2592 O O . ALA A 1 338 ? 12.809 29.558 -20.266 1.00 41.56 338 ALA A O 1
ATOM 2593 N N . ALA A 1 339 ? 11.991 29.240 -18.205 1.00 42.00 339 ALA A N 1
ATOM 2594 C CA . ALA A 1 339 ? 10.589 29.513 -18.561 1.00 42.00 339 ALA A CA 1
ATOM 2595 C C . ALA A 1 339 ? 10.090 30.946 -18.260 1.00 42.00 339 ALA A C 1
ATOM 2597 O O . ALA A 1 339 ? 8.965 31.287 -18.617 1.00 42.00 339 ALA A O 1
ATOM 2598 N N . ALA A 1 340 ? 10.891 31.793 -17.601 1.00 41.03 340 ALA A N 1
ATOM 2599 C CA . ALA A 1 340 ? 10.403 33.045 -17.002 1.00 41.03 340 ALA A CA 1
ATOM 2600 C C . ALA A 1 340 ? 10.479 34.310 -17.891 1.00 41.03 340 ALA A C 1
ATOM 2602 O O . ALA A 1 340 ? 9.839 35.308 -17.569 1.00 41.03 340 ALA A O 1
ATOM 2603 N N . ASN A 1 341 ? 11.222 34.296 -19.006 1.00 40.62 341 ASN A N 1
ATOM 2604 C CA . ASN A 1 341 ? 11.441 35.479 -19.857 1.00 40.62 341 ASN A CA 1
ATOM 2605 C C . ASN A 1 341 ? 10.847 35.301 -21.264 1.00 40.62 341 ASN A C 1
ATOM 2607 O O . ASN A 1 341 ? 11.546 34.934 -22.206 1.00 40.62 341 ASN A O 1
ATOM 2611 N N . GLY A 1 342 ? 9.552 35.595 -21.414 1.00 35.97 342 GLY A N 1
ATOM 2612 C CA . GLY A 1 342 ? 8.853 35.454 -22.696 1.00 35.97 342 GLY A CA 1
ATOM 2613 C C . GLY A 1 342 ? 7.471 36.108 -22.748 1.00 35.97 342 GLY A C 1
ATOM 2614 O O . GLY A 1 342 ? 6.490 35.433 -23.043 1.00 35.97 342 GLY A O 1
ATOM 2615 N N . SER A 1 343 ? 7.359 37.411 -22.458 1.00 36.28 343 SER A N 1
ATOM 2616 C CA . SER A 1 343 ? 6.085 38.135 -22.602 1.00 36.28 343 SER A CA 1
ATOM 2617 C C . SER A 1 343 ? 6.261 39.585 -23.068 1.00 36.28 343 SER A C 1
ATOM 2619 O O . SER A 1 343 ? 7.093 40.308 -22.526 1.00 36.28 343 SER A O 1
ATOM 2621 N N . ARG A 1 344 ? 5.398 39.998 -24.018 1.00 37.53 344 ARG A N 1
ATOM 2622 C CA . ARG A 1 344 ? 5.317 41.304 -24.726 1.00 37.53 344 ARG A CA 1
ATOM 2623 C C . ARG A 1 344 ? 6.466 41.540 -25.728 1.00 37.53 344 ARG A C 1
ATOM 2625 O O . ARG A 1 344 ? 7.619 41.659 -25.355 1.00 37.53 344 ARG A O 1
ATOM 2632 N N . ASN A 1 345 ? 6.204 41.610 -27.034 1.00 33.31 345 ASN A N 1
ATOM 2633 C CA . ASN A 1 345 ? 5.313 42.599 -27.651 1.00 33.31 345 ASN A CA 1
ATOM 2634 C C . ASN A 1 345 ? 4.425 42.046 -28.776 1.00 33.31 345 ASN A C 1
ATOM 2636 O O . ASN A 1 345 ? 4.820 41.162 -29.530 1.00 33.31 345 ASN A O 1
ATOM 2640 N N . ILE A 1 346 ? 3.240 42.647 -28.913 1.00 41.53 346 ILE A N 1
ATOM 2641 C CA . ILE A 1 346 ? 2.325 42.460 -30.042 1.00 41.53 346 ILE A CA 1
ATOM 2642 C C . ILE A 1 346 ? 2.553 43.619 -31.014 1.00 41.53 346 ILE A C 1
ATOM 2644 O O . ILE A 1 346 ? 2.271 44.762 -30.661 1.00 41.53 346 ILE A O 1
ATOM 2648 N N . SER A 1 347 ? 2.993 43.313 -32.234 1.00 35.88 347 SER A N 1
ATOM 2649 C CA . SER A 1 347 ? 2.938 44.239 -33.369 1.00 35.88 347 SER A CA 1
ATOM 2650 C C . SER A 1 347 ? 2.313 43.528 -34.560 1.00 35.88 347 SER A C 1
ATOM 2652 O O . SER A 1 347 ? 2.817 42.515 -35.038 1.00 35.88 347 SER A O 1
ATOM 2654 N N . THR A 1 348 ? 1.186 44.059 -35.019 1.00 43.84 348 THR A N 1
ATOM 2655 C CA . THR A 1 348 ? 0.488 43.623 -36.227 1.00 43.84 348 THR A CA 1
ATOM 2656 C C . THR A 1 348 ? 1.196 44.152 -37.467 1.00 43.84 348 THR A C 1
ATOM 2658 O O . THR A 1 348 ? 1.251 45.366 -37.645 1.00 43.84 348 THR A O 1
ATOM 2661 N N . GLU A 1 349 ? 1.626 43.279 -38.377 1.00 37.84 349 GLU A N 1
ATOM 2662 C CA . GLU A 1 349 ? 1.918 43.694 -39.751 1.00 37.84 349 GLU A CA 1
ATOM 2663 C C . GLU A 1 349 ? 1.556 42.602 -40.766 1.00 37.84 349 GLU A C 1
ATOM 2665 O O . GLU A 1 349 ? 1.548 41.408 -40.466 1.00 37.84 349 GLU A O 1
ATOM 2670 N N . THR A 1 350 ? 1.158 43.029 -41.965 1.00 45.47 350 THR A N 1
ATOM 2671 C CA . THR A 1 350 ? 0.538 42.181 -42.994 1.00 45.47 350 THR A CA 1
ATOM 2672 C C . THR A 1 350 ? 1.514 41.940 -44.147 1.00 45.47 350 THR A C 1
ATOM 2674 O O . THR A 1 350 ? 1.948 42.885 -44.796 1.00 45.47 350 THR A O 1
ATOM 2677 N N . GLY A 1 351 ? 1.864 40.676 -44.436 1.00 36.00 351 GLY A N 1
ATOM 2678 C CA . GLY A 1 351 ? 3.007 40.397 -45.324 1.00 36.00 351 GLY A CA 1
ATOM 2679 C C . GLY A 1 351 ? 3.098 38.999 -45.952 1.00 36.00 351 GLY A C 1
ATOM 2680 O O . GLY A 1 351 ? 3.961 38.211 -45.603 1.00 36.00 351 GLY A O 1
ATOM 2681 N N . LYS A 1 352 ? 2.236 38.728 -46.939 1.00 37.75 352 LYS A N 1
ATOM 2682 C CA . LYS A 1 352 ? 2.569 38.117 -48.251 1.00 37.75 352 LYS A CA 1
ATOM 2683 C C . LYS A 1 352 ? 3.669 37.015 -48.337 1.00 37.75 352 LYS A C 1
ATOM 2685 O O . LYS A 1 352 ? 4.849 37.321 -48.386 1.00 37.75 352 LYS A O 1
ATOM 2690 N N . ARG A 1 353 ? 3.229 35.777 -48.632 1.00 43.62 353 ARG A N 1
ATOM 2691 C CA . ARG A 1 353 ? 3.923 34.689 -49.383 1.00 43.62 353 ARG A CA 1
ATOM 2692 C C . ARG A 1 353 ? 5.423 34.426 -49.103 1.00 43.62 353 ARG A C 1
ATOM 2694 O O . ARG A 1 353 ? 6.263 35.111 -49.675 1.00 43.62 353 ARG A O 1
ATOM 2701 N N . GLN A 1 354 ? 5.732 33.217 -48.622 1.00 34.84 354 GLN A N 1
ATOM 2702 C CA . GLN A 1 354 ? 6.474 32.230 -49.433 1.00 34.84 354 GLN A CA 1
ATOM 2703 C C . GLN A 1 354 ? 6.344 30.800 -48.885 1.00 34.84 354 GLN A C 1
ATOM 2705 O O . GLN A 1 354 ? 6.019 30.592 -47.722 1.00 34.84 354 GLN A O 1
ATOM 2710 N N . SER A 1 355 ? 6.545 29.821 -49.769 1.00 47.03 355 SER A N 1
ATOM 2711 C CA . SER A 1 355 ? 6.536 28.388 -49.468 1.00 47.03 355 SER A CA 1
ATOM 2712 C C . SER A 1 355 ? 7.969 27.872 -49.458 1.00 47.03 355 SER A C 1
ATOM 2714 O O . SER A 1 355 ? 8.601 27.882 -50.512 1.00 47.03 355 SER A O 1
ATOM 2716 N N . THR A 1 356 ? 8.435 27.334 -48.332 1.00 34.84 356 THR A N 1
ATOM 2717 C CA . THR A 1 356 ? 9.598 26.434 -48.287 1.00 34.84 356 THR A CA 1
ATOM 2718 C C . THR A 1 356 ? 9.356 25.320 -47.282 1.00 34.84 356 THR A C 1
ATOM 2720 O O . THR A 1 356 ? 9.069 25.571 -46.114 1.00 34.84 356 THR A O 1
ATOM 2723 N N . THR A 1 357 ? 9.481 24.086 -47.755 1.00 46.34 357 THR A N 1
ATOM 2724 C CA . THR A 1 357 ? 9.495 22.867 -46.949 1.00 46.34 357 THR A CA 1
ATOM 2725 C C . THR A 1 357 ? 10.840 22.714 -46.246 1.00 46.34 357 THR A C 1
ATOM 2727 O O . THR A 1 357 ? 11.862 22.600 -46.927 1.00 46.34 357 THR A O 1
ATOM 2730 N N . THR A 1 358 ? 10.841 22.619 -44.918 1.00 34.75 358 THR A N 1
ATOM 2731 C CA . THR A 1 358 ? 12.043 22.271 -44.147 1.00 34.75 358 THR A CA 1
ATOM 2732 C C . THR A 1 358 ? 11.673 21.344 -42.992 1.00 34.75 358 THR A C 1
ATOM 2734 O O . THR A 1 358 ? 11.074 21.765 -42.006 1.00 34.75 358 THR A O 1
ATOM 2737 N N . GLU A 1 359 ? 12.029 20.064 -43.112 1.00 42.03 359 GLU A N 1
ATOM 2738 C CA . GLU A 1 359 ? 11.986 19.113 -41.998 1.00 42.03 359 GLU A CA 1
ATOM 2739 C C . GLU A 1 359 ? 13.149 19.394 -41.032 1.00 42.03 359 GLU A C 1
ATOM 2741 O O . GLU A 1 359 ? 14.196 18.741 -41.086 1.00 42.03 359 GLU A O 1
ATOM 2746 N N . GLU A 1 360 ? 12.991 20.358 -40.122 1.00 34.75 360 GLU A N 1
ATOM 2747 C CA . GLU A 1 360 ? 13.944 20.523 -39.020 1.00 34.75 360 GLU A CA 1
ATOM 2748 C C . GLU A 1 360 ? 13.742 19.441 -37.955 1.00 34.75 360 GLU A C 1
ATOM 2750 O O . GLU A 1 360 ? 13.011 19.552 -36.971 1.00 34.75 360 GLU A O 1
ATOM 2755 N N . ARG A 1 361 ? 14.442 18.335 -38.198 1.00 37.03 361 ARG A N 1
ATOM 2756 C CA . ARG A 1 361 ? 14.608 17.204 -37.294 1.00 37.03 361 ARG A CA 1
ATOM 2757 C C . ARG A 1 361 ? 15.291 17.666 -36.005 1.00 37.03 361 ARG A C 1
ATOM 2759 O O . ARG A 1 361 ? 16.519 17.729 -35.960 1.00 37.03 361 ARG A O 1
ATOM 2766 N N . ASN A 1 362 ? 14.497 17.922 -34.962 1.00 34.78 362 ASN A N 1
ATOM 2767 C CA . ASN A 1 362 ? 14.952 18.233 -33.602 1.00 34.78 362 ASN A CA 1
ATOM 2768 C C . ASN A 1 362 ? 15.994 17.216 -33.112 1.00 34.78 362 ASN A C 1
ATOM 2770 O O . ASN A 1 362 ? 15.675 16.144 -32.597 1.00 34.78 362 ASN A O 1
ATOM 2774 N N . LYS A 1 363 ? 17.267 17.568 -33.290 1.00 37.97 363 LYS A N 1
ATOM 2775 C CA . LYS A 1 363 ? 18.419 16.764 -32.903 1.00 37.97 363 LYS A CA 1
ATOM 2776 C C . LYS A 1 363 ? 18.922 17.295 -31.570 1.00 37.97 363 LYS A C 1
ATOM 2778 O O . LYS A 1 363 ? 19.950 17.964 -31.513 1.00 37.97 363 LYS A O 1
ATOM 2783 N N . THR A 1 364 ? 18.173 17.008 -30.505 1.00 34.97 364 THR A N 1
ATOM 2784 C CA . THR A 1 364 ? 18.638 17.220 -29.133 1.00 34.97 364 THR A CA 1
ATOM 2785 C C . THR A 1 364 ? 19.986 16.528 -28.977 1.00 34.97 364 THR A C 1
ATOM 2787 O O . THR A 1 364 ? 20.096 15.301 -29.023 1.00 34.97 364 THR A O 1
ATOM 2790 N N . SER A 1 365 ? 21.044 17.328 -28.851 1.00 35.19 365 SER A N 1
ATOM 2791 C CA . SER A 1 365 ? 22.397 16.840 -28.635 1.00 35.19 365 SER A CA 1
ATOM 2792 C C . SER A 1 365 ? 22.483 16.284 -27.220 1.00 35.19 365 SER A C 1
ATOM 2794 O O . SER A 1 365 ? 22.843 16.999 -26.286 1.00 35.19 365 SER A O 1
ATOM 2796 N N . ALA A 1 366 ? 22.117 15.012 -27.061 1.00 40.47 366 ALA A N 1
ATOM 2797 C CA . ALA A 1 366 ? 22.346 14.268 -25.836 1.00 40.47 366 ALA A CA 1
ATOM 2798 C C . ALA A 1 366 ? 23.841 14.360 -25.505 1.00 40.47 366 ALA A C 1
ATOM 2800 O O . ALA A 1 366 ? 24.673 13.785 -26.213 1.00 40.47 366 ALA A O 1
ATOM 2801 N N . ALA A 1 367 ? 24.171 15.142 -24.473 1.00 38.19 367 ALA A N 1
ATOM 2802 C CA . ALA A 1 367 ? 25.542 15.355 -24.043 1.00 38.19 367 ALA A CA 1
ATOM 2803 C C . ALA A 1 367 ? 26.196 13.990 -23.815 1.00 38.19 367 ALA A C 1
ATOM 2805 O O . ALA A 1 367 ? 25.657 13.165 -23.071 1.00 38.19 367 ALA A O 1
ATOM 2806 N N . GLN A 1 368 ? 27.323 13.725 -24.488 1.00 37.81 368 GLN A N 1
ATOM 2807 C CA . GLN A 1 368 ? 28.004 12.445 -24.322 1.00 37.81 368 GLN A CA 1
ATOM 2808 C C . GLN A 1 368 ? 28.384 12.294 -22.846 1.00 37.81 368 GLN A C 1
ATOM 2810 O O . GLN A 1 368 ? 29.100 13.144 -22.310 1.00 37.81 368 GLN A O 1
ATOM 2815 N N . PRO A 1 369 ? 27.871 11.264 -22.155 1.00 46.28 369 PRO A N 1
ATOM 2816 C CA . PRO A 1 369 ? 27.995 11.205 -20.716 1.00 46.28 369 PRO A CA 1
ATOM 2817 C C . PRO A 1 369 ? 29.442 10.949 -20.317 1.00 46.28 369 PRO A C 1
ATOM 2819 O O . PRO A 1 369 ? 30.065 10.006 -20.808 1.00 46.28 369 PRO A O 1
ATOM 2822 N N . SER A 1 370 ? 29.926 11.717 -19.339 1.00 45.22 370 SER A N 1
ATOM 2823 C CA . SER A 1 370 ? 31.183 11.411 -18.662 1.00 45.22 370 SER A CA 1
ATOM 2824 C C . SER A 1 370 ? 31.187 9.951 -18.184 1.00 45.22 370 SER A C 1
ATOM 2826 O O . SER A 1 370 ? 30.257 9.493 -17.502 1.00 45.22 370 SER A O 1
ATOM 2828 N N . MET A 1 371 ? 32.239 9.225 -18.564 1.00 47.62 371 MET A N 1
ATOM 2829 C CA . MET A 1 371 ? 32.595 7.900 -18.048 1.00 47.62 371 MET A CA 1
ATOM 2830 C C . MET A 1 371 ? 33.458 8.051 -16.788 1.00 47.62 371 MET A C 1
ATOM 2832 O O . MET A 1 371 ? 34.506 7.422 -16.658 1.00 47.62 371 MET A O 1
ATOM 2836 N N . ASP A 1 372 ? 33.031 8.923 -15.872 1.00 67.06 372 ASP A N 1
ATOM 2837 C CA . ASP A 1 372 ? 33.704 9.122 -14.594 1.00 67.06 372 ASP A CA 1
ATOM 2838 C C . ASP A 1 372 ? 33.678 7.815 -13.792 1.00 67.06 372 ASP A C 1
ATOM 2840 O O . ASP A 1 372 ? 32.612 7.299 -13.433 1.00 67.06 372 ASP A O 1
ATOM 2844 N N . SER A 1 373 ? 34.865 7.278 -13.516 1.00 57.38 373 SER A N 1
ATOM 2845 C CA . SER A 1 373 ? 35.042 6.035 -12.771 1.00 57.38 373 SER A CA 1
ATOM 2846 C C . SER A 1 373 ? 34.446 6.105 -11.366 1.00 57.38 373 SER A C 1
ATOM 2848 O O . SER A 1 373 ? 34.040 5.071 -10.839 1.00 57.38 373 SER A O 1
ATOM 2850 N N . THR A 1 374 ? 34.328 7.295 -10.769 1.00 63.97 374 THR A N 1
ATOM 2851 C CA . THR A 1 374 ? 33.718 7.482 -9.447 1.00 63.97 374 THR A CA 1
ATOM 2852 C C . THR A 1 374 ? 32.207 7.238 -9.478 1.00 63.97 374 THR A C 1
ATOM 2854 O O . THR A 1 374 ? 31.704 6.459 -8.667 1.00 63.97 374 THR A O 1
ATOM 2857 N N . LEU A 1 375 ? 31.494 7.797 -10.464 1.00 62.31 375 LEU A N 1
ATOM 2858 C CA . LEU A 1 375 ? 30.057 7.577 -10.665 1.00 62.31 375 LEU A CA 1
ATOM 2859 C C . LEU A 1 375 ? 29.751 6.135 -11.084 1.00 62.31 375 LEU A C 1
ATOM 2861 O O . LEU A 1 375 ? 28.745 5.571 -10.654 1.00 62.31 375 LEU A O 1
ATOM 2865 N N . VAL A 1 376 ? 30.614 5.513 -11.895 1.00 61.22 376 VAL A N 1
ATOM 2866 C CA . VAL A 1 376 ? 30.504 4.080 -12.222 1.00 61.22 376 VAL A CA 1
ATOM 2867 C C . VAL A 1 376 ? 30.677 3.236 -10.952 1.00 61.22 376 VAL A C 1
ATOM 2869 O O . VAL A 1 376 ? 29.821 2.406 -10.660 1.00 61.22 376 VAL A O 1
ATOM 2872 N N . ALA A 1 377 ? 31.705 3.497 -10.139 1.00 59.72 377 ALA A N 1
ATOM 2873 C CA . ALA A 1 377 ? 31.945 2.784 -8.882 1.00 59.72 377 ALA A CA 1
ATOM 2874 C C . ALA A 1 377 ? 30.848 3.009 -7.824 1.00 59.72 377 ALA A C 1
ATOM 2876 O O . ALA A 1 377 ? 30.561 2.114 -7.031 1.00 59.72 377 ALA A O 1
ATOM 2877 N N . GLN A 1 378 ? 30.223 4.188 -7.785 1.00 61.22 378 GLN A N 1
ATOM 2878 C CA . GLN A 1 378 ? 29.080 4.468 -6.910 1.00 61.22 378 GLN A CA 1
ATOM 2879 C C . GLN A 1 378 ? 27.830 3.700 -7.362 1.00 61.22 378 GLN A C 1
ATOM 2881 O O . GLN A 1 378 ? 27.152 3.095 -6.535 1.00 61.22 378 GLN A O 1
ATOM 2886 N N . ARG A 1 379 ? 27.554 3.656 -8.673 1.00 59.94 379 ARG A N 1
ATOM 2887 C CA . ARG A 1 379 ? 26.444 2.868 -9.236 1.00 59.94 379 ARG A CA 1
ATOM 2888 C C . ARG A 1 379 ? 26.638 1.372 -9.036 1.00 59.94 379 ARG A C 1
ATOM 2890 O O . ARG A 1 379 ? 25.680 0.693 -8.690 1.00 59.94 379 ARG A O 1
ATOM 2897 N N . LEU A 1 380 ? 27.862 0.870 -9.200 1.00 53.44 380 LEU A N 1
ATOM 2898 C CA . LEU A 1 380 ? 28.177 -0.528 -8.917 1.00 53.44 380 LEU A CA 1
ATOM 2899 C C . LEU A 1 380 ? 28.007 -0.846 -7.425 1.00 53.44 380 LEU A C 1
ATOM 2901 O O . LEU A 1 380 ? 27.385 -1.853 -7.119 1.00 53.44 380 LEU A O 1
ATOM 2905 N N . ARG A 1 381 ? 28.418 0.040 -6.504 1.00 55.09 381 ARG A N 1
ATOM 2906 C CA . ARG A 1 381 ? 28.157 -0.122 -5.057 1.00 55.09 381 ARG A CA 1
ATOM 2907 C C . ARG A 1 381 ? 26.672 -0.068 -4.672 1.00 55.09 381 ARG A C 1
ATOM 2909 O O . ARG A 1 381 ? 26.259 -0.747 -3.740 1.00 55.09 381 ARG A O 1
ATOM 2916 N N . HIS A 1 382 ? 25.852 0.705 -5.386 1.00 54.22 382 HIS A N 1
ATOM 2917 C CA . HIS A 1 382 ? 24.393 0.681 -5.208 1.00 54.22 382 HIS A CA 1
ATOM 2918 C C . HIS A 1 382 ? 23.743 -0.557 -5.857 1.00 54.22 382 HIS A C 1
ATOM 2920 O O . HIS A 1 382 ? 22.668 -0.987 -5.445 1.00 54.22 382 HIS A O 1
ATOM 2926 N N . ALA A 1 383 ? 24.382 -1.152 -6.869 1.00 51.06 383 ALA A N 1
ATOM 2927 C CA . ALA A 1 383 ? 23.948 -2.416 -7.448 1.00 51.06 383 ALA A CA 1
ATOM 2928 C C . ALA A 1 383 ? 24.293 -3.597 -6.532 1.00 51.06 383 ALA A C 1
ATOM 2930 O O . ALA A 1 383 ? 23.410 -4.396 -6.241 1.00 51.06 383 ALA A O 1
ATOM 2931 N N . THR A 1 384 ? 25.538 -3.699 -6.041 1.00 49.59 384 THR A N 1
ATOM 2932 C CA . THR A 1 384 ? 26.051 -4.827 -5.229 1.00 49.59 384 THR A CA 1
ATOM 2933 C C . THR A 1 384 ? 25.170 -5.168 -4.020 1.00 49.59 384 THR A C 1
ATOM 2935 O O . THR A 1 384 ? 25.107 -6.329 -3.631 1.00 49.59 384 THR A O 1
ATOM 2938 N N . ALA A 1 385 ? 24.416 -4.186 -3.523 1.00 51.69 385 ALA A N 1
ATOM 2939 C CA . ALA A 1 385 ? 23.348 -4.278 -2.528 1.00 51.69 385 ALA A CA 1
ATOM 2940 C C . ALA A 1 385 ? 22.183 -5.254 -2.822 1.00 51.69 385 ALA A C 1
ATOM 2942 O O . ALA A 1 385 ? 21.492 -5.670 -1.895 1.00 51.69 385 ALA A O 1
ATOM 2943 N N . ALA A 1 386 ? 21.846 -5.549 -4.081 1.00 55.66 386 ALA A N 1
ATOM 2944 C CA . ALA A 1 386 ? 20.550 -6.161 -4.393 1.00 55.66 386 ALA A CA 1
ATOM 2945 C C . ALA A 1 386 ? 20.473 -7.670 -4.072 1.00 55.66 386 ALA A C 1
ATOM 2947 O O . ALA A 1 386 ? 21.163 -8.485 -4.687 1.00 55.66 386 ALA A O 1
ATOM 2948 N N . VAL A 1 387 ? 19.556 -8.034 -3.169 1.00 59.06 387 VAL A N 1
ATOM 2949 C CA . VAL A 1 387 ? 19.224 -9.406 -2.751 1.00 59.06 387 VAL A CA 1
ATOM 2950 C C . VAL A 1 387 ? 17.746 -9.695 -3.021 1.00 59.06 387 VAL A C 1
ATOM 2952 O O . VAL A 1 387 ? 16.877 -8.838 -2.841 1.00 59.06 387 VAL A O 1
ATOM 2955 N N . LEU A 1 388 ? 17.445 -10.916 -3.464 1.00 58.00 388 LEU A N 1
ATOM 2956 C CA . LEU A 1 388 ? 16.077 -11.381 -3.679 1.00 58.00 388 LEU A CA 1
ATOM 2957 C C . LEU A 1 388 ? 15.662 -12.273 -2.508 1.00 58.00 388 LEU A C 1
ATOM 2959 O O . LEU A 1 388 ? 16.374 -13.211 -2.148 1.00 58.00 388 LEU A O 1
ATOM 2963 N N . ALA A 1 389 ? 14.514 -11.968 -1.905 1.00 57.03 389 ALA A N 1
ATOM 2964 C CA . ALA A 1 389 ? 13.953 -12.759 -0.818 1.00 57.03 389 ALA A CA 1
ATOM 2965 C C . ALA A 1 389 ? 12.681 -13.471 -1.281 1.00 57.03 389 ALA A C 1
ATOM 2967 O O . ALA A 1 389 ? 11.807 -12.871 -1.913 1.00 57.03 389 ALA A O 1
ATOM 2968 N N . GLU A 1 390 ? 12.574 -14.750 -0.941 1.00 44.34 390 GLU A N 1
ATOM 2969 C CA . GLU A 1 390 ? 11.349 -15.518 -1.119 1.00 44.34 390 GLU A CA 1
ATOM 2970 C C . GLU A 1 390 ? 10.297 -15.048 -0.100 1.00 44.34 390 GLU A C 1
ATOM 2972 O O . GLU A 1 390 ? 10.603 -14.776 1.063 1.00 44.34 390 GLU A O 1
ATOM 2977 N N . ALA A 1 391 ? 9.047 -14.876 -0.535 1.00 47.28 391 ALA A N 1
ATOM 2978 C CA . ALA A 1 391 ? 8.000 -14.245 0.270 1.00 47.28 391 ALA A CA 1
ATOM 2979 C C . ALA A 1 391 ? 7.362 -15.219 1.285 1.00 47.28 391 ALA A C 1
ATOM 2981 O O . ALA A 1 391 ? 6.155 -15.460 1.250 1.00 47.28 391 ALA A O 1
ATOM 2982 N N . SER A 1 392 ? 8.157 -15.775 2.205 1.00 43.25 392 SER A N 1
ATOM 2983 C CA . SER A 1 392 ? 7.694 -16.750 3.202 1.00 43.25 392 SER A CA 1
ATOM 2984 C C . SER A 1 392 ? 8.155 -16.432 4.629 1.00 43.25 392 SER A C 1
ATOM 2986 O O . SER A 1 392 ? 9.287 -16.715 5.002 1.00 43.25 392 SER A O 1
ATOM 2988 N N . THR A 1 393 ? 7.211 -15.938 5.442 1.00 46.09 393 THR A N 1
ATOM 2989 C CA . THR A 1 393 ? 7.172 -15.944 6.927 1.00 46.09 393 THR A CA 1
ATOM 2990 C C . THR A 1 393 ? 8.385 -15.395 7.719 1.00 46.09 393 THR A C 1
ATOM 2992 O O . THR A 1 393 ? 9.475 -15.955 7.656 1.00 46.09 393 THR A O 1
ATOM 2995 N N . PRO A 1 394 ? 8.199 -14.404 8.619 1.00 47.53 394 PRO A N 1
ATOM 2996 C CA . PRO A 1 394 ? 9.290 -13.687 9.306 1.00 47.53 394 PRO A CA 1
ATOM 2997 C C . PRO A 1 394 ? 10.019 -14.470 10.427 1.00 47.53 394 PRO A C 1
ATOM 2999 O O . PRO A 1 394 ? 10.566 -13.859 11.341 1.00 47.53 394 PRO A O 1
ATOM 3002 N N . CYS A 1 395 ? 10.013 -15.807 10.408 1.00 45.16 395 CYS A N 1
ATOM 3003 C CA . CYS A 1 395 ? 10.544 -16.647 11.494 1.00 45.16 395 CYS A CA 1
ATOM 3004 C C . CYS A 1 395 ? 11.631 -17.650 11.056 1.00 45.16 395 CYS A C 1
ATOM 3006 O O . CYS A 1 395 ? 12.336 -18.202 11.900 1.00 45.16 395 CYS A O 1
ATOM 3008 N N . SER A 1 396 ? 11.821 -17.864 9.751 1.00 47.12 396 SER A N 1
ATOM 3009 C CA . SER A 1 396 ? 12.778 -18.845 9.227 1.00 47.12 396 SER A CA 1
ATOM 3010 C C . SER A 1 396 ? 13.956 -18.156 8.542 1.00 47.12 396 SER A C 1
ATOM 3012 O O . SER A 1 396 ? 13.768 -17.305 7.681 1.00 47.12 396 SER A O 1
ATOM 3014 N N . LYS A 1 397 ? 15.189 -18.574 8.861 1.00 53.91 397 LYS A N 1
ATOM 3015 C CA . LYS A 1 397 ? 16.417 -18.171 8.139 1.00 53.91 397 LYS A CA 1
ATOM 3016 C C . LYS A 1 397 ? 16.542 -18.841 6.750 1.00 53.91 397 LYS A C 1
ATOM 3018 O O . LYS A 1 397 ? 17.652 -19.045 6.268 1.00 53.91 397 LYS A O 1
ATOM 3023 N N . SER A 1 398 ? 15.434 -19.271 6.151 1.00 44.88 398 SER A N 1
ATOM 3024 C CA . SER A 1 398 ? 15.401 -20.017 4.889 1.00 44.88 398 SER A CA 1
ATOM 3025 C C . SER A 1 398 ? 15.329 -19.075 3.687 1.00 44.88 398 SER A C 1
ATOM 3027 O O . SER A 1 398 ? 14.614 -18.079 3.731 1.00 44.88 398 SER A O 1
ATOM 3029 N N . SER A 1 399 ? 16.069 -19.425 2.631 1.00 50.34 399 SER A N 1
ATOM 3030 C CA . SER A 1 399 ? 15.967 -18.867 1.270 1.00 50.34 399 SER A CA 1
ATOM 3031 C C . SER A 1 399 ? 16.026 -17.333 1.108 1.00 50.34 399 SER A C 1
ATOM 3033 O O . SER A 1 399 ? 15.229 -16.713 0.400 1.00 50.34 399 SER A O 1
ATOM 3035 N N . GLN A 1 400 ? 17.078 -16.710 1.657 1.00 57.94 400 GLN A N 1
ATOM 3036 C CA . GLN A 1 400 ? 17.624 -15.491 1.041 1.00 57.94 400 GLN A CA 1
ATOM 3037 C C . GLN A 1 400 ? 18.523 -15.887 -0.137 1.00 57.94 400 GLN A C 1
ATOM 3039 O O . GLN A 1 400 ? 19.618 -16.410 0.070 1.00 57.94 400 GLN A O 1
ATOM 3044 N N . TYR A 1 401 ? 18.076 -15.625 -1.367 1.00 57.78 401 TYR A N 1
ATOM 3045 C CA . TYR A 1 401 ? 18.872 -15.867 -2.572 1.00 57.78 401 TYR A CA 1
ATOM 3046 C C . TYR A 1 401 ? 19.773 -14.658 -2.825 1.00 57.78 401 TYR A C 1
ATOM 3048 O O . TYR A 1 401 ? 19.415 -13.677 -3.490 1.00 57.78 401 TYR A O 1
ATOM 3056 N N . THR A 1 402 ? 20.957 -14.715 -2.222 1.00 58.78 402 THR A N 1
ATOM 3057 C CA . THR A 1 402 ? 21.978 -13.681 -2.370 1.00 58.78 402 THR A CA 1
ATOM 3058 C C . THR A 1 402 ? 22.632 -13.829 -3.738 1.00 58.78 402 THR A C 1
ATOM 3060 O O . THR A 1 402 ? 23.306 -14.819 -4.000 1.00 58.78 402 THR A O 1
ATOM 3063 N N . LEU A 1 403 ? 22.505 -12.819 -4.602 1.00 60.03 403 LEU A N 1
ATOM 3064 C CA . LEU A 1 403 ? 23.365 -12.688 -5.779 1.00 60.03 403 LEU A CA 1
ATOM 3065 C C . LEU A 1 403 ? 24.783 -12.331 -5.293 1.00 60.03 403 LEU A C 1
ATOM 3067 O O . LEU A 1 403 ? 25.168 -11.163 -5.347 1.00 60.03 403 LEU A O 1
ATOM 3071 N N . ALA A 1 404 ? 25.534 -13.301 -4.765 1.00 60.19 404 ALA A N 1
ATOM 3072 C CA . ALA A 1 404 ? 26.895 -13.164 -4.232 1.00 60.19 404 ALA A CA 1
ATOM 3073 C C . ALA A 1 404 ? 27.925 -13.832 -5.163 1.00 60.19 404 ALA A C 1
ATOM 3075 O O . ALA A 1 404 ? 27.616 -14.815 -5.830 1.00 60.19 404 ALA A O 1
ATOM 3076 N N . ALA A 1 405 ? 29.130 -13.257 -5.260 1.00 55.19 405 ALA A N 1
ATOM 3077 C CA . ALA A 1 405 ? 30.064 -13.572 -6.348 1.00 55.19 405 ALA A CA 1
ATOM 3078 C C . ALA A 1 405 ? 30.869 -14.864 -6.128 1.00 55.19 405 ALA A C 1
ATOM 3080 O O . ALA A 1 405 ? 31.229 -15.532 -7.095 1.00 55.19 405 ALA A O 1
ATOM 3081 N N . ASP A 1 406 ? 31.142 -15.214 -4.869 1.00 57.12 406 ASP A N 1
ATOM 3082 C CA . ASP A 1 406 ? 32.268 -16.098 -4.544 1.00 57.12 406 ASP A CA 1
ATOM 3083 C C . ASP A 1 406 ? 31.980 -17.599 -4.692 1.00 57.12 406 ASP A C 1
ATOM 3085 O O . ASP A 1 406 ? 32.920 -18.383 -4.756 1.00 57.12 406 ASP A O 1
ATOM 3089 N N . ASN A 1 407 ? 30.708 -18.011 -4.766 1.00 57.66 407 ASN A N 1
ATOM 3090 C CA . ASN A 1 407 ? 30.281 -19.384 -5.084 1.00 57.66 407 ASN A CA 1
ATOM 3091 C C . ASN A 1 407 ? 28.834 -19.384 -5.605 1.00 57.66 407 ASN A C 1
ATOM 3093 O O . ASN A 1 407 ? 27.916 -19.874 -4.948 1.00 57.66 407 ASN A O 1
ATOM 3097 N N . MET A 1 408 ? 28.600 -18.784 -6.773 1.00 62.78 408 MET A N 1
ATOM 3098 C CA . MET A 1 408 ? 27.252 -18.713 -7.339 1.00 62.78 408 MET A CA 1
ATOM 3099 C C . MET A 1 408 ? 26.841 -20.075 -7.930 1.00 62.78 408 MET A C 1
ATOM 3101 O O . MET A 1 408 ? 27.177 -20.398 -9.072 1.00 62.78 408 MET A O 1
ATOM 3105 N N . ASN A 1 409 ? 26.118 -20.880 -7.145 1.00 79.12 409 ASN A N 1
ATOM 3106 C CA . ASN A 1 409 ? 25.510 -22.130 -7.608 1.00 79.12 409 ASN A CA 1
ATOM 3107 C C . ASN A 1 409 ? 24.604 -21.841 -8.818 1.00 79.12 409 ASN A C 1
ATOM 3109 O O . ASN A 1 409 ? 23.778 -20.926 -8.776 1.00 79.12 409 ASN A O 1
ATOM 3113 N N . GLN A 1 410 ? 24.747 -22.613 -9.904 1.00 81.88 410 GLN A N 1
ATOM 3114 C CA . GLN A 1 410 ? 24.007 -22.358 -11.153 1.00 81.88 410 GLN A CA 1
ATOM 3115 C C . GLN A 1 410 ? 22.484 -22.399 -10.944 1.00 81.88 410 GLN A C 1
ATOM 3117 O O . GLN A 1 410 ? 21.765 -21.592 -11.535 1.00 81.88 410 GLN A O 1
ATOM 3122 N N . ASP A 1 411 ? 22.014 -23.266 -10.045 1.00 83.44 411 ASP A N 1
ATOM 3123 C CA . ASP A 1 411 ? 20.600 -23.393 -9.689 1.00 83.44 411 ASP A CA 1
ATOM 3124 C C . ASP A 1 411 ? 20.073 -22.150 -8.950 1.00 83.44 411 ASP A C 1
ATOM 3126 O O . ASP A 1 411 ? 19.023 -21.617 -9.306 1.00 83.44 411 ASP A O 1
ATOM 3130 N N . GLU A 1 412 ? 20.822 -21.619 -7.975 1.00 82.25 412 GLU A N 1
ATOM 3131 C CA . GLU A 1 412 ? 20.456 -20.389 -7.253 1.00 82.25 412 GLU A CA 1
ATOM 3132 C C . GLU A 1 412 ? 20.392 -19.182 -8.193 1.00 82.25 412 GLU A C 1
ATOM 3134 O O . GLU A 1 412 ? 19.473 -18.366 -8.101 1.00 82.25 412 GLU A O 1
ATOM 3139 N N . PHE A 1 413 ? 21.331 -19.093 -9.140 1.00 84.88 413 PHE A N 1
ATOM 3140 C CA . PHE A 1 413 ? 21.309 -18.071 -10.183 1.00 84.88 413 PHE A CA 1
ATOM 3141 C C . PHE A 1 413 ? 20.070 -18.193 -11.080 1.00 84.88 413 PHE A C 1
ATOM 3143 O O . PHE A 1 413 ? 19.408 -17.188 -11.344 1.00 84.88 413 PHE A O 1
ATOM 3150 N N . ALA A 1 414 ? 19.732 -19.406 -11.529 1.00 87.56 414 ALA A N 1
ATOM 3151 C CA . ALA A 1 414 ? 18.559 -19.648 -12.365 1.00 87.56 414 ALA A CA 1
ATOM 3152 C C . ALA A 1 414 ? 17.252 -19.284 -11.634 1.00 87.56 414 ALA A C 1
ATOM 3154 O O . ALA A 1 414 ? 16.396 -18.607 -12.206 1.00 87.56 414 ALA A O 1
ATOM 3155 N N . ILE A 1 415 ? 17.130 -19.649 -10.353 1.00 87.62 415 ILE A N 1
ATOM 3156 C CA . ILE A 1 415 ? 15.992 -19.298 -9.488 1.00 87.62 415 ILE A CA 1
ATOM 3157 C C . ILE A 1 415 ? 15.889 -17.775 -9.308 1.00 87.62 415 ILE A C 1
ATOM 3159 O O . ILE A 1 415 ? 14.830 -17.186 -9.545 1.00 87.62 415 ILE A O 1
ATOM 3163 N N . ALA A 1 416 ? 16.992 -17.111 -8.950 1.00 88.00 416 ALA A N 1
ATOM 3164 C CA . ALA A 1 416 ? 17.043 -15.660 -8.773 1.00 88.00 416 ALA A CA 1
ATOM 3165 C C . ALA A 1 416 ? 16.679 -14.905 -10.066 1.00 88.00 416 ALA A C 1
ATOM 3167 O O . ALA A 1 416 ? 15.913 -13.936 -10.038 1.00 88.00 416 ALA A O 1
ATOM 3168 N N . LEU A 1 417 ? 17.178 -15.375 -11.212 1.00 90.88 417 LEU A N 1
ATOM 3169 C CA . LEU A 1 417 ? 16.830 -14.844 -12.525 1.00 90.88 417 LEU A CA 1
ATOM 3170 C C . LEU A 1 417 ? 15.334 -15.028 -12.826 1.00 90.88 417 LEU A C 1
ATOM 3172 O O . LEU A 1 417 ? 14.688 -14.064 -13.235 1.00 90.88 417 LEU A O 1
ATOM 3176 N N . GLN A 1 418 ? 14.761 -16.208 -12.572 1.00 92.31 418 GLN A N 1
ATOM 3177 C CA . GLN A 1 418 ? 13.337 -16.481 -12.797 1.00 92.31 418 GLN A CA 1
ATOM 3178 C C . GLN A 1 418 ? 12.429 -15.579 -11.943 1.00 92.31 418 GLN A C 1
ATOM 3180 O O . GLN A 1 418 ? 11.452 -15.020 -12.450 1.00 92.31 418 GLN A O 1
ATOM 3185 N N . PHE A 1 419 ? 12.758 -15.367 -10.663 1.00 93.06 419 PHE A N 1
ATOM 3186 C CA . PHE A 1 419 ? 12.027 -14.423 -9.809 1.00 93.06 419 PHE A CA 1
ATOM 3187 C C . PHE A 1 419 ? 12.114 -12.984 -10.331 1.00 93.06 419 PHE A C 1
ATOM 3189 O O . PHE A 1 419 ? 11.119 -12.252 -10.301 1.00 93.06 419 PHE A O 1
ATOM 3196 N N . LEU A 1 420 ? 13.274 -12.578 -10.853 1.00 94.12 420 LEU A N 1
ATOM 3197 C CA . LEU A 1 420 ? 13.474 -11.245 -11.414 1.00 94.12 420 LEU A CA 1
ATOM 3198 C C . LEU A 1 420 ? 12.706 -11.042 -12.732 1.00 94.12 420 LEU A C 1
ATOM 3200 O O . LEU A 1 420 ? 12.062 -10.006 -12.903 1.00 94.12 420 LEU A O 1
ATOM 3204 N N . GLN A 1 421 ? 12.698 -12.042 -13.617 1.00 94.88 421 GLN A N 1
ATOM 3205 C CA . GLN A 1 421 ? 11.873 -12.074 -14.831 1.00 94.88 421 GLN A CA 1
ATOM 3206 C C . GLN A 1 421 ? 10.379 -11.942 -14.486 1.00 94.88 421 GLN A C 1
ATOM 3208 O O . GLN A 1 421 ? 9.690 -11.064 -15.013 1.00 94.88 421 GLN A O 1
ATOM 3213 N N . ASN A 1 422 ? 9.893 -12.741 -13.528 1.00 96.12 422 ASN A N 1
ATOM 3214 C CA . ASN A 1 422 ? 8.507 -12.697 -13.052 1.00 96.12 422 ASN A CA 1
ATOM 3215 C C . ASN A 1 422 ? 8.147 -11.329 -12.440 1.00 96.12 422 ASN A C 1
ATOM 3217 O O . ASN A 1 422 ? 7.061 -10.799 -12.688 1.00 96.12 422 ASN A O 1
ATOM 3221 N N . ASN A 1 423 ? 9.063 -10.726 -11.673 1.00 96.25 423 ASN A N 1
ATOM 3222 C CA . ASN A 1 423 ? 8.893 -9.385 -11.113 1.00 96.25 423 ASN A CA 1
ATOM 3223 C C . ASN A 1 423 ? 8.780 -8.314 -12.204 1.00 96.25 423 ASN A C 1
ATOM 3225 O O . ASN A 1 423 ? 7.880 -7.479 -12.128 1.00 96.25 423 ASN A O 1
ATOM 3229 N N . VAL A 1 424 ? 9.646 -8.341 -13.222 1.00 97.12 424 VAL A N 1
ATOM 3230 C CA . VAL A 1 424 ? 9.610 -7.374 -14.332 1.00 97.12 424 VAL A CA 1
ATOM 3231 C C . VAL A 1 424 ? 8.334 -7.530 -15.157 1.00 97.12 424 VAL A C 1
ATOM 3233 O O . VAL A 1 424 ? 7.669 -6.530 -15.424 1.00 97.12 424 VAL A O 1
ATOM 3236 N N . MET A 1 425 ? 7.924 -8.758 -15.484 1.00 97.12 425 MET A N 1
ATOM 3237 C CA . MET A 1 425 ? 6.655 -9.006 -16.180 1.00 97.12 425 MET A CA 1
ATOM 3238 C C . MET A 1 425 ? 5.454 -8.505 -15.371 1.00 97.12 425 MET A C 1
ATOM 3240 O O . MET A 1 425 ? 4.627 -7.752 -15.889 1.00 97.12 425 MET A O 1
ATOM 3244 N N . SER A 1 426 ? 5.382 -8.841 -14.078 1.00 97.56 426 SER A N 1
ATOM 3245 C CA . SER A 1 426 ? 4.304 -8.359 -13.209 1.00 97.56 426 SER A CA 1
ATOM 3246 C C . SER A 1 426 ? 4.318 -6.839 -13.038 1.00 97.56 426 SER A C 1
ATOM 3248 O O . SER A 1 426 ? 3.245 -6.257 -12.882 1.00 97.56 426 SER A O 1
ATOM 3250 N N . LEU A 1 427 ? 5.486 -6.193 -13.040 1.00 97.88 427 LEU A N 1
ATOM 3251 C CA . LEU A 1 427 ? 5.606 -4.738 -12.968 1.00 97.88 427 LEU A CA 1
ATOM 3252 C C . LEU A 1 427 ? 5.040 -4.080 -14.231 1.00 97.88 427 LEU A C 1
ATOM 3254 O O . LEU A 1 427 ? 4.234 -3.159 -14.122 1.00 97.88 427 LEU A O 1
ATOM 3258 N N . CYS A 1 428 ? 5.395 -4.587 -15.415 1.00 97.94 428 CYS A N 1
ATOM 3259 C CA . CYS A 1 428 ? 4.905 -4.055 -16.687 1.00 97.94 428 CYS A CA 1
ATOM 3260 C C . CYS A 1 428 ? 3.381 -4.215 -16.822 1.00 97.94 428 CYS A C 1
ATOM 3262 O O . CYS A 1 428 ? 2.687 -3.252 -17.145 1.00 97.94 428 CYS A O 1
ATOM 3264 N N . ILE A 1 429 ? 2.848 -5.400 -16.498 1.00 97.56 429 ILE A N 1
ATOM 3265 C CA . ILE A 1 429 ? 1.403 -5.673 -16.542 1.00 97.56 429 ILE A CA 1
ATOM 3266 C C . ILE A 1 429 ? 0.649 -4.778 -15.546 1.00 97.56 429 ILE A C 1
ATOM 3268 O O . ILE A 1 429 ? -0.334 -4.142 -15.919 1.00 97.56 429 ILE A O 1
ATOM 3272 N N . ARG A 1 430 ? 1.120 -4.663 -14.293 1.00 97.56 430 ARG A N 1
ATOM 3273 C CA . ARG A 1 430 ? 0.479 -3.812 -13.268 1.00 97.56 430 ARG A CA 1
ATOM 3274 C C . ARG A 1 430 ? 0.587 -2.314 -13.565 1.00 97.56 430 ARG A C 1
ATOM 3276 O O . ARG A 1 430 ? -0.257 -1.559 -13.097 1.00 97.56 430 ARG A O 1
ATOM 3283 N N . ALA A 1 431 ? 1.585 -1.887 -14.339 1.00 97.38 431 ALA A N 1
ATOM 3284 C CA . ALA A 1 431 ? 1.695 -0.511 -14.819 1.00 97.38 431 ALA A CA 1
ATOM 3285 C C . ALA A 1 431 ? 0.722 -0.189 -15.970 1.00 97.38 431 ALA A C 1
ATOM 3287 O O . ALA A 1 431 ? 0.482 0.985 -16.231 1.00 97.38 431 ALA A O 1
ATOM 3288 N N . GLY A 1 432 ? 0.151 -1.201 -16.635 1.00 97.50 432 GLY A N 1
ATOM 3289 C CA . GLY A 1 432 ? -0.755 -1.029 -17.776 1.00 97.50 432 GLY A CA 1
ATOM 3290 C C . GLY A 1 432 ? -0.095 -1.185 -19.151 1.00 97.50 432 GLY A C 1
ATOM 3291 O O . GLY A 1 432 ? -0.700 -0.814 -20.157 1.00 97.50 432 GLY A O 1
ATOM 3292 N N . VAL A 1 433 ? 1.119 -1.746 -19.231 1.00 97.31 433 VAL A N 1
ATOM 3293 C CA . VAL A 1 433 ? 1.730 -2.106 -20.520 1.00 97.31 433 VAL A CA 1
ATOM 3294 C C . VAL A 1 433 ? 0.931 -3.255 -21.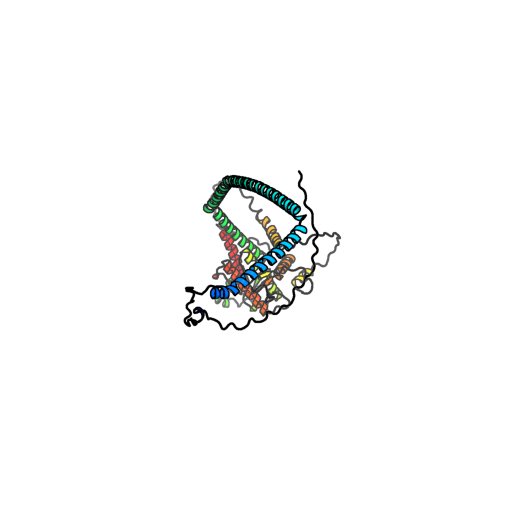143 1.00 97.31 433 VAL A C 1
ATOM 3296 O O . VAL A 1 433 ? 0.728 -4.293 -20.511 1.00 97.31 433 VAL A O 1
ATOM 3299 N N . THR A 1 434 ? 0.466 -3.083 -22.384 1.00 96.44 434 THR A N 1
ATOM 3300 C CA . THR A 1 434 ? -0.325 -4.106 -23.083 1.00 96.44 434 THR A CA 1
ATOM 3301 C C . THR A 1 434 ? 0.518 -5.346 -23.379 1.00 96.44 434 THR A C 1
ATOM 3303 O O . THR A 1 434 ? 1.670 -5.231 -23.790 1.00 96.44 434 THR A O 1
ATOM 3306 N N . VAL A 1 435 ? -0.066 -6.538 -23.215 1.00 94.00 435 VAL A N 1
ATOM 3307 C CA . VAL A 1 435 ? 0.642 -7.826 -23.380 1.00 94.00 435 VAL A CA 1
ATOM 3308 C C . VAL A 1 435 ? 1.252 -7.974 -24.780 1.00 94.00 435 VAL A C 1
ATOM 3310 O O . VAL A 1 435 ? 2.352 -8.489 -24.912 1.00 94.00 435 VAL A O 1
ATOM 3313 N N . GLU A 1 436 ? 0.602 -7.426 -25.808 1.00 93.00 436 GLU A N 1
ATOM 3314 C CA . GLU A 1 436 ? 1.095 -7.369 -27.196 1.00 93.00 436 GLU A CA 1
ATOM 3315 C C . GLU A 1 436 ? 2.421 -6.604 -27.371 1.00 93.00 436 GLU A C 1
ATOM 3317 O O . GLU A 1 436 ? 3.126 -6.809 -28.355 1.00 93.00 436 GLU A O 1
ATOM 3322 N N . LYS A 1 437 ? 2.756 -5.700 -26.439 1.00 91.94 437 LYS A N 1
ATOM 3323 C CA . LYS A 1 437 ? 4.022 -4.946 -26.418 1.00 91.94 437 LYS A CA 1
ATOM 3324 C C . LYS A 1 437 ? 5.087 -5.601 -25.533 1.00 91.94 437 LYS A C 1
ATOM 3326 O O . LYS A 1 437 ? 6.210 -5.098 -25.479 1.00 91.94 437 LYS A O 1
ATOM 3331 N N . LEU A 1 438 ? 4.737 -6.669 -24.815 1.00 92.31 438 LEU A N 1
ATOM 3332 C CA . LEU A 1 438 ? 5.662 -7.410 -23.969 1.00 92.31 438 LEU A CA 1
ATOM 3333 C C . LEU A 1 438 ? 6.360 -8.508 -24.766 1.00 92.31 438 LEU A C 1
ATOM 3335 O O . LEU A 1 438 ? 5.800 -9.146 -25.654 1.00 92.31 438 LEU A O 1
ATOM 3339 N N . TRP A 1 439 ? 7.611 -8.719 -24.401 1.00 92.44 439 TRP A N 1
ATOM 3340 C CA . TRP A 1 439 ? 8.468 -9.778 -24.895 1.00 92.44 439 TRP A CA 1
ATOM 3341 C C . TRP A 1 439 ? 8.393 -10.984 -23.945 1.00 92.44 439 TRP A C 1
ATOM 3343 O O . TRP A 1 439 ? 7.928 -10.832 -22.809 1.00 92.44 439 TRP A O 1
ATOM 3353 N N . PRO A 1 440 ? 8.883 -12.170 -24.357 1.00 92.00 440 PRO A N 1
ATOM 3354 C CA . PRO A 1 440 ? 9.069 -13.303 -23.450 1.00 92.00 440 PRO A CA 1
ATOM 3355 C C . PRO A 1 440 ? 9.787 -12.894 -22.154 1.00 92.00 440 PRO A C 1
ATOM 3357 O O . PRO A 1 440 ? 10.556 -11.928 -22.139 1.00 92.00 440 PRO A O 1
ATOM 3360 N N . ALA A 1 441 ? 9.517 -13.592 -21.049 1.00 91.62 441 ALA A N 1
ATOM 3361 C CA . ALA A 1 441 ? 9.962 -13.180 -19.714 1.00 91.62 441 ALA A CA 1
ATOM 3362 C C . ALA A 1 441 ? 11.497 -13.062 -19.607 1.00 91.62 441 ALA A C 1
ATOM 3364 O O . ALA A 1 441 ? 12.012 -12.202 -18.892 1.00 91.62 441 ALA A O 1
ATOM 3365 N N . GLU A 1 442 ? 12.217 -13.863 -20.392 1.00 90.94 442 GLU A N 1
ATOM 3366 C CA . GLU A 1 442 ? 13.668 -13.886 -20.565 1.00 90.94 442 GLU A CA 1
ATOM 3367 C C . GLU A 1 442 ? 14.227 -12.569 -21.127 1.00 90.94 442 GLU A C 1
ATOM 3369 O O . GLU A 1 442 ? 15.367 -12.193 -20.845 1.00 90.94 442 GLU A O 1
ATOM 3374 N N . ALA A 1 443 ? 13.426 -11.823 -21.890 1.00 91.81 443 ALA A N 1
ATOM 3375 C CA . ALA A 1 443 ? 13.819 -10.578 -22.538 1.00 91.81 443 ALA A CA 1
ATOM 3376 C C . ALA A 1 443 ? 13.706 -9.360 -21.599 1.00 91.81 443 ALA A C 1
ATOM 3378 O O . ALA A 1 443 ? 13.140 -8.317 -21.939 1.00 91.81 443 ALA A O 1
ATOM 3379 N N . VAL A 1 444 ? 14.273 -9.484 -20.397 1.00 93.81 444 VAL A N 1
ATOM 3380 C CA . VAL A 1 444 ? 14.071 -8.567 -19.262 1.00 93.81 444 VAL A CA 1
ATOM 3381 C C . VAL A 1 444 ? 14.320 -7.091 -19.604 1.00 93.81 444 VAL A C 1
ATOM 3383 O O . VAL A 1 444 ? 13.519 -6.232 -19.234 1.00 93.81 444 VAL A O 1
ATOM 3386 N N . LEU A 1 445 ? 15.388 -6.774 -20.350 1.00 93.81 445 LEU A N 1
ATOM 3387 C CA . LEU A 1 445 ? 15.666 -5.389 -20.760 1.00 93.81 445 LEU A CA 1
ATOM 3388 C C . LEU A 1 445 ? 14.665 -4.849 -21.791 1.00 93.81 445 LEU A C 1
ATOM 3390 O O . LEU A 1 445 ? 14.383 -3.655 -21.766 1.00 93.81 445 LEU A O 1
ATOM 3394 N N . LEU A 1 446 ? 14.118 -5.693 -22.674 1.00 92.94 446 LEU A N 1
ATOM 3395 C CA . LEU A 1 446 ? 13.109 -5.267 -23.650 1.00 92.94 446 LEU A CA 1
ATOM 3396 C C . LEU A 1 446 ? 11.782 -4.949 -22.949 1.00 92.94 446 LEU A C 1
ATOM 3398 O O . LEU A 1 446 ? 11.146 -3.948 -23.269 1.00 92.94 446 LEU A O 1
ATOM 3402 N N . ASN A 1 447 ? 11.420 -5.730 -21.928 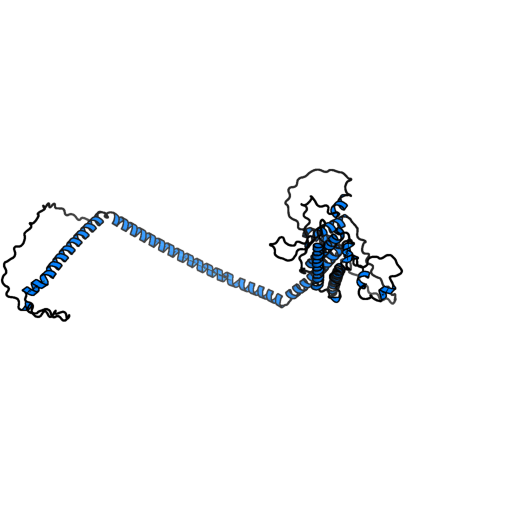1.00 94.94 447 ASN A N 1
ATOM 3403 C CA . ASN A 1 447 ? 10.249 -5.468 -21.089 1.00 94.94 447 ASN A CA 1
ATOM 3404 C C . ASN A 1 447 ? 10.411 -4.191 -20.243 1.00 94.94 447 ASN A C 1
ATOM 3406 O O . ASN A 1 447 ? 9.516 -3.346 -20.227 1.00 94.94 447 ASN A O 1
ATOM 3410 N N . LEU A 1 448 ? 11.582 -3.972 -19.631 1.00 96.19 448 LEU A N 1
ATOM 3411 C CA . LEU A 1 448 ? 11.890 -2.702 -18.958 1.00 96.19 448 LEU A CA 1
ATOM 3412 C C . LEU A 1 448 ? 11.885 -1.501 -19.921 1.00 96.19 448 LEU A C 1
ATOM 3414 O O . LEU A 1 448 ? 11.431 -0.424 -19.539 1.00 96.19 448 LEU A O 1
ATOM 3418 N N . TYR A 1 449 ? 12.333 -1.673 -21.168 1.00 95.44 449 TYR A N 1
ATOM 3419 C CA . TYR A 1 449 ? 12.261 -0.624 -22.188 1.00 95.44 449 TYR A CA 1
ATOM 3420 C C . TYR A 1 449 ? 10.817 -0.325 -22.612 1.00 95.44 449 TYR A C 1
ATOM 3422 O O . TYR A 1 449 ? 10.434 0.840 -22.696 1.00 95.44 449 TYR A O 1
ATOM 3430 N N . ALA A 1 450 ? 9.984 -1.352 -22.806 1.00 94.88 450 ALA A N 1
ATOM 3431 C CA . ALA A 1 450 ? 8.559 -1.181 -23.090 1.00 94.88 450 ALA A CA 1
ATOM 3432 C C . ALA A 1 450 ? 7.840 -0.416 -21.963 1.00 94.88 450 ALA A C 1
ATOM 3434 O O . ALA A 1 450 ? 7.032 0.473 -22.239 1.00 94.88 450 ALA A O 1
ATOM 3435 N N . LEU A 1 451 ? 8.189 -0.693 -20.700 1.00 97.62 451 LEU A N 1
ATOM 3436 C CA . LEU A 1 451 ? 7.707 0.061 -19.541 1.00 97.62 451 LEU A CA 1
ATOM 3437 C C . LEU A 1 451 ? 8.210 1.514 -19.528 1.00 97.62 451 LEU A C 1
ATOM 3439 O O . LEU A 1 451 ? 7.419 2.414 -19.255 1.00 97.62 451 LEU A O 1
ATOM 3443 N N . GLN A 1 452 ? 9.480 1.771 -19.860 1.00 97.38 452 GLN A N 1
ATOM 3444 C CA . GLN A 1 452 ? 9.989 3.140 -20.000 1.00 97.38 452 GLN A CA 1
ATOM 3445 C C . GLN A 1 452 ? 9.186 3.917 -21.055 1.00 97.38 452 GLN A C 1
ATOM 3447 O O . GLN A 1 452 ? 8.673 4.994 -20.757 1.00 97.38 452 GLN A O 1
ATOM 3452 N N . MET A 1 453 ? 9.031 3.358 -22.260 1.00 96.38 453 MET A N 1
ATOM 3453 C CA . MET A 1 453 ? 8.283 3.994 -23.351 1.00 96.38 453 MET A CA 1
ATOM 3454 C C . MET A 1 453 ? 6.823 4.258 -22.962 1.00 96.38 453 MET A C 1
ATOM 3456 O O . MET A 1 453 ? 6.299 5.335 -23.235 1.00 96.38 453 MET A O 1
ATOM 3460 N N . PHE A 1 454 ? 6.183 3.321 -22.254 1.00 97.44 454 PHE A N 1
ATOM 3461 C CA . PHE A 1 454 ? 4.842 3.516 -21.705 1.00 97.44 454 PHE A CA 1
ATOM 3462 C C . PHE A 1 454 ? 4.783 4.688 -20.711 1.00 97.44 454 PHE A C 1
ATOM 3464 O O . PHE A 1 454 ? 3.902 5.537 -20.832 1.00 97.44 454 PHE A O 1
ATOM 3471 N N . CYS A 1 455 ? 5.727 4.785 -19.768 1.00 98.00 455 CYS A N 1
ATOM 3472 C CA . CYS A 1 455 ? 5.801 5.907 -18.827 1.00 98.00 455 CYS A CA 1
ATOM 3473 C C . CYS A 1 455 ? 5.995 7.254 -19.547 1.00 98.00 455 CYS A C 1
ATOM 3475 O O . CYS A 1 455 ? 5.369 8.245 -19.169 1.00 98.00 455 CYS A O 1
ATOM 3477 N N . GLU A 1 456 ? 6.818 7.305 -20.601 1.00 97.50 456 GLU A N 1
ATOM 3478 C CA . GLU A 1 456 ? 6.968 8.515 -21.418 1.00 97.50 456 GLU A CA 1
ATOM 3479 C C . GLU A 1 456 ? 5.664 8.895 -22.125 1.00 97.50 456 GLU A C 1
ATOM 3481 O O . GLU A 1 456 ? 5.294 10.068 -22.147 1.00 97.50 456 GLU A O 1
ATOM 3486 N N . ASP A 1 457 ? 4.962 7.919 -22.701 1.00 97.19 457 ASP A N 1
ATOM 3487 C CA . ASP A 1 457 ? 3.694 8.147 -23.391 1.00 97.19 457 ASP A CA 1
ATOM 3488 C C . ASP A 1 457 ? 2.588 8.585 -22.424 1.00 97.19 457 ASP A C 1
ATOM 3490 O O . ASP A 1 457 ? 1.823 9.484 -22.765 1.00 97.19 457 ASP A O 1
ATOM 3494 N N . GLN A 1 458 ? 2.538 8.044 -21.201 1.00 97.25 458 GLN A N 1
ATOM 3495 C CA . GLN A 1 458 ? 1.618 8.511 -20.157 1.00 97.25 458 GLN A CA 1
ATOM 3496 C C . GLN A 1 458 ? 1.879 9.974 -19.779 1.00 97.25 458 GLN A C 1
ATOM 3498 O O . GLN A 1 458 ? 0.944 10.773 -19.766 1.00 97.25 458 GLN A O 1
ATOM 3503 N N . VAL A 1 459 ? 3.138 10.374 -19.559 1.00 96.94 459 VAL A N 1
ATOM 3504 C CA . VAL A 1 459 ? 3.474 11.785 -19.283 1.00 96.94 459 VAL A CA 1
ATOM 3505 C C . VAL A 1 459 ? 3.099 12.683 -20.471 1.00 96.94 459 VAL A C 1
ATOM 3507 O O . VAL A 1 459 ? 2.482 13.728 -20.273 1.00 96.94 459 VAL A O 1
ATOM 3510 N N . LYS A 1 460 ? 3.389 12.266 -21.713 1.00 96.81 460 LYS A N 1
ATOM 3511 C CA . LYS A 1 460 ? 3.012 13.004 -22.937 1.00 96.81 460 LYS A CA 1
ATOM 3512 C C . LYS A 1 460 ? 1.494 13.093 -23.147 1.00 96.81 460 LYS A C 1
ATOM 3514 O O . LYS A 1 460 ? 1.047 14.037 -23.791 1.00 96.81 460 LYS A O 1
ATOM 3519 N N . GLN A 1 461 ? 0.716 12.113 -22.685 1.00 96.38 461 GLN A N 1
ATOM 3520 C CA . GLN A 1 461 ? -0.747 12.119 -22.778 1.00 96.38 461 GLN A CA 1
ATOM 3521 C C . GLN A 1 461 ? -1.365 13.062 -21.748 1.00 96.38 461 GLN A C 1
ATOM 3523 O O . GLN A 1 461 ? -2.204 13.877 -22.120 1.00 96.38 461 GLN A O 1
ATOM 3528 N N . ILE A 1 462 ? -0.927 12.997 -20.487 1.00 94.06 462 ILE A N 1
ATOM 3529 C CA . ILE A 1 462 ? -1.500 13.828 -19.420 1.00 94.06 462 ILE A CA 1
ATOM 3530 C C . ILE A 1 462 ? -1.123 15.309 -19.615 1.00 94.06 462 ILE A C 1
ATOM 3532 O O . ILE A 1 462 ? -1.965 16.172 -19.424 1.00 94.06 462 ILE A O 1
ATOM 3536 N N . LEU A 1 463 ? 0.086 15.621 -20.103 1.00 92.62 463 LEU A N 1
ATOM 3537 C CA . LEU A 1 463 ? 0.498 17.003 -20.426 1.00 92.62 463 LEU A CA 1
ATOM 3538 C C . LEU A 1 463 ? -0.188 17.613 -21.671 1.00 92.62 463 LEU A C 1
ATOM 3540 O O . LEU A 1 463 ? 0.116 18.748 -22.034 1.00 92.62 463 LEU A O 1
ATOM 3544 N N . LYS A 1 464 ? -1.055 16.864 -22.366 1.00 95.31 464 LYS A N 1
ATOM 3545 C CA . LYS A 1 464 ? -1.854 17.349 -23.510 1.00 95.31 464 LYS A CA 1
ATOM 3546 C C . LYS A 1 464 ? -3.323 17.608 -23.164 1.00 95.31 464 LYS A C 1
ATOM 3548 O O . LYS A 1 464 ? -4.054 18.061 -24.046 1.00 95.31 464 LYS A O 1
ATOM 3553 N N . GLN A 1 465 ? -3.746 17.252 -21.951 1.00 86.81 465 GLN A N 1
ATOM 3554 C CA . GLN A 1 465 ? -5.084 17.506 -21.413 1.00 86.81 465 GLN A CA 1
ATOM 3555 C C . GLN A 1 465 ? -5.104 18.852 -20.684 1.00 86.81 465 GLN A C 1
ATOM 3557 O O . GLN A 1 465 ? -6.149 19.525 -20.798 1.00 86.81 465 GLN A O 1
#

Secondary structure (DSSP, 8-state):
----------------PPP--PPPPPP-------GGGSSPPPSS-S-----TT--HHHHHHHHHHHHHHHHHHHHHHHHHHHHHHHHHHHHHHH-TTHHHHHHHHHHHHHHHHHHHHHHHHHHHHHHHHHHHHHHHHHHHHHHHHHHHHHHHHHHHHHHHHTSHHHHHHHHHHHHHHHHHHHHHHHHHHHHT-B--GGGGGTTT-TTGGGGTTTS------SSEEEETTEEEE-S-GGGGGGS-HHHHHHHHHHHHHHHHHHHHHHTPPPSS-EEE----TT--SS---HHHHHHHTT---------------------HHHHHHHHHHTTTHHHHTTSS--------------------------PPPP--HHHHHHHHHHHHTEEEE-S--TT----EE---STT--HHHHHHHHHHHHHHHHHHHHHHT--GGGPPPTT-HHHHHHHHHHHHHHHHHHHTT-

pLDDT: mean 70.43, std 22.34, range [29.31, 98.0]

Radius of gyration: 59.98 Å; chains: 1; bounding box: 118×101×163 Å

InterPro domains:
  IPR018791 UV radiation resistance protein/autophagy-related protein 14 [PF10186] (53-449)